Protein 6YJO (pdb70)

Secondary structure (DSSP, 8-state):
-HHHHHHHHHHTT--BPPTTSHHHHHHS--SBTTS----SEEE--SSHHHHHHHHHHHHHTT--EEEESS---TT-TTTTSSSS-EEEEGGG---EEE-TTSEEEEETT-BHHHHHHHHHHHSSEE----S-TTSBHHHHHTT----TTHHHH--GGGGEEEEEEE-TTS-EEEEETTT-HHHHHHHHHHGGGT-EEEEEEEE-EEPPS-BEEEEEEE---HHHHHHHHHHHHHHHHHS-TTEEEEEEEETTEEEEEEEESS-HHHHHHHHHHHHHHHT---SEE--B-HHHHHHHTSTT--SS--SS----B--EEEEEEE----HHHHHHHHHHHHHHHT-SSS---EEEEEEE--STT-TTTT-B-TTSSSBP-----GGG--EEEEEEE-S--SSSHHHHHHHHHHHHHHHHTTS-TTS-B--GGG--TTS-HHHHHHHHHGGGHHHHHHHHHHH-TT--S--TTSPPPP-

Sequence (475 aa):
APAALNACLASKKVPYIPRDSAQWVKEVKPYNLRLAYTPAAIALPTTVKHISDAVKCGDQNKVRVSAKSGGHSYGSFGYGGENGHLVIVVDAMDTVTLNKDMSCTVQAGARLGHVATDLFQFGKRAIPHGSCPGVGIAGHALHGGYGFASRTHGLTLDTFLGATIVLTNGTIRYAADWEYYDLTWALRGAGSSFGIVAELGFQTFAAPETVTPFSIELDWNENEAVEGLLAMQKFAVTAPKELNMQIYMGPSGQTIQGVYYGTRANLNTALRPLLGDLGAQISTASTGGWIQMLNKYANGQALDQRRPYDQHSTFYSTSLMTKALTRNQVKSFARTLFDNMNDSDARHTWYILIDLFGGPNSAVTNAKTLFTDLPINSAFPHRDKLLLWQFSDHGNYATHANNGFTVLKRFRDSVTKTMADGDWGMYANYLDTQLSNEEAVKRYYGKSLPKLKKLKAELDPKDMFWNPQGIRPAA

Nearest PDB structures (foldseek):
  6yjo-assembly1_A  TM=1.002E+00  e=0.000E+00  Fusarium graminearum PH-1
  6y0r-assembly1_AAA  TM=9.623E-01  e=1.480E-60  Fusarium graminearum PH-1
  1zr6-assembly1_A  TM=9.572E-01  e=3.234E-53  Sarocladium strictum
  3hsu-assembly1_A  TM=9.556E-01  e=5.106E-53  Sarocladium strictum
  6eo4-assembly2_B  TM=9.201E-01  e=1.902E-40  Physcomitrium patens

InterPro domains:
  IPR006094 FAD linked oxidase, N-terminal [PF01565] (69-203)
  IPR012951 Berberine/berberine-like [PF08031] (457-502)
  IPR016166 FAD-binding domain, PCMH-type [PS51387] (65-237)
  IPR016169 FAD-binding, type PCMH, subdomain 2 [G3DSA:3.30.465.10] (64-501)
  IPR036318 FAD-binding, type PCMH-like superfamily [SSF56176] (50-235)
  IPR050416 FAD-linked Oxidoreductases in Biosynthetic Pathways [PTHR42973] (26-503)

Radius of gyration: 21.81 Å; Cα contacts (8 Å, |Δi|>4): 1140; chains: 1; bounding box: 67×52×46 Å

B-factor: mean 63.79, std 16.4, range [24.05, 131.97]

Foldseek 3Di:
DLVLLVVQLVVLPFAWDDPPDPVQVQVQCAQANQATEHESTETEHQDLLSQLSSLQSLVVVVAFEFEDALRLFLQSCQRFNYYHYHHYYLQNHFDWAADPQQKIKGWQNHFQLQHCVCSCVVPHWHAAAALALSHTPQLQQQAWGHYQCCQQHNTRVLQWAWFFWQFSNSDTDTDGCVPHVLLSQNSRRANLQGTHTTMTMGRIDGFAWKKKKFKWWFFDALVLQLQLVLLVLVLLADAASQWWWKKKFALGTIMIIGMGRDHPVVVCVRCVSSCVSNVTDIDDMDIGGRVVVSCVSNVNDNSSDGPPDRNHAHKFKWKKQAANADSQLSSLLSCLSVVQSVDPPAQRQKMKMKIQAEHPNGCHLQRPPPPDNHGDSHLFDRSVTGIMMMIMGRDDCPPPVVSRVVSNVSNVCSNPVPPDPQRMATGSSRFRPPDALVRRCCRSRNPSLVSLLCVSCVGPVVSSSHHRNHRHHDD

Structure (mmCIF, N/CA/C/O backbone):
data_6YJO
#
_entry.id   6YJO
#
_cell.length_a   111.600
_cell.length_b   67.455
_cell.length_c   85.082
_cell.angle_alpha   90.000
_cell.angle_beta   116.310
_cell.angle_gamma   90.000
#
_symmetry.space_group_name_H-M   'C 1 2 1'
#
loop_
_entity.id
_entity.type
_entity.pdbx_description
1 polymer 'FAD-binding PCMH-type domain-containing protein'
2 branched beta-D-mannopyranose-(1-4)-2-acetamido-2-deoxy-beta-D-glucopyranose-(1-4)-2-acetamido-2-deoxy-beta-D-glucopyranose
3 non-polymer 'FLAVIN-ADENINE DINUCLEOTIDE'
4 water water
#
loop_
_atom_site.group_PDB
_atom_site.id
_atom_site.type_symbol
_atom_site.label_atom_id
_atom_site.label_alt_id
_atom_site.label_comp_id
_atom_site.label_asym_id
_atom_site.label_entity_id
_atom_site.label_seq_id
_atom_site.pdbx_PDB_ins_code
_atom_site.Cartn_x
_atom_site.Cartn_y
_atom_site.Cartn_z
_atom_site.occupancy
_atom_site.B_iso_or_equiv
_atom_site.auth_seq_id
_atom_site.auth_comp_id
_atom_site.auth_asym_id
_atom_site.auth_atom_id
_atom_site.pdbx_PDB_model_num
ATOM 1 N N . ALA A 1 31 ? -27.09100 37.27000 9.48700 1.000 83.97059 31 ALA A N 1
ATOM 2 C CA . ALA A 1 31 ? -26.13000 36.19100 9.69400 1.000 83.08628 31 ALA A CA 1
ATOM 3 C C . ALA A 1 31 ? -25.46000 36.34600 11.05600 1.000 84.12851 31 ALA A C 1
ATOM 4 O O . ALA A 1 31 ? -25.39800 35.39000 11.83000 1.000 83.56528 31 ALA A O 1
ATOM 6 N N . PRO A 1 32 ? -24.94900 37.54500 11.35000 1.000 85.65501 32 PRO A N 1
ATOM 7 C CA . PRO A 1 32 ? -24.59300 37.85700 12.74100 1.000 87.84737 32 PRO A CA 1
ATOM 8 C C . PRO A 1 32 ? -25.73100 37.63700 13.71900 1.000 96.91162 32 PRO A C 1
ATOM 9 O O . PRO A 1 32 ? -25.47100 37.42800 14.91100 1.000 99.78828 32 PRO A O 1
ATOM 13 N N . ALA A 1 33 ? -26.98300 37.67900 13.26500 1.000 101.46743 33 ALA A N 1
ATOM 14 C CA . ALA A 1 33 ? -28.11600 37.34500 14.12200 1.000 104.39410 33 ALA A CA 1
ATOM 15 C C . ALA A 1 33 ? -28.56500 35.89900 13.97400 1.000 101.13055 33 ALA A C 1
ATOM 16 O O . ALA A 1 33 ? -29.15000 35.34300 14.91100 1.000 100.91210 33 ALA A O 1
ATOM 18 N N . ALA A 1 34 ? -28.32000 35.29000 12.81100 1.000 97.84331 34 ALA A N 1
ATOM 19 C CA . ALA A 1 34 ? -28.45300 33.84400 12.68600 1.000 100.38835 34 ALA A CA 1
ATOM 20 C C . ALA A 1 34 ? -27.62800 33.14500 13.75600 1.000 99.73038 34 ALA A C 1
ATOM 21 O O . ALA A 1 34 ? -28.13600 32.29500 14.49500 1.000 103.05709 34 ALA A O 1
ATOM 23 N N . LEU A 1 35 ? -26.34500 33.50400 13.85200 1.000 95.95361 35 LEU A N 1
ATOM 24 C CA . LEU A 1 35 ? -25.47600 33.06400 14.93700 1.000 92.05314 35 LEU A CA 1
ATOM 25 C C . LEU A 1 35 ? -26.05900 33.43200 16.29300 1.000 90.42137 35 LEU A C 1
ATOM 26 O O . LEU A 1 35 ? -26.57200 32.56700 17.00800 1.000 90.34504 35 LEU A O 1
ATOM 31 N N . ASN A 1 36 ? -25.98100 34.71700 16.64600 1.000 90.26082 36 ASN A N 1
ATOM 32 C CA . ASN A 1 36 ? -26.36800 35.22900 17.95900 1.000 90.76878 36 ASN A CA 1
ATOM 33 C C . ASN A 1 36 ? -27.60900 34.53700 18.51000 1.000 94.18761 36 ASN A C 1
ATOM 34 O O . ASN A 1 36 ? -27.72700 34.33700 19.72300 1.000 94.77715 36 ASN A O 1
ATOM 39 N N . ALA A 1 37 ? -28.54500 34.17700 17.63100 1.000 95.04297 37 ALA A N 1
ATOM 40 C CA . ALA A 1 37 ? -29.72400 33.43900 18.07000 1.000 94.20603 37 ALA A CA 1
ATOM 41 C C . ALA A 1 37 ? -29.35400 32.02600 18.50000 1.000 90.68982 37 ALA A C 1
ATOM 42 O O . ALA A 1 37 ? -29.71500 31.58600 19.59700 1.000 90.41874 37 ALA A O 1
ATOM 44 N N . CYS A 1 38 ? -28.62700 31.29900 17.64500 1.000 88.41586 38 CYS A N 1
ATOM 45 C CA . CYS A 1 38 ? -28.14600 29.97000 18.01000 1.000 88.40270 38 CYS A CA 1
ATOM 46 C C . CYS A 1 38 ? -27.44400 29.99800 19.36100 1.000 86.78935 38 CYS A C 1
ATOM 47 O O . CYS A 1 38 ? -27.71600 29.16500 20.23300 1.000 84.95229 38 CYS A O 1
ATOM 50 N N . LEU A 1 39 ? -26.54100 30.96400 19.55200 1.000 88.50535 39 LEU A N 1
ATOM 51 C CA . LEU A 1 39 ? -25.78100 31.05600 20.79400 1.000 89.43441 39 LEU A CA 1
ATOM 52 C C . LEU A 1 39 ? -26.70500 31.10700 22.00400 1.000 97.32483 39 LEU A C 1
ATOM 53 O O . LEU A 1 39 ? -26.50000 30.38500 22.98300 1.000 98.44338 39 LEU A O 1
ATOM 69 N N . ALA A 1 40 ? -27.74800 31.94000 21.94400 1.000 100.89104 40 ALA A N 1
ATOM 70 C CA . ALA A 1 40 ? -28.65800 32.08000 23.07600 1.000 101.97012 40 ALA A CA 1
ATOM 71 C C . ALA A 1 40 ? -29.66100 30.94100 23.16400 1.000 98.96713 40 ALA A C 1
ATOM 72 O O . ALA A 1 40 ? -30.26800 30.75500 24.22200 1.000 98.43549 40 ALA A O 1
ATOM 79 N N . SER A 1 41 ? -29.85800 30.18500 22.07900 1.000 96.76160 41 SER A N 1
ATOM 80 C CA . SER A 1 41 ? -30.64100 28.95700 22.17600 1.000 98.56971 41 SER A CA 1
ATOM 81 C C . SER A 1 41 ? -29.91700 27.92000 23.02100 1.000 97.23797 41 SER A C 1
ATOM 82 O O . SER A 1 41 ? -30.56200 27.12800 23.71800 1.000 98.06965 41 SER A O 1
ATOM 90 N N . LYS A 1 42 ? -28.58600 27.92100 22.97500 1.000 94.06654 42 LYS A N 1
ATOM 91 C CA . LYS A 1 42 ? -27.74900 27.07100 23.80700 1.000 90.84773 42 LYS A CA 1
ATOM 92 C C . LYS A 1 42 ? -27.29300 27.79600 25.07100 1.000 87.09992 42 LYS A C 1
ATOM 93 O O . LYS A 1 42 ? -26.43400 27.28500 25.79500 1.000 85.02335 42 LYS A O 1
ATOM 112 N N . LYS A 1 43 ? -27.87400 28.96400 25.35100 1.000 86.53143 43 LYS A N 1
ATOM 113 C CA . LYS A 1 43 ? -27.46300 29.85200 26.44200 1.000 83.89427 43 LYS A CA 1
ATOM 114 C C . LYS A 1 43 ? -25.94300 29.96600 26.53800 1.000 81.38344 43 LYS A C 1
ATOM 115 O O . LYS A 1 43 ? -25.35200 29.90600 27.61700 1.000 81.92298 43 LYS A O 1
ATOM 134 N N . VAL A 1 44 ? -25.31000 30.14700 25.38200 1.000 78.60943 44 VAL A N 1
ATOM 135 C CA . VAL A 1 44 ? -23.90900 30.55500 25.31600 1.000 75.32219 44 VAL A CA 1
ATOM 136 C C . VAL A 1 44 ? -23.87700 32.06700 25.49900 1.000 76.09597 44 VAL A C 1
ATOM 137 O O . VAL A 1 44 ? -24.44700 32.79200 24.67000 1.000 76.68551 44 VAL A O 1
ATOM 150 N N . PRO A 1 45 ? -23.25200 32.59300 26.55100 1.000 75.73013 45 PRO A N 1
ATOM 151 C CA . PRO A 1 45 ? -23.15300 34.05100 26.68100 1.000 75.82488 45 PRO A CA 1
ATOM 152 C C . PRO A 1 45 ? -22.54500 34.66800 25.43100 1.000 74.94583 45 PRO A C 1
ATOM 153 O O . PRO A 1 45 ? -21.50200 34.22600 24.94200 1.000 73.62462 45 PRO A O 1
ATOM 164 N N . TYR A 1 46 ? -23.21000 35.69100 24.90100 1.000 75.83278 46 TYR A N 1
ATOM 165 C CA . TYR A 1 46 ? -22.71100 36.40100 23.73500 1.000 76.49601 46 TYR A CA 1
ATOM 166 C C . TYR A 1 46 ? -22.75000 37.90700 23.99300 1.000 79.59375 46 TYR A C 1
ATOM 167 O O . TYR A 1 46 ? -23.48200 38.39000 24.85800 1.000 81.32291 46 TYR A O 1
ATOM 176 N N . ILE A 1 47 ? -21.95500 38.61200 23.21100 1.000 79.78588 47 ILE A N 1
ATOM 177 C CA . ILE A 1 47 ? -21.92400 40.10100 23.27300 1.000 82.23881 47 ILE A CA 1
ATOM 178 C C . ILE A 1 47 ? -22.87800 40.60600 22.19900 1.000 86.17875 47 ILE A C 1
ATOM 179 O O . ILE A 1 47 ? -22.72200 40.27400 21.02100 1.000 86.44721 47 ILE A O 1
ATOM 195 N N . PRO A 1 48 ? -23.87700 41.42400 22.57000 1.000 88.75538 48 PRO A N 1
ATOM 196 C CA . PRO A 1 48 ? -24.82300 41.90900 21.55300 1.000 90.57928 48 PRO A CA 1
ATOM 197 C C . PRO A 1 48 ? -24.13100 42.79500 20.52900 1.000 90.86616 48 PRO A C 1
ATOM 198 O O . PRO A 1 48 ? -23.28400 43.62700 20.86400 1.000 90.40821 48 PRO A O 1
ATOM 209 N N . ARG A 1 49 ? -24.50600 42.60300 19.26600 1.000 91.79258 49 ARG A N 1
ATOM 210 C CA . ARG A 1 49 ? -23.87100 43.31100 18.16300 1.000 91.29252 49 ARG A CA 1
ATOM 211 C C . ARG A 1 49 ? -23.94800 44.82200 18.35800 1.000 92.50846 49 ARG A C 1
ATOM 212 O O . ARG A 1 49 ? -24.91300 45.35400 18.91300 1.000 95.10877 49 ARG A O 1
ATOM 220 N N . ASP A 1 50 ? -22.90100 45.51100 17.90100 1.000 91.31095 50 ASP A N 1
ATOM 221 C CA . ASP A 1 50 ? -22.87200 46.97700 17.83500 1.000 93.08484 50 ASP A CA 1
ATOM 222 C C . ASP A 1 50 ? -23.31900 47.63000 19.14300 1.000 95.38249 50 ASP A C 1
ATOM 223 O O . ASP A 1 50 ? -23.84900 48.74400 19.14700 1.000 97.97490 50 ASP A O 1
ATOM 232 N N . SER A 1 51 ? -23.11100 46.94500 20.26400 1.000 95.09035 51 SER A N 1
ATOM 233 C CA . SER A 1 51 ? -23.34700 47.53600 21.57000 1.000 97.67750 51 SER A CA 1
ATOM 234 C C . SER A 1 51 ? -22.08400 48.26000 22.03400 1.000 100.69102 51 SER A C 1
ATOM 235 O O . SER A 1 51 ? -21.04600 48.24100 21.36800 1.000 98.37232 51 SER A O 1
ATOM 243 N N . ALA A 1 52 ? -22.17000 48.91700 23.19300 1.000 105.53107 52 ALA A N 1
AT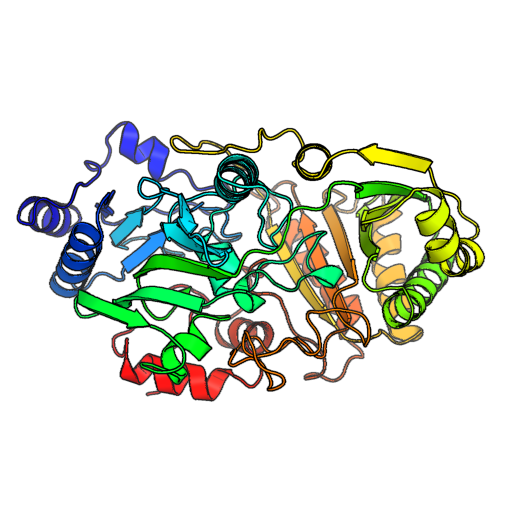OM 244 C CA . ALA A 1 52 ? -20.98500 49.55400 23.75900 1.000 107.63922 52 ALA A CA 1
ATOM 245 C C . ALA A 1 52 ? -19.88900 48.53000 24.02200 1.000 105.68899 52 ALA A C 1
ATOM 246 O O . ALA A 1 52 ? -18.71700 48.76900 23.70700 1.000 106.59699 52 ALA A O 1
ATOM 253 N N . GLN A 1 53 ? -20.24800 47.37800 24.59500 1.000 103.61769 53 GLN A N 1
ATOM 254 C CA . GLN A 1 53 ? -19.25100 46.34400 24.84900 1.000 100.91999 53 GLN A CA 1
ATOM 255 C C . GLN A 1 53 ? -18.69600 45.77500 23.54900 1.000 97.93543 53 GLN A C 1
ATOM 256 O O . GLN A 1 53 ? -17.51400 45.41400 23.48600 1.000 94.68240 53 GLN A O 1
ATOM 270 N N . TRP A 1 54 ? -19.52800 45.68900 22.50700 1.000 97.50906 54 TRP A N 1
ATOM 271 C CA . TRP A 1 54 ? -19.05000 45.20400 21.21600 1.000 93.53490 54 TRP A CA 1
ATOM 272 C C . TRP A 1 54 ? -17.94100 46.09100 20.66200 1.000 93.80072 54 TRP A C 1
ATOM 273 O O . TRP A 1 54 ? -17.01100 45.59200 20.01900 1.000 90.86089 54 TRP A O 1
ATOM 294 N N . VAL A 1 55 ? -18.01500 47.40200 20.90100 1.000 86.78146 55 VAL A N 1
ATOM 295 C CA . VAL A 1 55 ? -16.98900 48.30200 20.38400 1.000 90.11344 55 VAL A CA 1
ATOM 296 C C . VAL A 1 55 ? -15.71500 48.19300 21.21500 1.000 84.39170 55 VAL A C 1
ATOM 297 O O . VAL A 1 55 ? -14.61600 48.43700 20.70600 1.000 93.97969 55 VAL A O 1
ATOM 310 N N . LYS A 1 56 ? -15.84100 47.82300 22.49300 1.000 91.79258 56 LYS A N 1
ATOM 311 C CA . LYS A 1 56 ? -14.69400 47.67000 23.37600 1.000 86.64986 56 LYS A CA 1
ATOM 312 C C . LYS A 1 56 ? -14.02100 46.31300 23.21500 1.000 80.49123 56 LYS A C 1
ATOM 313 O O . LYS A 1 56 ? -12.82400 46.19500 23.49400 1.000 76.23019 56 LYS A O 1
ATOM 332 N N . GLU A 1 57 ? -14.76100 45.29900 22.75800 1.000 81.20974 57 GLU A N 1
ATOM 333 C CA . GLU A 1 57 ? -14.22700 43.95800 22.56100 1.000 82.20722 57 GLU A CA 1
ATOM 334 C C . GLU A 1 57 ? -13.61900 43.77300 21.17900 1.000 81.10709 57 GLU A C 1
ATOM 335 O O . GLU A 1 57 ? -12.69900 42.96300 21.01800 1.000 79.49637 57 GLU A O 1
ATOM 347 N N . VAL A 1 58 ? -14.11900 44.51000 20.18300 1.000 81.09393 58 VAL A N 1
ATOM 348 C CA . VAL A 1 58 ? -13.61500 44.41600 18.81400 1.000 79.88589 58 VAL A CA 1
ATOM 349 C C . VAL A 1 58 ? -12.33000 45.20600 18.62000 1.000 78.12252 58 VAL A C 1
ATOM 350 O O . VAL A 1 58 ? -11.66300 45.04700 17.59000 1.000 75.34851 58 VAL A O 1
ATOM 363 N N . LYS A 1 59 ? -11.95500 46.03100 19.58700 1.000 66.30795 59 LYS A N 1
ATOM 364 C CA . LYS A 1 59 ? -10.70700 46.78400 19.54300 1.000 67.14226 59 LYS A CA 1
ATOM 365 C C . LYS A 1 59 ? -9.52600 45.83300 19.72100 1.000 65.70788 59 LYS A C 1
ATOM 366 O O . LYS A 1 59 ? -9.36200 45.27800 20.81600 1.000 65.42890 59 LYS A O 1
ATOM 385 N N . PRO A 1 60 ? -8.68400 45.62000 18.70900 1.000 64.24718 60 PRO A N 1
ATOM 386 C CA . PRO A 1 60 ? -7.59400 44.64600 18.84600 1.000 60.84414 60 PRO A CA 1
ATOM 387 C C . PRO A 1 60 ? -6.51100 45.16900 19.78000 1.000 58.65966 60 PRO A C 1
ATOM 388 O O . PRO A 1 60 ? -6.49100 46.34600 20.14500 1.000 60.03351 60 PRO A O 1
ATOM 399 N N . TYR A 1 61 ? -5.58800 44.28000 20.16800 1.000 55.66720 61 TYR A N 1
ATOM 400 C CA . TYR A 1 61 ? -4.37900 44.75300 20.83900 1.000 52.44313 61 TYR A CA 1
ATOM 401 C C . TYR A 1 61 ? -3.53900 45.59000 19.88400 1.000 51.25088 61 TYR A C 1
ATOM 402 O O . TYR A 1 61 ? -3.27900 46.77000 20.13700 1.000 50.88242 61 TYR A O 1
ATOM 420 N N . ASN A 1 62 ? -3.11900 44.99500 18.77100 1.000 50.18496 62 ASN A N 1
ATOM 421 C CA . ASN A 1 62 ? -2.43700 45.73800 17.71500 1.000 47.80836 62 ASN A CA 1
ATOM 422 C C . ASN A 1 62 ? -3.48800 46.54400 16.96900 1.000 48.63741 62 ASN A C 1
ATOM 423 O O . ASN A 1 62 ? -4.24100 46.00400 16.15800 1.000 47.66887 62 ASN A O 1
ATOM 434 N N . LEU A 1 63 ? -3.54800 47.84700 17.24900 1.000 51.14034 63 LEU A N 1
ATOM 435 C CA . LEU A 1 63 ? -4.51900 48.72000 16.60100 1.000 53.83803 63 LEU A CA 1
ATOM 436 C C . LEU A 1 63 ? -4.32700 48.79100 15.09500 1.000 55.71721 63 LEU A C 1
ATOM 437 O O . LEU A 1 63 ? -5.23000 49.26400 14.39500 1.000 57.26476 63 LEU A O 1
ATOM 453 N N . ARG A 1 64 ? -3.18700 48.32400 14.58000 1.000 55.27768 64 ARG A N 1
ATOM 454 C CA . ARG A 1 64 ? -2.94200 48.39200 13.14600 1.000 56.92261 64 ARG A CA 1
ATOM 455 C C . ARG A 1 64 ? -3.87000 47.46200 12.37200 1.000 57.42531 64 ARG A C 1
ATOM 456 O O . ARG A 1 64 ? -4.19500 47.74100 11.21300 1.000 59.28606 64 ARG A O 1
ATOM 477 N N . LEU A 1 65 ? -4.30600 46.36300 12.98400 1.000 56.87787 65 LEU A N 1
ATOM 478 C CA . LEU A 1 65 ? -5.13600 45.36100 12.31400 1.000 58.10434 65 LEU A CA 1
ATOM 479 C C . LEU A 1 65 ? -6.38100 45.11200 13.15700 1.000 59.50977 65 LEU A C 1
ATOM 480 O O . LEU A 1 65 ? -6.32800 44.38000 14.14900 1.000 59.09656 65 LEU A O 1
ATOM 496 N N . ALA A 1 66 ? -7.49700 45.71100 12.75400 1.000 61.64687 66 ALA A N 1
ATOM 497 C CA . ALA A 1 66 ? -8.78700 45.47300 13.37800 1.000 62.35484 66 ALA A CA 1
ATOM 498 C C . ALA A 1 66 ? -9.64900 44.62000 12.45800 1.000 64.49984 66 ALA A C 1
ATOM 499 O O . ALA A 1 66 ? -9.44600 44.58000 11.24000 1.000 66.06318 66 ALA A O 1
ATOM 506 N N . TYR A 1 67 ? -10.61500 43.92800 13.06100 1.000 63.91293 67 TYR A N 1
ATOM 507 C CA . TYR A 1 67 ? -11.56500 43.10400 12.32500 1.000 65.40784 67 TYR A CA 1
ATOM 508 C C . TYR A 1 67 ? -12.89700 43.12500 13.06100 1.000 65.98686 67 TYR A C 1
ATOM 509 O O . TYR A 1 67 ? -12.98300 43.55300 14.21400 1.000 64.72881 67 TYR A O 1
ATOM 527 N N . THR A 1 68 ? -13.93900 42.65500 12.37900 1.000 68.48716 68 THR A N 1
ATOM 528 C CA . THR A 1 68 ? -15.30600 42.68600 12.89900 1.000 72.72188 68 THR A CA 1
ATOM 529 C C . THR A 1 68 ? -15.90900 41.28600 12.83500 1.000 69.37411 68 THR A C 1
ATOM 530 O O . THR A 1 68 ? -16.44800 40.88400 11.79000 1.000 68.72140 68 THR A O 1
ATOM 541 N N . PRO A 1 69 ? -15.79800 40.50600 13.91500 1.000 69.38463 69 PRO A N 1
ATOM 542 C CA . PRO A 1 69 ? -16.56800 39.26300 14.04700 1.000 70.17420 69 PRO A CA 1
ATOM 543 C C . PRO A 1 69 ? -17.96800 39.26600 13.45300 1.000 72.10075 69 PRO A C 1
ATOM 544 O O . PRO A 1 69 ? -18.60600 40.31400 13.31800 1.000 75.90384 69 PRO A O 1
ATOM 555 N N . ALA A 1 70 ? -18.44700 38.07200 13.09500 1.000 72.96664 70 ALA A N 1
ATOM 556 C CA . ALA A 1 70 ? -19.87500 37.86400 12.88400 1.000 75.39062 70 ALA A CA 1
ATOM 557 C C . ALA A 1 70 ? -20.60500 37.80700 14.21900 1.000 76.86711 70 ALA A C 1
ATOM 558 O O . ALA A 1 70 ? -21.68400 38.39000 14.36400 1.000 78.29360 70 ALA A O 1
ATOM 565 N N . ALA A 1 71 ? -20.01800 37.12400 15.20200 1.000 75.61433 71 ALA A N 1
ATOM 566 C CA . ALA A 1 71 ? -20.44700 37.21900 16.59000 1.000 75.97490 71 ALA A CA 1
ATOM 567 C C . ALA A 1 71 ? -19.24000 37.01000 17.49400 1.000 71.20327 71 ALA A C 1
ATOM 568 O O . ALA A 1 71 ? -18.21800 36.45400 17.08300 1.000 69.01617 71 ALA A O 1
ATOM 575 N N . ILE A 1 72 ? -19.36600 37.49200 18.72800 1.000 69.55834 72 ILE A N 1
ATOM 576 C CA . ILE A 1 72 ? -18.41200 37.22900 19.80000 1.000 66.53956 72 ILE A CA 1
ATOM 577 C C . ILE A 1 72 ? -19.13500 36.42800 20.87200 1.000 66.39480 72 ILE A C 1
ATOM 578 O O . ILE A 1 72 ? -20.17900 36.85800 21.37800 1.000 68.68192 72 ILE A O 1
ATOM 594 N N . ALA A 1 73 ? -18.58900 35.26400 21.21300 1.000 64.20243 73 ALA A N 1
ATOM 595 C CA . ALA A 1 73 ? -19.01700 34.53100 22.39500 1.000 63.58131 73 ALA A CA 1
ATOM 596 C C . ALA A 1 73 ? -18.10600 34.88400 23.56300 1.000 61.97322 73 ALA A C 1
ATOM 597 O O . ALA A 1 73 ? -16.92900 35.20700 23.38100 1.000 59.73348 73 ALA A O 1
ATOM 604 N N . LEU A 1 74 ? -18.67200 34.84800 24.76500 1.000 64.51826 74 LEU A N 1
ATOM 605 C CA . LEU A 1 74 ? -17.94500 35.12300 26.00300 1.000 66.01844 74 LEU A CA 1
ATOM 606 C C . LEU A 1 74 ? -18.24400 33.99600 26.98500 1.000 68.59507 74 LEU A C 1
ATOM 607 O O . LEU A 1 74 ? -18.97100 34.18300 27.96900 1.000 71.40067 74 LEU A O 1
ATOM 623 N N . PRO A 1 75 ? -17.70600 32.80400 26.73600 1.000 67.73707 75 PRO A N 1
ATOM 624 C CA . PRO A 1 75 ? -17.99500 31.66400 27.60900 1.000 68.91089 75 PRO A CA 1
ATOM 625 C C . PRO A 1 75 ? -17.34500 31.81600 28.97500 1.000 68.69508 75 PRO A C 1
ATOM 626 O O . PRO A 1 75 ? -16.38600 32.56700 29.16300 1.000 69.87680 75 PRO A O 1
ATOM 637 N N . THR A 1 76 ? -17.89700 31.08200 29.94300 1.000 68.50032 76 THR A N 1
ATOM 638 C CA . THR A 1 76 ? -17.25200 30.88900 31.23300 1.000 67.23701 76 THR A CA 1
ATOM 639 C C . THR A 1 76 ? -17.13600 29.41900 31.60400 1.000 67.02646 76 THR A C 1
ATOM 640 O O . THR A 1 76 ? -16.55600 29.10800 32.65000 1.000 68.05816 76 THR A O 1
ATOM 651 N N . THR A 1 77 ? -17.66900 28.51300 30.78500 1.000 65.90790 77 THR A N 1
ATOM 652 C CA . THR A 1 77 ? -17.55800 27.08100 31.01100 1.000 63.56288 77 THR A CA 1
ATOM 653 C C . THR A 1 77 ? -17.12500 26.39800 29.72400 1.000 60.83361 77 THR A C 1
ATOM 654 O O . THR A 1 77 ? -17.28400 26.93200 28.62200 1.000 60.03615 77 THR A O 1
ATOM 665 N N . VAL A 1 78 ? -16.57300 25.19500 29.88400 1.000 59.47029 78 VAL A N 1
ATOM 666 C CA . VAL A 1 78 ? -16.20300 24.38900 28.72500 1.000 58.31752 78 VAL A CA 1
ATOM 667 C C . VAL A 1 78 ? -17.42000 24.12300 27.85300 1.000 59.34659 78 VAL A C 1
ATOM 668 O O . VAL A 1 78 ? -17.31100 24.04600 26.62300 1.000 58.02011 78 VAL A O 1
ATOM 681 N N . LYS A 1 79 ? -18.59600 23.98600 28.46900 1.000 61.00995 79 LYS A N 1
ATOM 682 C CA . LYS A 1 79 ? -19.79700 23.66100 27.70700 1.000 61.38631 79 LYS A CA 1
ATOM 683 C C . LYS A 1 79 ? -20.17700 24.80000 26.76900 1.000 60.67570 79 LYS A C 1
ATOM 684 O O . LYS A 1 79 ? -20.54800 24.56200 25.61400 1.000 60.12037 79 LYS A O 1
ATOM 703 N N . HIS A 1 80 ? -20.08500 26.04500 27.24500 1.000 61.14154 80 HIS A N 1
ATOM 704 C CA . HIS A 1 80 ? -20.31100 27.19100 26.37000 1.000 62.10745 80 HIS A CA 1
ATOM 705 C C . HIS A 1 80 ? -19.45300 27.09300 25.11500 1.000 60.09405 80 HIS A C 1
ATOM 706 O O . HIS A 1 80 ? -19.94800 27.26200 23.99400 1.000 59.51503 80 HIS A O 1
ATOM 720 N N . ILE A 1 81 ? -18.15800 26.81700 25.28600 1.000 57.81746 81 ILE A N 1
ATOM 721 C CA . ILE A 1 81 ? -17.26700 26.67400 24.13700 1.000 55.97250 81 ILE A CA 1
ATOM 722 C C . ILE A 1 81 ? -17.78300 25.58900 23.19900 1.000 54.06175 81 ILE A C 1
ATOM 723 O O . ILE A 1 81 ? -17.90200 25.79800 21.98500 1.000 53.33797 81 ILE A O 1
ATOM 739 N N . SER A 1 82 ? -18.09200 24.41000 23.74400 1.000 52.76685 82 SER A N 1
ATOM 740 C CA . SER A 1 82 ? -18.59000 23.32400 22.90700 1.000 52.65105 82 SER A CA 1
ATOM 741 C C . SER A 1 82 ? -19.83400 23.75600 22.14100 1.000 52.11941 82 SER A C 1
ATOM 742 O O . SER A 1 82 ? -19.92200 23.57600 20.92100 1.000 48.73479 82 SER A O 1
ATOM 750 N N . ASP A 1 83 ? -20.80700 24.34200 22.84200 1.000 54.24071 83 ASP A N 1
ATOM 751 C CA . ASP A 1 83 ? -22.00900 24.82000 22.16900 1.000 56.47782 83 ASP A CA 1
ATOM 752 C C . ASP A 1 83 ? -21.68300 25.94100 21.18700 1.000 54.15123 83 ASP A C 1
ATOM 753 O O . ASP A 1 83 ? -22.24800 25.99700 20.09000 1.000 52.06414 83 ASP A O 1
ATOM 762 N N . ALA A 1 84 ? -20.76700 26.83900 21.55900 1.000 54.20387 84 ALA A N 1
ATOM 763 C CA . ALA A 1 84 ? -20.38600 27.91900 20.65400 1.000 57.14896 84 ALA A CA 1
ATOM 764 C C . ALA A 1 84 ? -19.71900 27.36600 19.40400 1.000 56.63047 84 ALA A C 1
ATOM 765 O O . ALA A 1 84 ? -19.96500 27.85400 18.29600 1.000 58.47017 84 ALA A O 1
ATOM 772 N N . VAL A 1 85 ? -18.88200 26.33700 19.56200 1.000 54.23282 85 VAL A N 1
ATOM 773 C CA . VAL A 1 85 ? -18.24800 25.71000 18.40800 1.000 53.92489 85 VAL A CA 1
ATOM 774 C C . VAL A 1 85 ? -19.28800 25.00200 17.55100 1.000 58.96760 85 VAL A C 1
ATOM 775 O O . VAL A 1 85 ? -19.17800 24.99300 16.31900 1.000 59.48871 85 VAL A O 1
ATOM 788 N N . LYS A 1 86 ? -20.31100 24.40500 18.17200 1.000 61.10469 86 LYS A N 1
ATOM 789 C CA . LYS A 1 86 ? -21.38100 23.78800 17.39400 1.000 63.61815 86 LYS A CA 1
ATOM 790 C C . LYS A 1 86 ? -22.20800 24.84100 16.66300 1.000 63.90766 86 LYS A C 1
ATOM 791 O O . LYS A 1 86 ? -22.57700 24.64600 15.50100 1.000 63.17073 86 LYS A O 1
ATOM 810 N N . CYS A 1 87 ? -22.51900 25.96000 17.32600 1.000 65.05780 87 CYS A N 1
ATOM 811 C CA . CYS A 1 87 ? -23.21500 27.04400 16.64200 1.000 69.49254 87 CYS A CA 1
ATOM 812 C C . CYS A 1 87 ? -22.37500 27.62800 15.51400 1.000 70.54004 87 CYS A C 1
ATOM 813 O O . CYS A 1 87 ? -22.92600 28.27900 14.61900 1.000 73.26931 87 CYS A O 1
ATOM 820 N N . GLY A 1 88 ? -21.05800 27.42200 15.54100 1.000 68.82404 88 GLY A N 1
ATOM 821 C CA . GLY A 1 88 ? -20.20200 27.82400 14.44000 1.000 67.98184 88 GLY A CA 1
ATOM 822 C C . GLY A 1 88 ? -20.32800 26.88400 13.25800 1.000 68.60033 88 GLY A C 1
ATOM 823 O O . GLY A 1 88 ? -20.49100 27.32400 12.11600 1.000 68.31872 88 GLY A O 1
ATOM 827 N N . ASP A 1 89 ? -20.25700 25.57600 13.52800 1.000 68.69245 89 ASP A N 1
ATOM 828 C CA . ASP A 1 89 ? -20.42100 24.58800 12.46600 1.000 69.90838 89 ASP A CA 1
ATOM 829 C C . ASP A 1 89 ? -21.78700 24.70600 11.80100 1.000 73.56145 89 ASP A C 1
ATOM 830 O O . ASP A 1 89 ? -21.91200 24.48200 10.59200 1.000 75.36956 89 ASP A O 1
ATOM 839 N N . GLN A 1 90 ? -22.81900 25.06200 12.57000 1.000 75.44326 90 GLN A N 1
ATOM 840 C CA . GLN A 1 90 ? -24.17400 25.14500 12.03200 1.000 80.34648 90 GLN A CA 1
ATOM 841 C C . GLN A 1 90 ? -24.28500 26.23100 10.97000 1.000 83.88111 90 GLN A C 1
ATOM 842 O O . GLN A 1 90 ? -24.90600 26.02000 9.92300 1.000 86.17349 90 GLN A O 1
ATOM 856 N N . ASN A 1 91 ? -23.68800 27.39500 11.21900 1.000 82.33619 91 ASN A N 1
ATOM 857 C CA . ASN A 1 91 ? -23.82300 28.55500 10.34700 1.000 83.34420 91 ASN A CA 1
ATOM 858 C C . ASN A 1 91 ? -22.66700 28.69000 9.36100 1.000 79.62797 91 ASN A C 1
ATOM 859 O O . ASN A 1 91 ? -22.53400 29.73600 8.71900 1.000 76.06175 91 ASN A O 1
ATOM 870 N N . LYS A 1 92 ? -21.84000 27.65100 9.22000 1.000 81.51767 92 LYS A N 1
ATOM 871 C CA . LYS A 1 92 ? -20.74600 27.62800 8.24600 1.000 81.85981 92 LYS A CA 1
ATOM 872 C C . LYS A 1 92 ? -19.82600 28.83900 8.39100 1.000 79.10949 92 LYS A C 1
ATOM 873 O O . LYS A 1 92 ? -19.28300 29.34200 7.40500 1.000 80.23857 92 LYS A O 1
ATOM 892 N N . VAL A 1 93 ? -19.64700 29.32700 9.61800 1.000 76.94344 93 VAL A N 1
ATOM 893 C CA . VAL A 1 93 ? -18.66500 30.37000 9.89200 1.000 74.08257 93 VAL A CA 1
ATOM 894 C C . VAL A 1 93 ? -17.36600 29.72200 10.34500 1.000 68.56085 93 VAL A C 1
ATOM 895 O O . VAL A 1 93 ? -17.36500 28.71200 11.06000 1.000 65.88685 93 VAL A O 1
ATOM 908 N N . ARG A 1 94 ? -16.25300 30.29900 9.90900 1.000 65.75788 94 ARG A N 1
ATOM 909 C CA . ARG A 1 94 ? -14.97500 30.02500 10.54600 1.000 60.67306 94 ARG A CA 1
ATOM 910 C C . ARG A 1 94 ? -15.00600 30.55400 11.97400 1.000 57.67534 94 ARG A C 1
ATOM 911 O O . ARG A 1 94 ? -15.63900 31.57300 12.26100 1.000 58.93075 94 ARG A O 1
ATOM 932 N N . VAL A 1 95 ? -14.34100 29.84500 12.87900 1.000 55.17240 95 VAL A N 1
ATOM 933 C CA . VAL A 1 95 ? -14.35800 30.17400 14.29800 1.000 55.75932 95 VAL A CA 1
ATOM 934 C C . VAL A 1 95 ? -12.92400 30.30500 14.78900 1.000 53.56695 95 VAL A C 1
ATOM 935 O O . VAL A 1 95 ? -12.04500 29.53900 14.38300 1.000 52.77475 95 VAL A O 1
ATOM 948 N N . SER A 1 96 ? -12.69700 31.26800 15.67500 1.000 52.44576 96 SER A N 1
ATOM 949 C CA . SER A 1 96 ? -11.36300 31.58300 16.16000 1.000 49.90862 96 SER A CA 1
ATOM 950 C C . SER A 1 96 ? -11.44600 31.95700 17.63000 1.000 49.15589 96 SER A C 1
ATOM 951 O O . SER A 1 96 ? -12.34900 32.68500 18.04400 1.000 50.23760 96 SER A O 1
ATOM 959 N N . ALA A 1 97 ? -10.49900 31.45300 18.41000 1.000 46.33977 97 ALA A N 1
ATOM 960 C CA . ALA A 1 97 ? -10.44400 31.70600 19.84100 1.000 46.71613 97 ALA A CA 1
ATOM 961 C C . ALA A 1 97 ? -9.45800 32.83200 20.12200 1.000 46.46347 97 ALA A C 1
ATOM 962 O O . ALA A 1 97 ? -8.39000 32.90800 19.50900 1.000 46.13448 97 ALA A O 1
ATOM 969 N N . LYS A 1 98 ? -9.83400 33.71500 21.04100 1.000 47.11091 98 LYS A N 1
ATOM 970 C CA . LYS A 1 98 ? -8.96200 34.77500 21.53100 1.000 49.03219 98 LYS A CA 1
ATOM 971 C C . LYS A 1 98 ? -8.88300 34.68700 23.04700 1.000 48.53477 98 LYS A C 1
ATOM 972 O O . LYS A 1 98 ? -9.91700 34.67700 23.72300 1.000 49.14537 98 LYS A O 1
ATOM 991 N N . SER A 1 99 ? -7.65900 34.62800 23.57600 1.000 47.32936 99 SER A N 1
ATOM 992 C CA . SER A 1 99 ? -7.43700 34.54500 25.01600 1.000 46.98458 99 SER A CA 1
ATOM 993 C C . SER A 1 99 ? -6.94300 35.88300 25.55200 1.000 47.26356 99 SER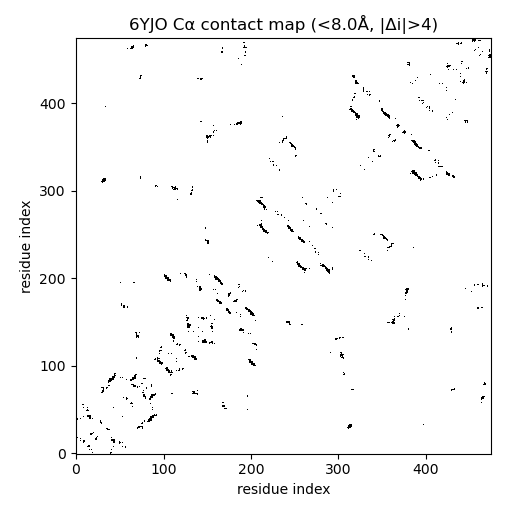 A C 1
ATOM 994 O O . SER A 1 99 ? -7.69900 36.62300 26.19200 1.000 47.52675 99 SER A O 1
ATOM 1002 N N . GLY A 1 100 ? -5.67800 36.20500 25.29100 1.000 45.83971 100 GLY A N 1
ATOM 1003 C CA . GLY A 1 100 ? -5.12100 37.47300 25.72000 1.000 45.52651 100 GLY A CA 1
ATOM 1004 C C . GLY A 1 100 ? -5.25200 38.56300 24.67500 1.000 44.54481 100 GLY A C 1
ATOM 1005 O O . GLY A 1 100 ? -5.34900 39.74700 25.01000 1.000 43.78420 100 GLY A O 1
ATOM 1009 N N . GLY A 1 101 ? -5.25400 38.17400 23.40400 1.000 45.72127 101 GLY A N 1
ATOM 1010 C CA . GLY A 1 101 ? -5.38500 39.11700 22.31300 1.000 47.02669 101 GLY A CA 1
ATOM 1011 C C . GLY A 1 101 ? -4.09100 39.72400 21.82200 1.000 47.30304 101 GLY A C 1
ATOM 1012 O O . GLY A 1 101 ? -4.13800 40.68000 21.03600 1.000 48.32422 101 GLY A O 1
ATOM 1016 N N . HIS A 1 102 ? -2.93900 39.20300 22.24300 1.000 45.20016 102 HIS A N 1
ATOM 1017 C CA . HIS A 1 102 ? -1.66100 39.80500 21.88100 1.000 46.48189 102 HIS A CA 1
ATOM 1018 C C . HIS A 1 102 ? -1.13900 39.35600 20.52700 1.000 42.26823 102 HIS A C 1
ATOM 1019 O O . HIS A 1 102 ? 0.00300 39.69300 20.19100 1.000 41.59972 102 HIS A O 1
ATOM 1033 N N . SER A 1 103 ? -1.92400 38.61500 19.74700 1.000 41.12335 103 SER A N 1
ATOM 1034 C CA . SER A 1 103 ? -1.52600 38.28300 18.38800 1.000 39.61791 103 SER A CA 1
ATOM 1035 C C . SER A 1 103 ? -0.95900 39.51400 17.69200 1.000 40.88122 103 SER A C 1
ATOM 1036 O O . SER A 1 103 ? -1.59100 40.57200 17.66800 1.000 42.71828 103 SER A O 1
ATOM 1044 N N . TYR A 1 104 ? 0.25500 39.37900 17.15400 1.000 38.82834 104 TYR A N 1
ATOM 1045 C CA . TYR A 1 104 ? 0.84900 40.46700 16.38700 1.000 38.32302 104 TYR A CA 1
ATOM 1046 C C . TYR A 1 104 ? 0.06800 40.77300 15.11500 1.000 40.23114 104 TYR A C 1
ATOM 1047 O O . TYR A 1 104 ? 0.33300 41.80100 14.47800 1.000 39.05995 104 TYR A O 1
ATOM 1065 N N . GLY A 1 105 ? -0.88000 39.91500 14.73800 1.000 41.27863 105 GLY A N 1
ATOM 1066 C CA . GLY A 1 105 ? -1.73500 40.15400 13.59300 1.000 43.61839 105 GLY A CA 1
ATOM 1067 C C . GLY A 1 105 ? -3.20300 40.00200 13.93800 1.000 45.10804 105 GLY A C 1
ATOM 1068 O O . GLY A 1 105 ? -4.03500 39.79300 13.05300 1.000 46.81614 105 GLY A O 1
ATOM 1072 N N . SER A 1 106 ? -3.53500 40.09500 15.22700 1.000 45.05014 106 SER A N 1
ATOM 1073 C CA . SER A 1 106 ? -4.92500 40.03600 15.68500 1.000 46.91615 106 SER A CA 1
ATOM 1074 C C . SER A 1 106 ? -5.62900 38.79600 15.14200 1.000 45.81865 106 SER A C 1
ATOM 1075 O O . SER A 1 106 ? -6.80200 38.83500 14.77000 1.000 46.32134 106 SER A O 1
ATOM 1083 N N . PHE A 1 107 ? -4.89900 37.67700 15.09300 1.000 44.47902 107 PHE A N 1
ATOM 1084 C CA . PHE A 1 107 ? -5.47700 36.41100 14.65500 1.000 43.63681 107 PHE A CA 1
ATOM 1085 C C . PHE A 1 107 ? -6.47600 35.85300 15.65900 1.000 45.80812 107 PHE A C 1
ATOM 1086 O O . PHE A 1 107 ? -7.22600 34.93600 15.31700 1.000 47.70572 107 PHE A O 1
ATOM 1103 N N . GLY A 1 108 ? -6.51300 36.38700 16.87900 1.000 46.03447 108 GLY A N 1
ATOM 1104 C CA . GLY A 1 108 ? -7.58500 36.03100 17.79500 1.000 46.30818 108 GLY A CA 1
ATOM 1105 C C . GLY A 1 108 ? -8.95600 36.21800 17.18500 1.000 47.63466 108 GLY A C 1
ATOM 1106 O O . GLY A 1 108 ? -9.86800 35.42800 17.43900 1.000 46.90562 108 GLY A O 1
ATOM 1110 N N . TYR A 1 109 ? -9.11900 37.26700 16.37500 1.000 49.17958 109 TYR A N 1
ATOM 1111 C CA . TYR A 1 109 ? -10.37800 37.51600 15.68500 1.000 52.40628 109 TYR A CA 1
ATOM 1112 C C . TYR A 1 109 ? -10.51800 36.67500 14.42300 1.000 53.69328 109 TYR A C 1
ATOM 1113 O O . TYR A 1 109 ? -11.63800 36.51100 13.92100 1.000 54.58023 109 TYR A O 1
ATOM 1131 N N . GLY A 1 110 ? -9.41300 36.14200 13.90600 1.000 52.76422 110 GLY A N 1
ATOM 1132 C CA . GLY A 1 110 ? -9.41700 35.28700 12.73100 1.000 52.77738 110 GLY A CA 1
ATOM 1133 C C . GLY A 1 110 ? -8.56600 35.78900 11.58200 1.000 53.41430 110 GLY A C 1
ATOM 1134 O O . GLY A 1 110 ? -8.44800 35.08400 10.56900 1.000 52.11151 110 GLY A O 1
ATOM 1138 N N . GLY A 1 111 ? -7.96800 36.97500 11.68600 1.000 54.66445 111 GLY A N 1
ATOM 1139 C CA . GLY A 1 111 ? -7.20800 37.54100 10.59200 1.000 55.68562 111 GLY A CA 1
ATOM 1140 C C . GLY A 1 111 ? -8.05300 38.09400 9.47000 1.000 57.59901 111 GLY A C 1
ATOM 1141 O O . GLY A 1 111 ? -7.51700 38.37600 8.39300 1.000 57.18054 111 GLY A O 1
ATOM 1145 N N . GLU A 1 112 ? -9.35200 38.27200 9.70000 1.000 60.11247 112 GLU A N 1
ATOM 1146 C CA . GLU A 1 112 ? -10.33400 38.65400 8.69200 1.000 63.55236 112 GLU A CA 1
ATOM 1147 C C . GLU A 1 112 ? -11.65300 38.87200 9.42500 1.000 64.99463 112 GLU A C 1
ATOM 1148 O O . GLU A 1 112 ? -11.76000 38.60800 10.62700 1.000 64.51037 112 GLU A O 1
ATOM 1160 N N . ASN A 1 113 ? -12.65500 39.34800 8.69100 1.000 67.03962 113 ASN A N 1
ATOM 1161 C CA . ASN A 1 113 ? -13.98200 39.54000 9.25400 1.000 66.81854 113 ASN A CA 1
ATOM 1162 C C . ASN A 1 113 ? -14.84300 38.30400 9.01100 1.000 63.63921 113 ASN A C 1
ATOM 1163 O O . ASN A 1 113 ? -14.53200 37.45200 8.17700 1.000 61.49158 113 ASN A O 1
ATOM 1174 N N . GLY A 1 114 ? -15.92400 38.20300 9.77900 1.000 64.26823 114 GLY A N 1
ATOM 1175 C CA . GLY A 1 114 ? -16.90400 37.16300 9.55900 1.000 66.55272 114 GLY A CA 1
ATOM 1176 C C . GLY A 1 114 ? -16.63500 35.87200 10.29500 1.000 66.84222 114 GLY A C 1
ATOM 1177 O O . GLY A 1 114 ? -17.10900 34.81700 9.86000 1.000 67.99763 114 GLY A O 1
ATOM 1181 N N . HIS A 1 115 ? -15.89300 35.92000 11.39800 1.000 65.22624 115 HIS A N 1
ATOM 1182 C CA . HIS A 1 115 ? -15.67900 34.76700 12.25900 1.000 63.78133 115 HIS A CA 1
ATOM 1183 C C . HIS A 1 115 ? -16.58800 34.85100 13.47500 1.000 64.00241 115 HIS A C 1
ATOM 1184 O O . HIS A 1 115 ? -16.91800 35.94100 13.94600 1.000 65.88422 115 HIS A O 1
ATOM 1198 N N . LEU A 1 116 ? -16.98400 33.68800 13.98600 1.000 62.21535 116 LEU A N 1
ATOM 1199 C CA . LEU A 1 116 ? -17.39000 33.59900 15.38000 1.000 61.41263 116 LEU A CA 1
ATOM 1200 C C . LEU A 1 116 ? -16.12600 33.59300 16.22100 1.000 55.10134 116 LEU A C 1
ATOM 1201 O O . LEU A 1 116 ? -15.23200 32.77200 16.00600 1.000 49.99547 116 LEU A O 1
ATOM 1217 N N . VAL A 1 117 ? -16.03100 34.53100 17.15400 1.000 55.06450 117 VAL A N 1
ATOM 1218 C CA . VAL A 1 117 ? -14.83700 34.70100 17.97300 1.000 53.93015 117 VAL A CA 1
ATOM 1219 C C . VAL A 1 117 ? -15.19100 34.37500 19.41500 1.000 52.01413 117 VAL A C 1
ATOM 1220 O O . VAL A 1 117 ? -15.98800 35.08200 20.04200 1.000 52.99846 117 VAL A O 1
ATOM 1233 N N . ILE A 1 118 ? -14.58800 33.31000 19.93400 1.000 51.44038 118 ILE A N 1
ATOM 1234 C CA . ILE A 1 118 ? -14.87700 32.77800 21.26100 1.000 53.84067 118 ILE A CA 1
ATOM 1235 C C . ILE A 1 118 ? -13.83000 33.36100 22.20500 1.000 56.36465 118 ILE A C 1
ATOM 1236 O O . ILE A 1 118 ? -12.67400 32.92900 22.21300 1.000 56.18042 118 ILE A O 1
ATOM 1252 N N . VAL A 1 119 ? -14.23300 34.35400 22.99400 1.000 58.96760 119 VAL A N 1
ATOM 1253 C CA . VAL A 1 119 ? -13.33500 35.04800 23.91200 1.000 58.14118 119 VAL A CA 1
ATOM 1254 C C . VAL A 1 119 ? -13.32300 34.28600 25.23300 1.000 56.81207 119 VAL A C 1
ATOM 1255 O O . VAL A 1 119 ? -14.27400 34.35800 26.01600 1.000 56.07778 119 VAL A O 1
ATOM 1268 N N . VAL A 1 120 ? -12.22900 33.57500 25.49600 1.000 57.15685 120 VAL A N 1
ATOM 1269 C CA . VAL A 1 120 ? -12.11600 32.74100 26.68800 1.000 58.65966 120 VAL A CA 1
ATOM 1270 C C . VAL A 1 120 ? -11.49500 33.54200 27.82700 1.000 59.52293 120 VAL A C 1
ATOM 1271 O O . VAL A 1 120 ? -11.12300 32.98100 28.86400 1.000 57.74113 120 VAL A O 1
ATOM 1284 N N . ASP A 1 121 ? -11.40500 34.86300 27.64800 1.000 63.02861 121 ASP A N 1
ATOM 1285 C CA . ASP A 1 121 ? -10.76500 35.72000 28.64300 1.000 67.12647 121 ASP A CA 1
ATOM 1286 C C . ASP A 1 121 ? -11.42100 35.59900 30.01700 1.000 65.03675 121 ASP A C 1
ATOM 1287 O O . ASP A 1 121 ? -10.75200 35.78700 31.04000 1.000 62.18377 121 ASP A O 1
ATOM 1296 N N . ALA A 1 122 ? -12.72100 35.29700 30.06900 1.000 65.34731 122 ALA A N 1
ATOM 1297 C CA . ALA A 1 122 ? -13.42400 35.20000 31.34400 1.000 65.08675 122 ALA A CA 1
ATOM 1298 C C . ALA A 1 122 ? -13.12700 33.90600 32.09600 1.000 63.16020 122 ALA A C 1
ATOM 1299 O O . ALA A 1 122 ? -13.46200 33.80700 33.28200 1.000 64.83409 122 ALA A O 1
ATOM 1306 N N . MET A 1 123 ? -12.50600 32.92200 31.44900 1.000 59.77296 123 MET A N 1
ATOM 1307 C CA . MET A 1 123 ? -12.13500 31.65800 32.08600 1.000 58.65177 123 MET A CA 1
ATOM 1308 C C . MET A 1 123 ? -10.64900 31.73900 32.41800 1.000 56.83839 123 MET A C 1
ATOM 1309 O O . MET A 1 123 ? -9.79300 31.46000 31.57800 1.000 55.09871 123 MET A O 1
ATOM 1323 N N . ASP A 1 124 ? -10.33900 32.13300 33.66200 1.000 56.14094 124 ASP A N 1
ATOM 1324 C CA . ASP A 1 124 ? -8.95700 32.38300 34.06100 1.000 54.56707 124 ASP A CA 1
ATOM 1325 C C . ASP A 1 124 ? -8.60100 31.74500 35.40300 1.000 51.91149 124 ASP A C 1
ATOM 1326 O O . ASP A 1 124 ? -7.64800 32.18500 36.05300 1.000 50.14285 124 ASP A O 1
ATOM 1335 N N . THR A 1 125 ? -9.32600 30.71700 35.83300 1.000 52.88529 125 THR A N 1
ATOM 1336 C CA . THR A 1 125 ? -9.06100 30.12300 37.13700 1.000 56.32781 125 THR A CA 1
ATOM 1337 C C . THR A 1 125 ? -7.77300 29.30600 37.10200 1.000 56.32254 125 THR A C 1
ATOM 1338 O O . THR A 1 125 ? -7.59900 28.43500 36.24200 1.000 55.40928 125 THR A O 1
ATOM 1349 N N . VAL A 1 126 ? -6.86700 29.59800 38.04000 1.000 57.58848 126 VAL A N 1
ATOM 1350 C CA . VAL A 1 126 ? -5.64300 28.82800 38.24400 1.000 56.66995 126 VAL A CA 1
ATOM 1351 C C . VAL A 1 126 ? -5.85800 27.90200 39.43100 1.000 59.22552 126 VAL A C 1
ATOM 1352 O O . VAL A 1 126 ? -6.54600 28.25900 40.39500 1.000 61.62318 126 VAL A O 1
ATOM 1365 N N . THR A 1 127 ? -5.27700 26.70600 39.36000 1.000 58.75441 127 THR A N 1
ATOM 1366 C CA . THR A 1 127 ? -5.39000 25.71300 40.42400 1.000 59.89402 127 THR A CA 1
ATOM 1367 C C . THR A 1 127 ? -4.07600 24.95300 40.51900 1.000 58.47280 127 THR A C 1
ATOM 1368 O O . THR A 1 127 ? -3.65400 24.32400 39.54400 1.000 55.61193 127 THR A O 1
ATOM 1379 N N . LEU A 1 128 ? -3.43600 25.01900 41.68700 1.000 60.33881 128 LEU A N 1
ATOM 1380 C CA . LEU A 1 128 ? -2.16900 24.34600 41.95300 1.000 59.12288 128 LEU A CA 1
ATOM 1381 C C . LEU A 1 128 ? -2.44600 23.08100 42.75800 1.000 58.75178 128 LEU A C 1
ATOM 1382 O O . LEU A 1 128 ? -2.97700 23.15300 43.87100 1.000 60.34408 128 LEU A O 1
ATOM 1398 N N . ASN A 1 129 ? -2.09100 21.93000 42.19100 1.000 56.84629 129 ASN A N 1
ATOM 1399 C CA . ASN A 1 129 ? -2.25700 20.64500 42.85600 1.000 58.30173 129 ASN A CA 1
ATOM 1400 C C . ASN A 1 129 ? -1.07000 20.36400 43.77500 1.000 57.92800 129 ASN A C 1
ATOM 1401 O O . ASN A 1 129 ? -0.05100 21.05900 43.74900 1.000 56.71996 129 ASN A O 1
ATOM 1412 N N . LYS A 1 130 ? -1.20900 19.31100 44.58500 1.000 60.12300 130 LYS A N 1
ATOM 1413 C CA . LYS A 1 130 ? -0.19600 18.99200 45.58400 1.000 62.13377 130 LYS A CA 1
ATOM 1414 C C . LYS A 1 130 ? 1.00900 18.28500 44.98000 1.000 62.19430 130 LYS A C 1
ATOM 1415 O O . LYS A 1 130 ? 2.11700 18.40100 45.51700 1.000 63.68658 130 LYS A O 1
ATOM 1434 N N . ASP A 1 131 ? 0.82100 17.54900 43.88200 1.000 59.25184 131 ASP A N 1
ATOM 1435 C CA . ASP A 1 131 ? 1.93600 16.94000 43.16900 1.000 59.84665 131 ASP A CA 1
ATOM 1436 C C . ASP A 1 131 ? 2.66900 17.93800 42.28000 1.000 55.71194 131 ASP A C 1
ATOM 1437 O O . ASP A 1 131 ? 3.58400 17.54000 41.55000 1.000 53.48273 131 ASP A O 1
ATOM 1446 N N . MET A 1 132 ? 2.28900 19.21500 42.33700 1.000 55.09871 132 MET A N 1
ATOM 1447 C CA . MET A 1 132 ? 2.93800 20.35600 41.69400 1.000 54.17492 132 MET A CA 1
ATOM 1448 C C . MET A 1 132 ? 2.53500 20.51400 40.23100 1.000 51.26667 132 MET A C 1
ATOM 1449 O O . MET A 1 132 ? 3.05700 21.41200 39.56100 1.000 49.97441 132 MET A O 1
ATOM 1463 N N . SER A 1 133 ? 1.64000 19.68200 39.70900 1.000 50.46395 133 SER A N 1
ATOM 1464 C CA . SER A 1 133 ? 0.95900 20.03400 38.47300 1.000 47.93469 133 SER A CA 1
ATOM 1465 C C . SER A 1 133 ? -0.03100 21.16400 38.75100 1.000 46.76877 133 SER A C 1
ATOM 1466 O O . SER A 1 133 ? -0.40000 21.43000 39.90100 1.000 45.852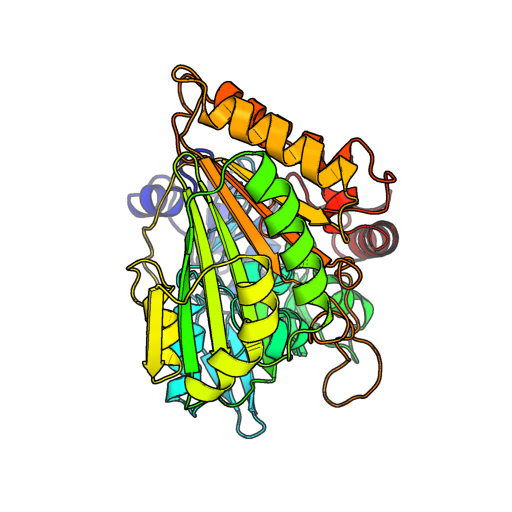87 133 SER A O 1
ATOM 1474 N N . CYS A 1 134 ? -0.46100 21.83800 37.68600 1.000 45.03172 134 CYS A N 1
ATOM 1475 C CA . CYS A 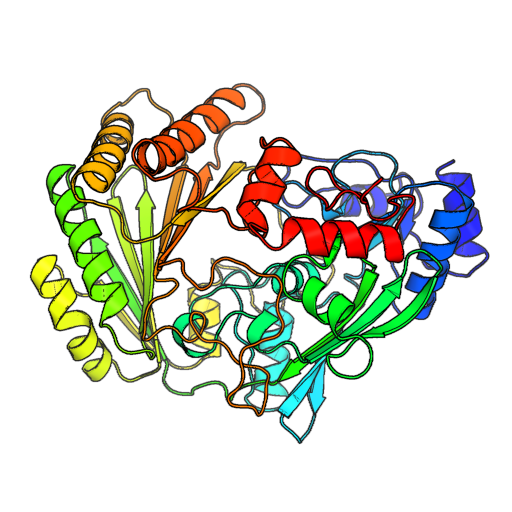1 134 ? -1.46500 22.88600 37.81200 1.000 45.50282 134 CYS A CA 1
ATOM 1476 C C . CYS A 1 134 ? -2.43100 22.81700 36.64100 1.000 45.53704 134 CYS A C 1
ATOM 1477 O O . CYS A 1 134 ? -2.10200 22.31700 35.56400 1.000 44.98960 134 CYS A O 1
ATOM 1485 N N . THR A 1 135 ? -3.64300 23.31000 36.88500 1.000 47.12144 135 THR A N 1
ATOM 1486 C CA . THR A 1 135 ? -4.65900 23.51000 35.86000 1.000 47.28725 135 THR A CA 1
ATOM 1487 C C . THR A 1 135 ? -4.87200 25.00900 35.70400 1.000 47.16355 135 THR A C 1
ATOM 1488 O O . THR A 1 135 ? -5.22100 25.69300 36.67000 1.000 47.52938 135 THR A O 1
ATOM 1499 N N . VAL A 1 136 ? -4.66200 25.51400 34.49400 1.000 46.84246 136 VAL A N 1
ATOM 1500 C CA . VAL A 1 136 ? -4.81200 26.93200 34.18500 1.000 47.40042 136 VAL A CA 1
ATOM 1501 C C . VAL A 1 136 ? -5.84200 27.06700 33.07100 1.000 45.45545 136 VAL A C 1
ATOM 1502 O O . VAL A 1 136 ? -5.62400 26.58200 31.95400 1.000 42.97357 136 VAL A O 1
ATOM 1515 N N . GLN A 1 137 ? -6.95400 27.73400 33.37100 1.000 47.07407 137 GLN A N 1
ATOM 1516 C CA . GLN A 1 137 ? -7.99400 27.93100 32.37100 1.000 46.47663 137 GLN A CA 1
ATOM 1517 C C . GLN A 1 137 ? -7.45600 28.78200 31.22700 1.000 46.66086 137 GLN A C 1
ATOM 1518 O O . GLN A 1 137 ? -6.56600 29.61700 31.40800 1.000 47.81363 137 GLN A O 1
ATOM 1532 N N . ALA A 1 138 ? -7.99700 28.54400 30.03200 1.000 44.54481 138 ALA A N 1
ATOM 1533 C CA . ALA A 1 138 ? -7.39000 29.04200 28.80500 1.000 42.03136 138 ALA A CA 1
ATOM 1534 C C . ALA A 1 138 ? -7.35200 30.56400 28.71200 1.000 42.82619 138 ALA A C 1
ATOM 1535 O O . ALA A 1 138 ? -6.62700 31.09300 27.86200 1.000 41.64710 138 ALA A O 1
ATOM 1542 N N . GLY A 1 139 ? -8.08700 31.27700 29.55800 1.000 45.23437 139 GLY A N 1
ATOM 1543 C CA . GLY A 1 139 ? -8.13200 32.72100 29.51800 1.000 47.96365 139 GLY A CA 1
ATOM 1544 C C . GLY A 1 139 ? -7.21500 33.43100 30.48200 1.000 50.27182 139 GLY A C 1
ATOM 1545 O O . GLY A 1 139 ? -7.13500 34.66300 30.44200 1.000 52.84844 139 GLY A O 1
ATOM 1549 N N . ALA A 1 140 ? -6.52700 32.70300 31.35600 1.000 48.71637 140 ALA A N 1
ATOM 1550 C CA . ALA A 1 140 ? -5.61900 33.34500 32.29300 1.000 46.64507 140 ALA A CA 1
ATOM 1551 C C . ALA A 1 140 ? -4.50200 34.05700 31.54200 1.000 43.76314 140 ALA A C 1
ATOM 1552 O O . ALA A 1 140 ? -3.96900 33.54900 30.55100 1.000 40.82595 140 ALA A O 1
ATOM 1559 N N . ARG A 1 141 ? -4.16000 35.25100 32.01000 1.000 44.99224 141 ARG A N 1
ATOM 1560 C CA . ARG A 1 141 ? -3.02000 35.98500 31.49000 1.000 44.67115 141 ARG A CA 1
ATOM 1561 C C . ARG A 1 141 ? -1.77300 35.62600 32.29100 1.000 44.65272 141 ARG A C 1
ATOM 1562 O O . ARG A 1 141 ? -1.85500 35.24000 33.46000 1.000 45.16594 141 ARG A O 1
ATOM 1583 N N . LEU A 1 142 ? -0.61300 35.74500 31.64000 1.000 43.67103 142 LEU A N 1
ATOM 1584 C CA . LEU A 1 142 ? 0.62700 35.23400 32.21700 1.000 44.08160 142 LEU A CA 1
ATOM 1585 C C . LEU A 1 142 ? 0.86200 35.77600 33.62100 1.000 45.12910 142 LEU A C 1
ATOM 1586 O O . LEU A 1 142 ? 1.29400 35.03900 34.51500 1.000 45.20016 142 LEU A O 1
ATOM 1602 N N . GLY A 1 143 ? 0.58400 37.06100 33.83800 1.000 45.71074 143 GLY A N 1
ATOM 1603 C CA . GLY A 1 143 ? 0.84100 37.64200 35.14200 1.000 47.93469 143 GLY A CA 1
ATOM 1604 C C . GLY A 1 143 ? -0.12600 37.15900 36.20100 1.000 48.62162 143 GLY A C 1
ATOM 1605 O O . GLY A 1 143 ? 0.23400 37.06400 37.37800 1.000 48.16367 143 GLY A O 1
ATOM 1609 N N . HIS A 1 144 ? -1.36400 36.85400 35.80400 1.000 49.94283 144 HIS A N 1
ATOM 1610 C CA . HIS A 1 144 ? -2.31300 36.22400 36.71300 1.000 52.29048 144 HIS A CA 1
ATOM 1611 C C . HIS A 1 144 ? -1.92200 34.78700 37.02700 1.000 53.26954 144 HIS A C 1
ATOM 1612 O O . HIS A 1 144 ? -2.28700 34.27800 38.09200 1.000 55.55929 144 HIS A O 1
ATOM 1626 N N . VAL A 1 145 ? -1.17600 34.13500 36.13400 1.000 51.17982 145 VAL A N 1
ATOM 1627 C CA . VAL A 1 145 ? -0.70600 32.77700 36.38600 1.000 50.63765 145 VAL A CA 1
ATOM 1628 C C . VAL A 1 145 ? 0.43900 32.78400 37.39100 1.000 50.54553 145 VAL A C 1
ATOM 1629 O O . VAL A 1 145 ? 0.44000 32.01300 38.35500 1.000 49.97968 145 VAL A O 1
ATOM 1642 N N . ALA A 1 146 ? 1.43300 33.65400 37.18000 1.000 50.99559 146 ALA A N 1
ATOM 1643 C CA . ALA A 1 146 ? 2.55300 33.73600 38.11300 1.000 52.81423 146 ALA A CA 1
ATOM 1644 C C . ALA A 1 146 ? 2.09100 34.20900 39.48400 1.000 55.86986 146 ALA A C 1
ATOM 1645 O O . ALA A 1 146 ? 2.58400 33.73400 40.51400 1.000 56.14094 146 ALA A O 1
ATOM 1652 N N . THR A 1 147 ? 1.14700 35.15300 39.51600 1.000 57.40162 147 THR A N 1
ATOM 1653 C CA . THR A 1 147 ? 0.66400 35.68200 40.78800 1.000 60.99942 147 THR A CA 1
ATOM 1654 C C . THR A 1 147 ? -0.03100 34.60100 41.60300 1.000 62.57856 147 THR A C 1
ATOM 1655 O O . THR A 1 147 ? 0.16900 34.51400 42.81900 1.000 65.15781 147 THR A O 1
ATOM 1666 N N . ASP A 1 148 ? -0.85100 33.77000 40.95500 1.000 62.71278 148 ASP A N 1
ATOM 1667 C CA . ASP A 1 148 ? -1.59800 32.74600 41.67900 1.000 64.53142 148 ASP A CA 1
ATOM 1668 C C . ASP A 1 148 ? -0.75700 31.51100 41.98600 1.000 64.11032 148 ASP A C 1
ATOM 1669 O O . ASP A 1 148 ? -1.02300 30.82200 42.97800 1.000 66.18688 148 ASP A O 1
ATOM 1678 N N . LEU A 1 149 ? 0.25400 31.21100 41.16700 1.000 62.42854 149 LEU A N 1
ATOM 1679 C CA . LEU A 1 149 ? 1.08700 30.04100 41.43300 1.000 62.78384 149 LEU A CA 1
ATOM 1680 C C . LEU A 1 149 ? 2.07200 30.30200 42.56400 1.000 64.93673 149 LEU A C 1
ATOM 1681 O O . LEU A 1 149 ? 2.34100 29.41000 43.37600 1.000 66.83170 149 LEU A O 1
ATOM 1697 N N . PHE A 1 150 ? 2.62300 31.51500 42.63000 1.000 64.98937 150 PHE A N 1
ATOM 1698 C CA . PHE A 1 150 ? 3.54800 31.86000 43.70100 1.000 66.53956 150 PHE A CA 1
ATOM 1699 C C . PHE A 1 150 ? 2.83700 32.03200 45.03500 1.000 68.68981 150 PHE A C 1
ATOM 1700 O O . PHE A 1 150 ? 3.47700 31.88900 46.08100 1.000 73.02718 150 PHE A O 1
ATOM 1717 N N . GLN A 1 151 ? 1.53500 32.32600 45.02200 1.000 67.50546 151 GLN A N 1
ATOM 1718 C CA . GLN A 1 151 ? 0.76700 32.53200 46.24400 1.000 71.62175 151 GLN A CA 1
ATOM 1719 C C . GLN A 1 151 ? -0.02800 31.30500 46.67400 1.000 71.90073 151 GLN A C 1
ATOM 1720 O O . GLN A 1 151 ? -0.26700 31.13200 47.87300 1.000 73.99571 151 GLN A O 1
ATOM 1734 N N . PHE A 1 152 ? -0.45200 30.45000 45.73700 1.000 69.65309 152 PHE A N 1
ATOM 1735 C CA . PHE A 1 152 ? -1.05900 29.18000 46.12900 1.000 70.05840 152 PHE A CA 1
ATOM 1736 C C . PHE A 1 152 ? -0.02100 28.24100 46.72700 1.000 69.03722 152 PHE A C 1
ATOM 1737 O O . PHE A 1 152 ? -0.33600 27.45900 47.63100 1.000 70.68479 152 PHE A O 1
ATOM 1754 N N . GLY A 1 153 ? 1.20900 28.30200 46.22800 1.000 66.45797 153 GLY A N 1
ATOM 1755 C CA . GLY A 1 153 ? 2.34500 27.64100 46.84000 1.000 67.59231 153 GLY A CA 1
ATOM 1756 C C . GLY A 1 153 ? 3.53000 28.58300 46.80400 1.000 70.85323 153 GLY A C 1
ATOM 1757 O O . GLY A 1 153 ? 3.46500 29.68900 47.34800 1.000 73.87465 153 GLY A O 1
ATOM 1761 N N . LYS A 1 154 ? 4.62600 28.15500 46.18200 1.000 69.02670 154 LYS A N 1
ATOM 1762 C CA . LYS A 1 154 ? 5.64600 29.06600 45.68300 1.000 68.69508 154 LYS A CA 1
ATOM 1763 C C . LYS A 1 154 ? 6.12700 28.49900 44.34900 1.000 65.61839 154 LYS A C 1
ATOM 1764 O O . LYS A 1 154 ? 7.29300 28.16700 44.15400 1.000 64.81040 154 LYS A O 1
ATOM 1783 N N . ARG A 1 155 ? 5.19000 28.37000 43.41700 1.000 63.89713 155 ARG A N 1
ATOM 1784 C CA . ARG A 1 155 ? 5.40700 27.64500 42.18000 1.000 62.16008 155 ARG A CA 1
ATOM 1785 C C . ARG A 1 155 ? 5.28800 28.59800 41.00100 1.000 62.10481 155 ARG A C 1
ATOM 1786 O O . ARG A 1 155 ? 4.77300 29.71400 41.12000 1.000 64.52616 155 ARG A O 1
ATOM 1807 N N . ALA A 1 156 ? 5.77200 28.13400 39.85400 1.000 58.54386 156 ALA A N 1
ATOM 1808 C CA . ALA A 1 156 ? 5.86600 28.97000 38.67100 1.000 53.12216 156 ALA A CA 1
ATOM 1809 C C . ALA A 1 156 ? 6.03500 28.08000 37.45200 1.000 50.51395 156 ALA A C 1
ATOM 1810 O O . ALA A 1 156 ? 6.42500 26.91300 37.55800 1.000 50.12706 156 ALA A O 1
ATOM 1817 N N . ILE A 1 157 ? 5.72500 28.64800 36.29100 1.000 48.16893 157 ILE A N 1
ATOM 1818 C CA . ILE A 1 157 ? 6.04700 28.02000 35.01500 1.000 46.73718 157 ILE A CA 1
ATOM 1819 C C . ILE A 1 157 ? 6.81800 29.03400 34.17600 1.000 44.28689 157 ILE A C 1
ATOM 1820 O O . ILE A 1 157 ? 6.70300 30.24900 34.38900 1.000 45.63179 157 ILE A O 1
ATOM 1836 N N . PRO A 1 158 ? 7.62100 28.56200 33.22400 1.000 42.47088 158 PRO A N 1
ATOM 1837 C CA . PRO A 1 158 ? 8.40600 29.49300 32.40100 1.000 41.61815 158 PRO A CA 1
ATOM 1838 C C . PRO A 1 158 ? 7.53800 30.14400 31.33200 1.000 42.76829 158 PRO A C 1
ATOM 1839 O O . PRO A 1 158 ? 6.78900 29.46700 30.62600 1.000 43.07885 158 PRO A O 1
ATOM 1850 N N . HIS A 1 159 ? 7.63600 31.46600 31.22300 1.000 44.47375 159 HIS A N 1
ATOM 1851 C CA . HIS A 1 159 ? 6.84500 32.21900 30.25700 1.000 45.64758 159 HIS A CA 1
ATOM 1852 C C . HIS A 1 159 ? 7.53500 33.55200 29.99300 1.000 45.21332 159 HIS A C 1
ATOM 1853 O O . HIS A 1 159 ? 8.58800 33.85200 30.56200 1.000 44.22372 159 HIS A O 1
ATOM 1867 N N . GLY A 1 160 ? 6.91600 34.35900 29.12900 1.000 45.31859 160 GLY A N 1
ATOM 1868 C CA . GLY A 1 160 ? 7.49600 35.60600 28.68200 1.000 44.94223 160 GLY A CA 1
ATOM 1869 C C . GLY A 1 160 ? 7.33700 36.73500 29.68000 1.000 43.73682 160 GLY A C 1
ATOM 1870 O O . GLY A 1 160 ? 6.77200 36.58900 30.76400 1.000 42.21032 160 GLY A O 1
ATOM 1874 N N . SER A 1 161 ? 7.83900 37.90500 29.27700 1.000 45.88708 161 SER A N 1
ATOM 1875 C CA . SER A 1 161 ? 7.92600 39.04400 30.18400 1.000 48.31106 161 SER A CA 1
ATOM 1876 C C . SER A 1 161 ? 6.61400 39.81400 30.28600 1.000 48.65847 161 SER A C 1
ATOM 1877 O O . SER A 1 161 ? 6.36000 40.45900 31.31000 1.000 47.33462 161 SER A O 1
ATOM 1885 N N . CYS A 1 162 ? 5.78200 39.77000 29.24900 1.000 51.44827 162 CYS A N 1
ATOM 1886 C CA . CYS A 1 162 ? 4.56100 40.57100 29.22800 1.000 54.42758 162 CYS A CA 1
ATOM 1887 C C . CYS A 1 162 ? 3.48100 39.90700 30.07300 1.000 52.21416 162 CYS A C 1
ATOM 1888 O O . CYS A 1 162 ? 3.04300 38.79900 29.74100 1.000 50.68766 162 CYS A O 1
ATOM 1895 N N . PRO A 1 163 ? 3.01900 40.54100 31.15200 1.000 50.76661 163 PRO A N 1
ATOM 1896 C CA . PRO A 1 163 ? 1.99800 39.89300 31.98800 1.000 49.97968 163 PRO A CA 1
ATOM 1897 C C . PRO A 1 163 ? 0.63500 39.79900 31.32700 1.000 48.00049 163 PRO A C 1
ATOM 1898 O O . PRO A 1 163 ? -0.13800 38.89400 31.66500 1.000 48.18209 163 PRO A O 1
ATOM 1909 N N . GLY A 1 164 ? 0.30400 40.71000 30.41000 1.000 48.26105 164 GLY A N 1
ATOM 1910 C CA . GLY A 1 164 ? -1.00900 40.70700 29.78800 1.000 47.92943 164 GLY A CA 1
ATOM 1911 C C . GLY A 1 164 ? -1.21800 39.65900 28.71500 1.000 46.32661 164 GLY A C 1
ATOM 1912 O O . GLY A 1 164 ? -2.34600 39.49100 28.24400 1.000 46.42399 164 GLY A O 1
ATOM 1916 N N . VAL A 1 165 ? -0.16100 38.95100 28.32100 1.000 44.96065 165 VAL A N 1
ATOM 1917 C CA . VAL A 1 165 ? -0.28200 37.91500 27.30400 1.000 42.27086 165 VAL A CA 1
ATOM 1918 C C . VAL A 1 165 ? -1.15500 36.78300 27.82700 1.000 41.07861 165 VAL A C 1
ATOM 1919 O O . VAL A 1 165 ? -1.09100 36.41400 29.00800 1.000 39.39157 165 VAL A O 1
ATOM 1932 N N . GLY A 1 166 ? -1.99900 36.24000 26.94900 1.000 40.60750 166 GLY A N 1
ATOM 1933 C CA . GLY A 1 166 ? -2.84500 35.12400 27.32600 1.000 40.96544 166 GLY A CA 1
ATOM 1934 C C . GLY A 1 166 ? -2.08600 33.80900 27.31200 1.000 41.11282 166 GLY A C 1
ATOM 1935 O O . GLY A 1 166 ? -1.18900 33.58500 26.49900 1.000 39.99427 166 GLY A O 1
ATOM 1939 N N . ILE A 1 167 ? -2.45700 32.92400 28.24000 1.000 42.46562 167 ILE A N 1
ATOM 1940 C CA . ILE A 1 167 ? -1.72700 31.67000 28.39700 1.000 41.70237 167 ILE A CA 1
ATOM 1941 C C . ILE A 1 167 ? -1.92500 30.77500 27.18100 1.000 41.59183 167 ILE A C 1
ATOM 1942 O O . ILE A 1 167 ? -1.00100 30.06900 26.76000 1.000 41.81291 167 ILE A O 1
ATOM 1958 N N . ALA A 1 168 ? -3.12600 30.78600 26.59800 1.000 40.67067 168 ALA A N 1
ATOM 1959 C CA . ALA A 1 168 ? -3.43100 29.87100 25.50200 1.000 37.86507 168 ALA A CA 1
ATOM 1960 C C . ALA A 1 168 ? -2.53200 30.13200 24.29900 1.000 37.62293 168 ALA A C 1
ATOM 1961 O O . ALA A 1 168 ? -1.79300 29.24700 23.85500 1.000 38.50988 168 ALA A O 1
ATOM 1968 N N . GLY A 1 169 ? -2.58400 31.34800 23.75400 1.000 37.63083 169 GLY A N 1
ATOM 1969 C CA . GLY A 1 169 ? -1.75800 31.66500 22.60200 1.000 37.58345 169 GLY A CA 1
ATOM 1970 C C . GLY A 1 169 ? -0.27500 31.55500 22.88900 1.000 39.82583 169 GLY A C 1
ATOM 1971 O O . GLY A 1 169 ? 0.50300 31.15900 22.01800 1.000 42.59458 169 GLY A O 1
ATOM 1975 N N . HIS A 1 170 ? 0.13400 31.89600 24.11000 1.000 39.10995 170 HIS A N 1
ATOM 1976 C CA . HIS A 1 170 ? 1.54500 31.85700 24.47600 1.000 37.57556 170 HIS A CA 1
ATOM 1977 C C . HIS A 1 170 ? 2.08200 30.42800 24.46000 1.000 35.02262 170 HIS A C 1
ATOM 1978 O O . HIS A 1 170 ? 3.12000 30.14700 23.84800 1.000 33.86195 170 HIS A O 1
ATOM 1992 N N . ALA A 1 171 ? 1.37800 29.50600 25.12000 1.000 34.14357 171 ALA A N 1
ATOM 1993 C CA . ALA A 1 171 ? 1.88600 28.14600 25.27900 1.000 34.55941 171 ALA A CA 1
ATOM 1994 C C . ALA A 1 171 ? 1.68300 27.30300 24.02500 1.000 36.15697 171 ALA A C 1
ATOM 1995 O O . ALA A 1 171 ? 2.54300 26.48300 23.68300 1.000 37.50186 171 ALA A O 1
ATOM 2002 N N . LEU A 1 172 ? 0.55700 27.47700 23.33100 1.000 36.93074 172 LEU A N 1
ATOM 2003 C CA . LEU A 1 172 ? 0.27900 26.64600 22.16600 1.000 36.07275 172 LEU A CA 1
ATOM 2004 C C . LEU A 1 172 ? 1.25200 26.88600 21.02100 1.000 34.81996 172 LEU A C 1
ATOM 2005 O O . LEU A 1 172 ? 1.23000 26.12600 20.04900 1.000 36.68861 172 LEU A O 1
ATOM 2021 N N . HIS A 1 173 ? 2.10100 27.90800 21.11000 1.000 33.35137 173 HIS A N 1
ATOM 2022 C CA . HIS A 1 173 ? 3.09000 28.17800 20.08000 1.000 35.53584 173 HIS A CA 1
ATOM 2023 C C . HIS A 1 173 ? 4.51200 28.28400 20.61200 1.000 35.87272 173 HIS A C 1
ATOM 2024 O O . HIS A 1 173 ? 5.43400 28.50900 19.82000 1.000 36.49122 173 HIS A O 1
ATOM 2038 N N . GLY A 1 174 ? 4.71900 28.11500 21.91600 1.000 35.21738 174 GLY A N 1
ATOM 2039 C CA . GLY A 1 174 ? 6.04700 28.17600 22.49100 1.000 35.05420 174 GLY A CA 1
ATOM 2040 C C . GLY A 1 174 ? 6.03000 28.72400 23.90100 1.000 34.77259 174 GLY A C 1
ATOM 2041 O O . GLY A 1 174 ? 5.71800 28.00600 24.85700 1.000 34.05671 174 GLY A O 1
ATOM 2045 N N . GLY A 1 175 ? 6.34900 30.00600 24.03600 1.000 34.85155 175 GLY A N 1
ATOM 2046 C CA . GLY A 1 175 ? 6.40100 30.63800 25.33700 1.000 37.10971 175 GLY A CA 1
ATOM 2047 C C . GLY A 1 175 ? 7.82500 30.76100 25.82800 1.000 38.68622 175 GLY A C 1
ATOM 2048 O O . GLY A 1 175 ? 8.34600 29.84300 26.46800 1.000 41.19968 175 GLY A O 1
ATOM 2052 N N . TYR A 1 176 ? 8.46700 31.88500 25.52200 1.000 37.82296 176 TYR A N 1
ATOM 2053 C CA . TYR A 1 176 ? 9.86700 32.10800 25.84400 1.000 40.60224 176 TYR A CA 1
ATOM 2054 C C . TYR A 1 176 ? 10.01300 33.35500 26.70300 1.000 43.44731 176 TYR A C 1
ATOM 2055 O O . TYR A 1 176 ? 9.33900 34.36500 26.47300 1.000 45.81865 176 TYR A O 1
ATOM 2073 N N . GLY A 1 177 ? 10.90900 33.28100 27.67900 1.000 43.37625 177 GLY A N 1
ATOM 2074 C CA . GLY A 1 177 ? 11.15700 34.39900 28.55700 1.000 43.66313 177 GLY A CA 1
ATOM 2075 C C . GLY A 1 177 ? 12.46900 34.22800 29.28900 1.000 45.27911 177 GLY A C 1
ATOM 2076 O O . GLY A 1 177 ? 13.29000 33.37600 28.94300 1.000 46.41346 177 GLY A O 1
ATOM 2080 N N . PHE A 1 178 ? 12.64800 35.04200 30.32700 1.000 45.11067 178 PHE A N 1
ATOM 2081 C CA . PHE A 1 178 ? 13.90100 35.09200 31.07100 1.000 44.55534 178 PHE A CA 1
ATOM 2082 C C . PHE A 1 178 ? 14.07900 33.92800 32.03700 1.000 43.25255 178 PHE A C 1
ATOM 2083 O O . PHE A 1 178 ? 15.05600 33.92000 32.78800 1.000 42.78408 178 PHE A O 1
ATOM 2100 N N . ALA A 1 179 ? 13.17200 32.95400 32.03200 1.000 42.75513 179 ALA A N 1
ATOM 2101 C CA . ALA A 1 179 ? 13.35900 31.68800 32.72800 1.000 42.64195 179 ALA A CA 1
ATOM 2102 C C . ALA A 1 179 ? 13.45100 30.50200 31.77900 1.000 44.92381 179 ALA A C 1
ATOM 2103 O O . ALA A 1 179 ? 13.58900 29.36600 32.24400 1.000 46.53453 179 ALA A O 1
ATOM 2110 N N . SER A 1 180 ? 13.37900 30.73200 30.46600 1.000 46.97669 180 SER A N 1
ATOM 2111 C CA . SER A 1 180 ? 13.29800 29.62100 29.52400 1.000 48.75058 180 SER A CA 1
ATOM 2112 C C . SER A 1 180 ? 14.61400 28.86000 29.44900 1.000 50.35604 180 SER A C 1
ATOM 2113 O O . SER A 1 180 ? 14.63100 27.62400 29.48100 1.000 50.03495 180 SER A O 1
ATOM 2121 N N . ARG A 1 181 ? 15.73100 29.58300 29.34200 1.000 49.23485 181 ARG A N 1
ATOM 2122 C CA . ARG A 1 181 ? 17.02300 28.91800 29.21000 1.000 49.20590 181 ARG A CA 1
ATOM 2123 C C . ARG A 1 181 ? 17.29000 27.99300 30.38900 1.000 47.70835 181 ARG A C 1
ATOM 2124 O O . ARG A 1 181 ? 18.04900 27.02400 30.26100 1.000 46.95826 181 ARG A O 1
ATOM 2145 N N . THR A 1 182 ? 16.67400 28.27400 31.53600 1.000 48.23473 182 THR A N 1
ATOM 2146 C CA . THR A 1 182 ? 16.85900 27.48900 32.74700 1.000 50.80872 182 THR A CA 1
ATOM 2147 C C . THR A 1 182 ? 15.76400 26.45700 32.96300 1.000 53.13795 182 THR A C 1
ATOM 2148 O O . THR A 1 182 ? 16.04600 25.37400 33.48700 1.000 55.52245 182 THR A O 1
ATOM 2159 N N . HIS A 1 183 ? 14.52600 26.76500 32.57400 1.000 52.57736 183 HIS A N 1
ATOM 2160 C CA . HIS A 1 183 ? 13.39500 25.89200 32.84300 1.000 53.52747 183 HIS A CA 1
ATOM 2161 C C . HIS A 1 183 ? 12.55100 25.58600 31.61100 1.000 50.33235 183 HIS A C 1
ATOM 2162 O O . HIS A 1 183 ? 11.52100 24.91700 31.74400 1.000 51.00875 183 HIS A O 1
ATOM 2176 N N . GLY A 1 184 ? 12.94100 26.05800 30.43000 1.000 47.47675 184 GLY A N 1
ATOM 2177 C CA . GLY A 1 184 ? 12.34400 25.62700 29.18400 1.000 45.39492 184 GLY A CA 1
ATOM 2178 C C . GLY A 1 184 ? 11.25000 26.56300 28.69500 1.000 43.88684 184 GLY A C 1
ATOM 2179 O O . GLY A 1 184 ? 10.81700 27.49400 29.37800 1.000 44.84485 184 GLY A O 1
ATOM 2183 N N . LEU A 1 185 ? 10.81000 26.29900 27.46500 1.000 41.85239 185 LEU A N 1
ATOM 2184 C CA . LEU A 1 185 ? 9.62300 26.95100 26.93800 1.000 39.68371 185 LEU A CA 1
ATOM 2185 C C . LEU A 1 185 ? 8.41000 26.58800 27.78700 1.000 36.67808 185 LEU A C 1
ATOM 2186 O O . LEU A 1 185 ? 8.38200 25.56300 28.47300 1.000 36.44648 185 LEU A O 1
ATOM 2202 N N . THR A 1 186 ? 7.39100 27.44800 27.73400 1.000 34.68837 186 THR A N 1
ATOM 2203 C CA . THR A 1 186 ? 6.15600 27.15700 28.45400 1.000 32.95658 186 THR A CA 1
ATOM 2204 C C . THR A 1 186 ? 5.57400 25.81700 28.02300 1.000 34.93577 186 THR A C 1
ATOM 2205 O O . THR A 1 186 ? 5.06200 25.05800 28.85400 1.000 35.27002 186 THR A O 1
ATOM 2216 N N . LEU A 1 187 ? 5.64600 25.50200 26.72800 1.000 35.70954 187 LEU A N 1
ATOM 2217 C CA . LEU A 1 187 ? 5.09700 24.23700 26.25900 1.000 36.95180 187 LEU A CA 1
ATOM 2218 C C . LEU A 1 187 ? 5.95800 23.04500 26.65300 1.000 38.99941 187 LEU A C 1
ATOM 2219 O O . LEU A 1 187 ? 5.48800 21.90700 26.54100 1.000 39.09153 187 LEU A O 1
ATOM 2235 N N . ASP A 1 188 ? 7.19700 23.27100 27.10400 1.000 38.13089 188 ASP A N 1
ATOM 2236 C CA . ASP A 1 188 ? 8.01700 22.15800 27.57200 1.000 39.29418 188 ASP A CA 1
ATOM 2237 C C . ASP A 1 188 ? 7.48800 21.59600 28.88200 1.000 38.27827 188 ASP A C 1
ATOM 2238 O O . ASP A 1 188 ? 7.71700 20.42200 29.18800 1.000 40.31273 188 ASP A O 1
ATOM 2247 N N . THR A 1 189 ? 6.77100 22.40700 29.65700 1.000 39.38630 189 THR A N 1
ATOM 2248 C CA . THR A 1 189 ? 6.13900 21.96800 30.89400 1.000 41.00492 189 THR A CA 1
ATOM 2249 C C . THR A 1 189 ? 4.67300 21.60600 30.69100 1.000 38.94151 189 THR A C 1
ATOM 2250 O O . THR A 1 189 ? 3.95100 21.41300 31.67300 1.000 37.12024 189 THR A O 1
ATOM 2261 N N . PHE A 1 190 ? 4.23300 21.49300 29.43700 1.000 38.33881 190 PHE A N 1
ATOM 2262 C CA . PHE A 1 190 ? 2.83100 21.26100 29.11100 1.000 36.12275 190 PHE A CA 1
ATOM 2263 C C . PHE A 1 190 ? 2.47800 19.78900 29.30000 1.000 36.34910 190 PHE A C 1
ATOM 2264 O O . PHE A 1 190 ? 3.14900 18.90600 28.75600 1.000 34.29095 190 PHE A O 1
ATOM 2281 N N . LEU A 1 191 ? 1.42500 19.52800 30.07700 1.000 38.71517 191 LEU A N 1
ATOM 2282 C CA . LEU A 1 191 ? 0.95400 18.17300 30.34800 1.000 41.23126 191 LEU A CA 1
ATOM 2283 C C . LEU A 1 191 ? -0.19500 17.75800 29.44100 1.000 42.75249 191 LEU A C 1
ATOM 2284 O O . LEU A 1 191 ? -0.20000 16.63700 28.92400 1.000 43.12886 191 LEU A O 1
ATOM 2300 N N . GLY A 1 192 ? -1.16400 18.64100 29.24100 1.000 43.76314 192 GLY A N 1
ATOM 2301 C CA . GLY A 1 192 ? -2.32700 18.33700 28.43300 1.000 44.53166 192 GLY A CA 1
ATOM 2302 C C . GLY A 1 192 ? -3.33600 19.45700 28.56200 1.000 44.70010 192 GLY A C 1
ATOM 2303 O O . GLY A 1 192 ? -3.13500 20.42300 29.30500 1.000 46.19501 192 GLY A O 1
ATOM 2307 N N . ALA A 1 193 ? -4.42900 19.31800 27.81500 1.000 42.14453 193 ALA A N 1
ATOM 2308 C CA . ALA A 1 193 ? -5.45500 20.35000 27.80700 1.000 40.46011 193 ALA A CA 1
ATOM 2309 C C . ALA A 1 193 ? -6.81000 19.77300 27.43500 1.000 40.36010 193 ALA A C 1
ATOM 2310 O O . ALA A 1 193 ? -6.92000 18.96100 26.51400 1.000 40.31273 193 ALA A O 1
ATOM 2317 N N . THR A 1 194 ? -7.83500 20.21200 28.15900 1.000 40.95228 194 THR A N 1
ATOM 2318 C CA . THR A 1 194 ? -9.20700 20.04700 27.70600 1.000 43.69471 194 THR A CA 1
ATOM 2319 C C . THR A 1 194 ? -9.41100 20.90900 26.46500 1.000 44.35269 194 THR A C 1
ATOM 2320 O O . THR A 1 194 ? -9.19200 22.12300 26.50500 1.000 42.93673 194 THR A O 1
ATOM 2331 N N . ILE A 1 195 ? -9.79200 20.28100 25.35500 1.000 44.03423 195 ILE A N 1
ATOM 2332 C CA . ILE A 1 195 ? -9.87100 20.95600 24.06500 1.000 45.62389 195 ILE A CA 1
ATOM 2333 C C . ILE A 1 195 ? -11.16100 20.55100 23.36800 1.000 45.76338 195 ILE A C 1
ATOM 2334 O O . ILE A 1 195 ? -11.60400 19.40200 23.47000 1.000 46.14764 195 ILE A O 1
ATOM 2350 N N . VAL A 1 196 ? -11.76500 21.50200 22.66300 1.000 46.01868 196 VAL A N 1
ATOM 2351 C CA . VAL A 1 196 ? -12.99900 21.28000 21.91600 1.000 47.62150 196 VAL A CA 1
ATOM 2352 C C . VAL A 1 196 ? -12.65000 21.18500 20.43800 1.000 46.82930 196 VAL A C 1
ATOM 2353 O O . VAL A 1 196 ? -12.18800 22.16200 19.83400 1.000 46.56348 196 VAL A O 1
ATOM 2366 N N . LEU A 1 197 ? -12.87600 20.01600 19.85100 1.000 46.26871 197 LEU A N 1
ATOM 2367 C CA . LEU A 1 197 ? -12.61400 19.83300 18.43400 1.000 49.79281 197 LEU A CA 1
ATOM 2368 C C . LEU A 1 197 ? -13.73300 20.46200 17.59900 1.000 51.69041 197 LEU A C 1
ATOM 2369 O O . LEU A 1 197 ? -14.79900 20.82900 18.10300 1.000 49.60595 197 LEU A O 1
ATOM 2385 N N . THR A 1 198 ? -13.47700 20.57200 16.29300 1.000 56.01198 198 THR A N 1
ATOM 2386 C CA . THR A 1 198 ? -14.37100 21.32600 15.41700 1.000 60.68622 198 THR A CA 1
ATOM 2387 C C . THR A 1 198 ? -15.80800 20.82200 15.47400 1.000 65.70261 198 THR A C 1
ATOM 2388 O O . THR A 1 198 ? -16.73900 21.59500 15.21600 1.000 66.73432 198 THR A O 1
ATOM 2399 N N . ASN A 1 199 ? -16.01800 19.54700 15.79800 1.000 67.43440 199 ASN A N 1
ATOM 2400 C CA . ASN A 1 199 ? -17.36500 18.99200 15.85900 1.000 69.87943 199 ASN A CA 1
ATOM 2401 C C . ASN A 1 199 ? -18.02000 19.18000 17.22100 1.000 60.12300 199 ASN A C 1
ATOM 2402 O O . ASN A 1 199 ? -19.09800 18.62500 17.45700 1.000 57.02789 199 ASN A O 1
ATOM 2412 N N . GLY A 1 200 ? -17.41100 19.96800 18.10900 1.000 57.33582 200 GLY A N 1
ATOM 2413 C CA . GLY A 1 200 ? -17.95300 20.19400 19.43200 1.000 53.33271 200 GLY A CA 1
ATOM 2414 C C . GLY A 1 200 ? -17.58800 19.14800 20.46000 1.000 52.31943 200 GLY A C 1
ATOM 2415 O O . GLY A 1 200 ? -17.80300 19.37900 21.65700 1.000 52.16152 200 GLY A O 1
ATOM 2419 N N . THR A 1 201 ? -17.04400 18.00800 20.04300 1.000 51.59566 201 THR A N 1
ATOM 2420 C CA . THR A 1 201 ? -16.61400 16.99200 20.99400 1.000 51.83253 201 THR A CA 1
ATOM 2421 C C . THR A 1 201 ? -15.53600 17.55100 21.91200 1.000 50.61133 201 THR A C 1
ATOM 2422 O O . THR A 1 201 ? -14.59500 18.20500 21.45600 1.000 50.44815 201 THR A O 1
ATOM 2433 N N . ILE A 1 202 ? -15.68200 17.29600 23.20900 1.000 51.34826 202 ILE A N 1
ATOM 2434 C CA . ILE A 1 202 ? -14.73500 17.75300 24.22200 1.000 50.26655 202 ILE A CA 1
ATOM 2435 C C . ILE A 1 202 ? -13.77800 16.60900 24.53100 1.000 48.68742 202 ILE A C 1
ATOM 2436 O O . ILE A 1 202 ? -14.20700 15.52800 24.95300 1.000 46.63717 202 ILE A O 1
ATOM 2452 N N . ARG A 1 203 ? -12.48300 16.84600 24.32900 1.000 47.60308 203 ARG A N 1
ATOM 2453 C CA . ARG A 1 203 ? -11.44400 15.87600 24.63800 1.000 47.28725 203 ARG A CA 1
ATOM 2454 C C . ARG A 1 203 ? -10.52500 16.41600 25.72600 1.000 47.89785 203 ARG A C 1
ATOM 2455 O O . ARG A 1 203 ? -10.34700 17.63000 25.86800 1.000 48.57425 203 ARG A O 1
ATOM 2476 N N . TYR A 1 204 ? -9.94300 15.50400 26.50200 1.000 47.80310 204 TYR A N 1
ATOM 2477 C CA . TYR A 1 204 ? -8.74300 15.79900 27.27300 1.000 47.45306 204 TYR A CA 1
ATOM 2478 C C . TYR A 1 204 ? -7.57000 15.19300 26.51400 1.000 46.42399 204 TYR A C 1
ATOM 2479 O O . TYR A 1 204 ? -7.47400 13.96800 26.38500 1.000 47.02932 204 TYR A O 1
ATOM 2497 N N . ALA A 1 205 ? -6.69000 16.05200 26.00400 1.000 44.97645 205 ALA A N 1
ATOM 2498 C CA . ALA A 1 205 ? -5.58100 15.64200 25.15400 1.000 42.04715 205 ALA A CA 1
ATOM 2499 C C . ALA A 1 205 ? -4.31200 15.53600 25.98900 1.000 41.91818 205 ALA A C 1
ATOM 2500 O O . ALA A 1 205 ? -3.88700 16.52100 26.60300 1.000 41.42865 205 ALA A O 1
ATOM 2507 N N . ALA A 1 206 ? -3.71600 14.34600 26.01400 1.000 42.86303 206 ALA A N 1
ATOM 2508 C CA . ALA A 1 206 ? -2.44200 14.13500 26.68600 1.000 44.77379 206 ALA A CA 1
ATOM 2509 C C . ALA A 1 206 ? -1.66200 13.08400 25.90900 1.000 45.78180 206 ALA A C 1
ATOM 2510 O O . ALA A 1 206 ? -2.19500 12.41700 25.01900 1.000 45.91340 206 ALA A O 1
ATOM 2517 N N . ASP A 1 207 ? -0.37900 12.94600 26.25300 1.000 47.14776 207 ASP A N 1
ATOM 2518 C CA . ASP A 1 207 ? 0.50800 12.09600 25.46400 1.000 49.81387 207 ASP A CA 1
ATOM 2519 C C . ASP A 1 207 ? -0.03900 10.68000 25.33100 1.000 50.61396 207 ASP A C 1
ATOM 2520 O O . ASP A 1 207 ? 0.05200 10.07400 24.25700 1.000 50.49026 207 ASP A O 1
ATOM 2529 N N . TRP A 1 208 ? -0.62000 10.13900 26.40100 1.000 51.76673 208 TRP A N 1
ATOM 2530 C CA . TRP A 1 208 ? -1.08100 8.75400 26.36300 1.000 51.81411 208 TRP A CA 1
ATOM 2531 C C . TRP A 1 208 ? -2.32100 8.61100 25.48700 1.000 50.48237 208 TRP A C 1
ATOM 2532 O O . TRP A 1 208 ? -2.34200 7.81500 24.54200 1.000 49.76386 208 TRP A O 1
ATOM 2553 N N . GLU A 1 209 ? -3.36800 9.38100 25.78600 1.000 51.74305 209 GLU A N 1
ATOM 2554 C CA . GLU A 1 209 ? -4.64200 9.18800 25.10800 1.000 54.77499 209 GLU A CA 1
ATOM 2555 C C . GLU A 1 209 ? -4.63100 9.72100 23.68000 1.000 50.74293 209 GLU A C 1
ATOM 2556 O O . GLU A 1 209 ? -5.35900 9.19800 22.82800 1.000 49.26380 209 GLU A O 1
ATOM 2568 N N . TYR A 1 210 ? -3.82100 10.74900 23.39100 1.000 46.21344 210 TYR A N 1
ATOM 2569 C CA . TYR A 1 210 ? -3.86300 11.41400 22.08700 1.000 42.71565 210 TYR A CA 1
ATOM 2570 C C . TYR A 1 210 ? -2.46400 11.96600 21.78500 1.000 38.17300 210 TYR A C 1
ATOM 2571 O O . TYR A 1 210 ? -2.19900 13.16800 21.86800 1.000 34.97525 210 TYR A O 1
ATOM 2589 N N . TYR A 1 211 ? -1.56200 11.06000 21.39900 1.000 40.76541 211 TYR A N 1
ATOM 2590 C CA . TYR A 1 211 ? -0.15100 11.41500 21.25400 1.000 42.32350 211 TYR A CA 1
ATOM 2591 C C . TYR A 1 211 ? 0.05500 12.48300 20.18300 1.000 41.68658 211 TYR A C 1
ATOM 2592 O O . TYR A 1 211 ? 0.79500 13.45100 20.39100 1.000 41.02334 211 TYR A O 1
ATOM 2610 N N . ASP A 1 212 ? -0.58300 12.31800 19.02100 1.000 43.39468 212 ASP A N 1
ATOM 2611 C CA . ASP A 1 212 ? -0.34700 13.23100 17.90700 1.000 43.86315 212 ASP A CA 1
ATOM 2612 C C . ASP A 1 212 ? -1.03100 14.57500 18.12300 1.000 43.83947 212 ASP A C 1
ATOM 2613 O O . ASP A 1 212 ? -0.45300 15.62500 17.81800 1.000 43.63681 212 ASP A O 1
ATOM 2622 N N . LEU A 1 213 ? -2.26800 14.56300 18.62200 1.000 42.32876 213 LEU A N 1
ATOM 2623 C CA . LEU A 1 213 ? -2.95500 15.81400 18.92400 1.000 40.24167 213 LEU A CA 1
ATOM 2624 C C . LEU A 1 213 ? -2.16700 16.63500 19.93700 1.000 39.32577 213 LEU A C 1
ATOM 2625 O O . LEU A 1 213 ? -1.94100 17.83600 19.74300 1.000 37.79137 213 LEU A O 1
ATOM 2641 N N . THR A 1 214 ? -1.72800 15.99400 21.02500 1.000 41.48129 214 THR A N 1
ATOM 2642 C CA . THR A 1 214 ? -0.92200 16.68800 22.02500 1.000 41.49182 214 THR A CA 1
ATOM 2643 C C . THR A 1 214 ? 0.38700 17.17600 21.42000 1.000 40.41011 214 THR A C 1
ATOM 2644 O O . THR A 1 214 ? 0.89000 18.24700 21.77900 1.000 39.06258 214 THR A O 1
ATOM 2655 N N . TRP A 1 215 ? 0.95500 16.39500 20.50200 1.000 41.84975 215 TRP A N 1
ATOM 2656 C CA . TRP A 1 215 ? 2.16600 16.81100 19.80500 1.000 41.58130 215 TRP A CA 1
ATOM 2657 C C . TRP A 1 215 ? 1.93300 18.10400 19.03200 1.000 43.19465 215 TRP A C 1
ATOM 2658 O O . TRP A 1 215 ? 2.78800 18.99800 19.02800 1.000 43.33677 215 TRP A O 1
ATOM 2679 N N . ALA A 1 216 ? 0.77000 18.22700 18.38400 1.000 43.19202 216 ALA A N 1
ATOM 2680 C CA . ALA A 1 216 ? 0.46000 19.44700 17.64400 1.000 40.48643 216 ALA A CA 1
ATOM 2681 C C . ALA A 1 216 ? 0.16700 20.60400 18.59000 1.000 38.48093 216 ALA A C 1
ATOM 2682 O O . ALA A 1 216 ? 0.50600 21.75500 18.29400 1.000 38.68885 216 ALA A O 1
ATOM 2689 N N . LEU A 1 217 ? -0.46400 20.32400 19.73300 1.000 37.78611 217 LEU A N 1
ATOM 2690 C CA . LEU A 1 217 ? -0.75900 21.38900 20.68600 1.000 38.42040 217 LEU A CA 1
ATOM 2691 C C . LEU A 1 217 ? 0.51200 22.01700 21.23600 1.000 38.84939 217 LEU A C 1
ATOM 2692 O O . LEU A 1 217 ? 0.51800 23.20800 21.57400 1.000 39.07837 217 LEU A O 1
ATOM 2708 N N . ARG A 1 218 ? 1.59400 21.24200 21.34100 1.000 38.03088 218 ARG A N 1
ATOM 2709 C CA . ARG A 1 218 ? 2.88900 21.77800 21.76000 1.000 37.18077 218 ARG A CA 1
ATOM 2710 C C . ARG A 1 218 ? 3.58200 22.42900 20.56100 1.000 36.67808 218 ARG A C 1
ATOM 2711 O O . ARG A 1 218 ? 4.62400 21.98100 20.08100 1.000 39.50737 218 ARG A O 1
ATOM 2732 N N . GLY A 1 219 ? 2.98700 23.51800 20.07800 1.000 35.39109 219 GLY A N 1
ATOM 2733 C CA . GLY A 1 219 ? 3.64600 24.28900 19.04000 1.000 36.65439 219 GLY A CA 1
ATOM 2734 C C . GLY A 1 219 ? 2.74500 24.96300 18.02300 1.000 34.96472 219 GLY A C 1
ATOM 2735 O O . GLY A 1 219 ? 3.07200 26.04100 17.51400 1.000 32.92237 219 GLY A O 1
ATOM 2739 N N . ALA A 1 220 ? 1.60700 24.34400 17.71600 1.000 34.37781 220 ALA A N 1
ATOM 2740 C CA . ALA A 1 220 ? 0.75500 24.82600 16.63600 1.000 35.17001 220 ALA A CA 1
ATOM 2741 C C . ALA A 1 220 ? -0.70500 24.52800 16.94300 1.000 35.39109 220 ALA A C 1
ATOM 2742 O O . ALA A 1 220 ? -1.49800 24.23700 16.04300 1.000 37.24131 220 ALA A O 1
ATOM 2749 N N . GLY A 1 221 ? -1.07800 24.60400 18.21900 1.000 36.90442 221 GLY A N 1
ATOM 2750 C CA . GLY A 1 221 ? -2.41200 24.19300 18.63000 1.000 38.98099 221 GLY A CA 1
ATOM 2751 C C . GLY A 1 221 ? -3.51700 25.15600 18.25700 1.000 40.09691 221 GLY A C 1
ATOM 2752 O O . GLY A 1 221 ? -4.69000 24.78800 18.37200 1.000 42.48404 221 GLY A O 1
ATOM 2756 N N . SER A 1 222 ? -3.17800 26.37000 17.81900 1.000 41.20231 222 SER A N 1
ATOM 2757 C CA . SER A 1 222 ? -4.20000 27.32800 17.40600 1.000 43.47100 222 SER A CA 1
ATOM 2758 C C . SER A 1 222 ? -5.02900 26.82400 16.23200 1.000 42.83935 222 SER A C 1
ATOM 2759 O O . SER A 1 222 ? -6.13600 27.32500 16.00600 1.000 43.19202 222 SER A O 1
ATOM 2767 N N . SER A 1 223 ? -4.52500 25.84100 15.49000 1.000 42.39192 223 SER A N 1
ATOM 2768 C CA . SER A 1 223 ? -5.14700 25.37500 14.25900 1.000 42.10505 223 SER A CA 1
ATOM 2769 C C . SER A 1 223 ? -5.99800 24.12200 14.43400 1.000 41.52603 223 SER A C 1
ATOM 2770 O O . SER A 1 223 ? -6.55500 23.63200 13.44600 1.000 41.84449 223 SER A O 1
ATOM 2778 N N . PHE A 1 224 ? -6.12500 23.59300 15.65600 1.000 38.54146 224 PHE A N 1
ATOM 2779 C CA . PHE A 1 224 ? -6.71000 22.27300 15.85300 1.000 36.50438 224 PHE A CA 1
ATOM 2780 C C . PHE A 1 224 ? -7.89600 22.22500 16.80400 1.000 35.03315 224 PHE A C 1
ATOM 2781 O O . PHE A 1 224 ? -8.55300 21.18100 16.88000 1.000 36.80178 224 PHE A O 1
ATOM 2798 N N . GLY A 1 225 ? -8.19000 23.29300 17.53000 1.000 35.31476 225 GLY A N 1
ATOM 2799 C CA . GLY A 1 225 ? -9.33300 23.26900 18.41900 1.000 37.25973 225 GLY A CA 1
ATOM 2800 C C . GLY A 1 225 ? -9.31600 24.45000 19.36100 1.000 39.51790 225 GLY A C 1
ATOM 2801 O O . GLY A 1 225 ? -8.39600 25.27100 19.35800 1.000 39.41262 225 GLY A O 1
ATOM 2805 N N . ILE A 1 226 ? -10.36500 24.51600 20.17600 1.000 42.35771 226 ILE A N 1
ATOM 2806 C CA . ILE A 1 226 ? -10.53500 25.57500 21.16400 1.000 44.57903 226 ILE A CA 1
ATOM 2807 C C . ILE A 1 226 ? -10.17700 24.97900 22.52100 1.000 47.41358 226 ILE A C 1
ATOM 2808 O O . ILE A 1 226 ? -10.96000 24.23000 23.11400 1.000 48.39264 226 ILE A O 1
ATOM 2824 N N . VAL A 1 227 ? -8.98400 25.30900 23.01500 1.000 47.27935 227 VAL A N 1
ATOM 2825 C CA . VAL A 1 227 ? -8.56400 24.85700 24.33500 1.000 47.62150 227 VAL A CA 1
ATOM 2826 C C . VAL A 1 227 ? -9.28800 25.66000 25.40700 1.000 48.27684 227 VAL A C 1
ATOM 2827 O O . VAL A 1 227 ? -9.48000 26.87900 25.28000 1.000 47.32146 227 VAL A O 1
ATOM 2840 N N . ALA A 1 228 ? -9.69300 24.97400 26.47300 1.000 48.70847 228 ALA A N 1
ATOM 2841 C CA . ALA A 1 228 ? -10.38600 25.59100 27.59400 1.000 51.42722 228 ALA A CA 1
ATOM 2842 C C . ALA A 1 228 ? -9.59500 25.55300 28.89300 1.000 53.24323 228 ALA A C 1
ATOM 2843 O O . ALA A 1 228 ? -9.79100 26.42400 29.74400 1.000 55.16451 228 ALA A O 1
ATOM 2850 N N . GLU A 1 229 ? -8.71600 24.56900 29.06900 1.000 52.78528 229 GLU A N 1
ATOM 2851 C CA . GLU A 1 229 ? -7.90700 24.44500 30.27400 1.000 53.61959 229 GLU A CA 1
ATOM 2852 C C . GLU A 1 229 ? -6.59300 23.77900 29.89500 1.000 50.95611 229 GLU A C 1
ATOM 2853 O O . GLU A 1 229 ? -6.60300 22.73600 29.23700 1.000 50.56659 229 GLU A O 1
ATOM 2865 N N . LEU A 1 230 ? -5.47400 24.38500 30.28500 1.000 48.11103 230 LEU A N 1
ATOM 2866 C CA . LEU A 1 230 ? -4.14800 23.83200 30.04000 1.000 45.84760 230 LEU A CA 1
ATOM 2867 C C . LEU A 1 230 ? -3.55800 23.31800 31.34700 1.000 43.84473 230 LEU A C 1
ATOM 2868 O O . LEU A 1 230 ? -3.80800 23.88400 32.41700 1.000 45.88445 230 LEU A O 1
ATOM 2884 N N . GLY A 1 231 ? -2.78400 22.24400 31.25500 1.000 40.76278 231 GLY A N 1
ATOM 2885 C CA . GLY A 1 231 ? -2.09700 21.66500 32.40000 1.000 39.99164 231 GLY A CA 1
ATOM 2886 C C . GLY A 1 231 ? -0.59600 21.82100 32.22200 1.000 40.30746 231 GLY A C 1
ATOM 2887 O O . GLY A 1 231 ? -0.08100 21.68400 31.10800 1.000 39.35998 231 GLY A O 1
ATOM 2891 N N . PHE A 1 232 ? 0.09000 22.14600 33.31800 1.000 40.16008 232 PHE A N 1
ATOM 2892 C CA . PHE A 1 232 ? 1.54000 22.28400 33.33000 1.000 40.77594 232 PHE A CA 1
ATOM 2893 C C . PHE A 1 232 ? 2.11300 21.71700 34.62300 1.000 44.12634 232 PHE A C 1
ATOM 2894 O O . PHE A 1 232 ? 1.44100 21.68100 35.65700 1.000 44.73431 232 PHE A O 1
ATOM 2911 N N . GLN A 1 233 ? 3.38000 21.30100 34.55600 1.000 44.55797 233 GLN A N 1
ATOM 2912 C CA . GLN A 1 233 ? 4.14700 20.87800 35.72300 1.000 46.24502 233 GLN A CA 1
ATOM 2913 C C . GLN A 1 233 ? 4.99800 22.06400 36.16700 1.000 44.96855 233 GLN A C 1
ATOM 2914 O O . GLN A 1 233 ? 5.92400 22.47300 35.45900 1.000 43.38415 233 GLN A O 1
ATOM 2928 N N . THR A 1 234 ? 4.67800 22.61800 37.33300 1.000 45.44755 234 THR A N 1
ATOM 2929 C CA . THR A 1 234 ? 5.36000 23.80600 37.82200 1.000 45.07909 234 THR A CA 1
ATOM 2930 C C . THR A 1 234 ? 6.73900 23.45800 38.37700 1.000 47.16881 234 THR A C 1
ATOM 2931 O O . THR A 1 234 ? 7.03000 22.31100 38.73600 1.000 48.43475 234 THR A O 1
ATOM 2942 N N . PHE A 1 235 ? 7.59200 24.47600 38.44100 1.000 46.34766 235 PHE A N 1
ATOM 2943 C CA . PHE A 1 235 ? 8.84900 24.41300 39.17000 1.000 46.81088 235 PHE A CA 1
ATOM 2944 C C . PHE A 1 235 ? 8.79300 25.37700 40.35000 1.000 46.89510 235 PHE A C 1
ATOM 2945 O O . PHE A 1 235 ? 7.94200 26.26900 40.41100 1.000 44.49218 235 PHE A O 1
ATOM 2962 N N . ALA A 1 236 ? 9.70300 25.18200 41.30000 1.000 50.50869 236 ALA A N 1
ATOM 2963 C CA . ALA A 1 236 ? 9.69900 25.99300 42.51100 1.000 54.70656 236 ALA A CA 1
ATOM 2964 C C . ALA A 1 236 ? 10.21900 27.39000 42.19400 1.000 55.16188 236 ALA A C 1
ATOM 2965 O O . ALA A 1 236 ? 11.33600 27.54100 41.68800 1.000 54.46179 236 ALA A O 1
ATOM 2972 N N . ALA A 1 237 ? 9.41000 28.40400 42.48000 1.000 56.09094 237 ALA A N 1
ATOM 2973 C CA . ALA A 1 237 ? 9.82300 29.78100 42.24500 1.000 57.23318 237 ALA A CA 1
ATOM 2974 C C . ALA A 1 237 ? 11.10400 30.05900 43.02300 1.000 60.49146 237 ALA A C 1
ATOM 2975 O O . ALA A 1 237 ? 11.11000 29.91200 44.25500 1.000 64.09979 237 ALA A O 1
ATOM 2982 N N . PRO A 1 238 ? 12.19500 30.45900 42.37200 1.000 59.93613 238 PRO A N 1
ATOM 2983 C CA . PRO A 1 238 ? 13.43300 30.68500 43.11700 1.000 63.52867 238 PRO A CA 1
ATOM 2984 C C . PRO A 1 238 ? 13.29500 31.89000 44.03100 1.000 66.43954 238 PRO A C 1
ATOM 2985 O O . PRO A 1 238 ? 12.49400 32.79600 43.80000 1.000 66.93171 238 PRO A O 1
ATOM 2996 N N . GLU A 1 239 ? 14.09100 31.88100 45.09600 1.000 69.63466 239 GLU A N 1
ATOM 2997 C CA . GLU A 1 239 ? 14.07900 32.95100 46.08200 1.000 72.31393 239 GLU A CA 1
ATOM 2998 C C . GLU A 1 239 ? 15.19400 33.96200 45.86600 1.000 73.74568 239 GLU A C 1
ATOM 2999 O O . GLU A 1 239 ? 15.12100 35.06800 46.41600 1.000 73.83517 239 GLU A O 1
ATOM 3011 N N . THR A 1 240 ? 16.20300 33.61300 45.07100 1.000 72.39815 240 THR A N 1
ATOM 3012 C CA . THR A 1 240 ? 17.38600 34.43800 44.84400 1.000 73.30089 240 THR A CA 1
ATOM 3013 C C . THR A 1 240 ? 17.52700 34.63900 43.33800 1.000 67.82655 240 THR A C 1
ATOM 3014 O O . THR A 1 240 ? 17.99700 33.74500 42.62800 1.000 67.79234 240 THR A O 1
ATOM 3025 N N . VAL A 1 241 ? 17.12000 35.80900 42.85000 1.000 61.82057 241 VAL A N 1
ATOM 3026 C CA . VAL A 1 241 ? 17.07400 36.09600 41.42000 1.000 59.03603 241 VAL A CA 1
ATOM 3027 C C . VAL A 1 241 ? 17.68900 37.46900 41.18600 1.000 58.45175 241 VAL A C 1
ATOM 3028 O O . VAL A 1 241 ? 17.32300 38.44100 41.85700 1.000 59.94666 241 VAL A O 1
ATOM 3041 N N . THR A 1 242 ? 18.62400 37.54500 40.24100 1.000 57.29634 242 THR A N 1
ATOM 3042 C CA . THR A 1 242 ? 19.37000 38.77400 39.96500 1.000 56.94893 242 THR A CA 1
ATOM 3043 C C . THR A 1 242 ? 19.14100 39.25000 38.53700 1.000 53.58011 242 THR A C 1
ATOM 3044 O O . THR A 1 242 ? 19.78200 38.73900 37.60000 1.000 50.97190 242 THR A O 1
ATOM 3055 N N . PRO A 1 243 ? 18.25300 40.21400 38.31000 1.000 53.48799 243 PRO A N 1
ATOM 3056 C CA . PRO A 1 243 ? 18.24400 40.90900 37.01900 1.000 50.86399 243 PRO A CA 1
ATOM 3057 C C . PRO A 1 243 ? 19.51900 41.71600 36.83000 1.000 50.54290 243 PRO A C 1
ATOM 3058 O O . PRO A 1 243 ? 20.19300 42.09400 37.78900 1.000 51.62987 243 PRO A O 1
ATOM 3069 N N . PHE A 1 244 ? 19.85700 41.96800 35.56600 1.000 50.20865 244 PHE A N 1
ATOM 3070 C CA . PHE A 1 244 ? 21.01500 42.79400 35.24800 1.000 51.28246 244 PHE A CA 1
ATOM 3071 C C . PHE A 1 244 ? 20.82900 43.47000 33.89700 1.000 49.72965 244 PHE A C 1
ATOM 3072 O O . PHE A 1 244 ? 20.08600 42.99400 33.03800 1.000 44.34479 244 PHE A O 1
ATOM 3089 N N . SER A 1 245 ? 21.52200 44.60000 33.73200 1.000 53.93541 245 SER A N 1
ATOM 3090 C CA . SER A 1 245 ? 21.66900 45.27700 32.45200 1.000 53.25112 245 SER A CA 1
ATOM 3091 C C . SER A 1 245 ? 23.13100 45.64300 32.24400 1.000 56.85945 245 SER A C 1
ATOM 3092 O O . SER A 1 245 ? 23.86800 45.87700 33.20400 1.000 58.08854 245 SER A O 1
ATOM 3100 N N . ILE A 1 246 ? 23.54700 45.65900 30.98000 1.000 55.77774 246 ILE A N 1
ATOM 3101 C CA . ILE A 1 246 ? 24.83800 46.19100 30.55400 1.000 58.04643 246 ILE A CA 1
ATOM 3102 C C . ILE A 1 246 ? 24.55400 47.15000 29.40800 1.000 56.80155 246 ILE A C 1
ATOM 3103 O O . ILE A 1 246 ? 24.10800 46.72300 28.33600 1.000 54.88026 246 ILE A O 1
ATOM 3119 N N . GLU A 1 247 ? 24.80700 48.43700 29.62500 1.000 58.75704 247 GLU A N 1
ATOM 3120 C CA . GLU A 1 247 ? 24.59300 49.44800 28.60100 1.000 60.03351 247 GLU A CA 1
ATOM 3121 C C . GLU A 1 247 ? 25.83000 49.57500 27.72200 1.000 63.32338 247 GLU A C 1
ATOM 3122 O O . GLU A 1 247 ? 26.96400 49.55100 28.21100 1.000 66.84222 247 GLU A O 1
ATOM 3134 N N . LEU A 1 248 ? 25.60200 49.70900 26.41700 1.000 62.59172 248 LEU A N 1
ATOM 3135 C CA . LEU A 1 248 ? 26.67900 49.80000 25.44300 1.000 63.93398 248 LEU A CA 1
ATOM 3136 C C . LEU A 1 248 ? 26.34300 50.85800 24.40300 1.000 60.63622 248 LEU A C 1
ATOM 3137 O O . LEU A 1 248 ? 25.20200 51.31400 24.29000 1.000 57.12527 248 LEU A O 1
ATOM 3153 N N . ASP A 1 249 ? 27.37600 51.25900 23.64900 1.000 63.07072 249 ASP A N 1
ATOM 3154 C CA . ASP A 1 249 ? 27.22200 52.13300 22.48200 1.000 64.41299 249 ASP A CA 1
ATOM 3155 C C . ASP A 1 249 ? 28.22800 51.66700 21.41700 1.000 66.30269 249 ASP A C 1
ATOM 3156 O O . ASP A 1 249 ? 29.28900 52.26400 21.20900 1.000 68.23450 249 ASP A O 1
ATOM 3165 N N . TRP A 1 250 ? 27.87400 50.58200 20.73400 1.000 65.81842 250 TRP A N 1
ATOM 3166 C CA . TRP A 1 250 ? 28.71500 50.02000 19.68700 1.000 65.80789 250 TRP A CA 1
ATOM 3167 C C . TRP A 1 250 ? 28.75400 50.91300 18.45300 1.000 66.45797 250 TRP A C 1
ATOM 3168 O O . TRP A 1 250 ? 27.80800 51.64600 18.15300 1.000 64.32877 250 TRP A O 1
ATOM 3189 N N . ASN A 1 251 ? 29.87200 50.83800 17.73700 1.000 68.03974 251 ASN A N 1
ATOM 3190 C CA . ASN A 1 251 ? 29.94800 51.20400 16.33300 1.000 67.90025 251 ASN A CA 1
ATOM 3191 C C . ASN A 1 251 ? 29.87700 49.93200 15.49200 1.000 65.44995 251 ASN A C 1
ATOM 3192 O O . ASN A 1 251 ? 29.94800 48.82000 16.01500 1.000 64.47615 251 ASN A O 1
ATOM 3203 N N . GLU A 1 252 ? 29.72000 50.10700 14.17600 1.000 66.14214 252 GLU A N 1
ATOM 3204 C CA . GLU A 1 252 ? 29.52900 48.96300 13.28600 1.000 68.03974 252 GLU A CA 1
ATOM 3205 C C . GLU A 1 252 ? 30.49900 47.83000 13.59300 1.000 71.14011 252 GLU A C 1
ATOM 3206 O O . GLU A 1 252 ? 30.09000 46.67500 13.74700 1.000 72.51922 252 GLU A O 1
ATOM 3218 N N . ASN A 1 253 ? 31.79200 48.14300 13.69100 1.000 72.34025 253 ASN A N 1
ATOM 3219 C CA . ASN A 1 253 ? 32.79300 47.09600 13.85000 1.000 74.65632 253 ASN A CA 1
ATOM 3220 C C . ASN A 1 253 ? 32.88100 46.57700 15.27900 1.000 73.93781 253 ASN A C 1
ATOM 3221 O O . ASN A 1 253 ? 33.28700 45.42700 15.47500 1.000 76.39337 253 ASN A O 1
ATOM 3232 N N . GLU A 1 254 ? 32.52200 47.38900 16.27900 1.000 76.35126 254 GLU A N 1
ATOM 3233 C CA . GLU A 1 254 ? 32.36800 46.86700 17.63100 1.000 77.40402 254 GLU A CA 1
ATOM 3234 C C . GLU A 1 254 ? 31.13200 45.99400 17.77200 1.000 76.00122 254 GLU A C 1
ATOM 3235 O O . GLU A 1 254 ? 31.03000 45.25200 18.75400 1.000 75.73803 254 GLU A O 1
ATOM 3247 N N . ALA A 1 255 ? 30.19500 46.07300 16.82500 1.000 72.51133 255 ALA A N 1
ATOM 3248 C CA . ALA A 1 255 ? 29.01800 45.21700 16.83300 1.000 66.85538 255 ALA A CA 1
ATOM 3249 C C . ALA A 1 255 ? 29.24900 43.89000 16.12000 1.000 63.84450 255 ALA A C 1
ATOM 3250 O O . ALA A 1 255 ? 28.66200 42.88100 16.52100 1.000 61.54159 255 ALA A O 1
ATOM 3257 N N . VAL A 1 256 ? 30.08400 43.84900 15.07500 1.000 64.98411 256 VAL A N 1
ATOM 3258 C CA . VAL A 1 256 ? 30.41700 42.55700 14.47500 1.000 66.62378 256 VAL A CA 1
ATOM 3259 C C . VAL A 1 256 ? 31.18400 41.70800 15.47900 1.000 68.32925 256 VAL A C 1
ATOM 3260 O O . VAL A 1 256 ? 31.00300 40.48900 15.54300 1.000 70.20579 256 VAL A O 1
ATOM 3273 N N . GLU A 1 257 ? 32.03100 42.34300 16.29600 1.000 69.00038 257 GLU A N 1
ATOM 3274 C CA . GLU A 1 257 ? 32.76900 41.61700 17.32500 1.000 70.01103 257 GLU A CA 1
ATOM 3275 C C . GLU A 1 257 ? 31.86000 41.25700 18.49200 1.000 68.61086 257 GLU A C 1
ATOM 3276 O O . GLU A 1 257 ? 31.79700 40.09500 18.90900 1.000 69.18198 257 GLU A O 1
ATOM 3288 N N . GLY A 1 258 ? 31.13900 42.24400 19.02700 1.000 66.20794 258 GLY A N 1
ATOM 3289 C CA . GLY A 1 258 ? 30.32500 41.99800 20.20600 1.000 64.56564 258 GLY A CA 1
ATOM 3290 C C . GLY A 1 258 ? 29.29000 40.91000 19.99300 1.000 62.76805 258 GLY A C 1
ATOM 3291 O O . GLY A 1 258 ? 29.04800 40.08900 20.88100 1.000 62.09429 258 GLY A O 1
ATOM 3295 N N . LEU A 1 259 ? 28.65900 40.89200 18.81600 1.000 61.90742 259 LEU A N 1
ATOM 3296 C CA . LEU A 1 259 ? 27.65200 39.87300 18.53900 1.000 60.92836 259 LEU A CA 1
ATOM 3297 C C . LEU A 1 259 ? 28.29700 38.50700 18.34000 1.000 64.12874 259 LEU A C 1
ATOM 3298 O O . LEU A 1 259 ? 27.73800 37.48500 18.75400 1.000 64.11295 259 LEU A O 1
ATOM 3314 N N . LEU A 1 260 ? 29.47500 38.46600 17.71300 1.000 64.51037 260 LEU A N 1
ATOM 3315 C CA . LEU A 1 260 ? 30.19900 37.20500 17.58900 1.000 64.52616 260 LEU A CA 1
ATOM 3316 C C . LEU A 1 260 ? 30.62900 36.68800 18.95600 1.000 64.01820 260 LEU A C 1
ATOM 3317 O O . LEU A 1 260 ? 30.61600 35.47700 19.19700 1.000 62.86543 260 LEU A O 1
ATOM 3333 N N . ALA A 1 261 ? 30.99300 37.59200 19.86900 1.000 65.18150 261 ALA A N 1
ATOM 3334 C CA . ALA A 1 261 ? 31.36900 37.16800 21.21300 1.000 69.22672 261 ALA A CA 1
ATOM 3335 C C . ALA A 1 261 ? 30.17200 36.62600 21.98200 1.000 67.73181 261 ALA A C 1
ATOM 3336 O O . ALA A 1 261 ? 30.33300 35.74700 22.83600 1.000 69.50833 261 ALA A O 1
ATOM 3343 N N . MET A 1 262 ? 28.96900 37.12100 21.68400 1.000 65.48417 262 MET A N 1
ATOM 3344 C CA . MET A 1 262 ? 27.77800 36.65300 22.38400 1.000 64.42088 262 MET A CA 1
ATOM 3345 C C . MET A 1 262 ? 27.36800 35.26300 21.91800 1.000 62.21272 262 MET A C 1
ATOM 3346 O O . MET A 1 262 ? 26.88300 34.46000 22.72100 1.000 59.60451 262 MET A O 1
ATOM 3360 N N . GLN A 1 263 ? 27.53400 34.96800 20.62600 1.000 63.06282 263 GLN A N 1
ATOM 3361 C CA . GLN A 1 263 ? 27.27400 33.61700 20.13800 1.000 64.34193 263 GLN A CA 1
ATOM 3362 C C . GLN A 1 263 ? 28.09700 32.59900 20.91100 1.000 66.69747 263 GLN A C 1
ATOM 3363 O O . GLN A 1 263 ? 27.57300 31.57900 21.36800 1.000 67.14226 263 GLN A O 1
ATOM 3377 N N . LYS A 1 264 ? 29.39800 32.86200 21.06000 1.000 68.86089 264 LYS A N 1
ATOM 3378 C CA . LYS A 1 264 ? 30.26100 31.96100 21.81600 1.000 71.48225 264 LYS A CA 1
ATOM 3379 C C . LYS A 1 264 ? 29.77100 31.81800 23.24900 1.000 69.89785 264 LYS A C 1
ATOM 3380 O O . LYS A 1 264 ? 29.69900 30.70600 23.78300 1.000 70.24526 264 LYS A O 1
ATOM 3399 N N . PHE A 1 265 ? 29.41600 32.93700 23.88300 1.000 67.53178 265 PHE A N 1
ATOM 3400 C CA . PHE A 1 265 ? 28.94600 32.89900 25.26200 1.000 66.57377 265 PHE A CA 1
ATOM 3401 C C . PHE A 1 265 ? 27.61200 32.17300 25.38300 1.000 63.97083 265 PHE A C 1
ATOM 3402 O O . PHE A 1 265 ? 27.32800 31.57200 26.42600 1.000 63.57604 265 PHE A O 1
ATOM 3419 N N . ALA A 1 266 ? 26.78000 32.22200 24.33900 1.000 62.52855 266 ALA A N 1
ATOM 3420 C CA . ALA A 1 266 ? 25.51000 31.50600 24.36500 1.000 62.04165 266 ALA A CA 1
ATOM 3421 C C . ALA A 1 266 ? 25.70600 29.99800 24.39300 1.000 64.72881 266 ALA A C 1
ATOM 3422 O O . ALA A 1 266 ? 24.79600 29.27300 24.80700 1.000 65.00779 266 ALA A O 1
ATOM 3429 N N . VAL A 1 267 ? 26.87500 29.51400 23.97400 1.000 66.57640 267 VAL A N 1
ATOM 3430 C CA . VAL A 1 267 ? 27.13700 28.08000 23.97400 1.000 66.48429 267 VAL A CA 1
ATOM 3431 C C . VAL A 1 267 ? 27.64100 27.62200 25.33500 1.000 68.02395 267 VAL A C 1
ATOM 3432 O O . VAL A 1 267 ? 27.32600 26.51300 25.78000 1.000 69.17145 267 VAL A O 1
ATOM 3445 N N . THR A 1 268 ? 28.42000 28.46400 26.02000 1.000 68.31082 268 THR A N 1
ATOM 3446 C CA . THR A 1 268 ? 29.17300 28.03200 27.19000 1.000 69.92417 268 THR A CA 1
ATOM 3447 C C . THR A 1 268 ? 28.58100 28.48400 28.52000 1.000 68.79246 268 THR A C 1
ATOM 3448 O O . THR A 1 268 ? 28.89100 27.87400 29.54800 1.000 69.83732 268 THR A O 1
ATOM 3459 N N . ALA A 1 269 ? 27.74900 29.52200 28.53600 1.000 66.70273 269 ALA A N 1
ATOM 3460 C CA . ALA A 1 269 ? 27.31800 30.08900 29.80400 1.000 68.16870 269 ALA A CA 1
ATOM 3461 C C . ALA A 1 269 ? 26.50000 29.07100 30.60200 1.000 68.92669 269 ALA A C 1
ATOM 3462 O O . ALA A 1 269 ? 25.87700 28.17700 30.02500 1.000 69.45570 269 ALA A O 1
ATOM 3469 N N . PRO A 1 270 ? 26.49800 29.17400 31.93200 1.000 69.72152 270 PRO A N 1
ATOM 3470 C CA . PRO A 1 270 ? 25.67900 28.25900 32.73700 1.000 69.11881 270 PRO A CA 1
ATOM 3471 C C . PRO A 1 270 ? 24.20100 28.38000 32.39900 1.000 64.63143 270 PRO A C 1
ATOM 3472 O O . PRO A 1 270 ? 23.74200 29.37800 31.83800 1.000 61.00731 270 PRO A O 1
ATOM 3483 N N . LYS A 1 271 ? 23.44700 27.33600 32.76000 1.000 64.18664 271 LYS A N 1
ATOM 3484 C CA . LYS A 1 271 ? 22.01100 27.33700 32.51000 1.000 61.48632 271 LYS A CA 1
ATOM 3485 C C . LYS A 1 271 ? 21.26500 28.27100 33.45500 1.000 59.09130 271 LYS A C 1
ATOM 3486 O O . LYS A 1 271 ? 20.13500 28.66300 33.14900 1.000 57.22265 271 LYS A O 1
ATOM 3505 N N . GLU A 1 272 ? 21.86800 28.63900 34.58800 1.000 59.21763 272 GLU A N 1
ATOM 3506 C CA . GLU A 1 272 ? 21.26700 29.62600 35.48000 1.000 56.99631 272 GLU A CA 1
ATOM 3507 C C . GLU A 1 272 ? 21.18100 31.01200 34.85500 1.000 52.04835 272 GLU A C 1
ATOM 3508 O O . GLU A 1 272 ? 20.52200 31.88800 35.42500 1.000 49.23485 272 GLU A O 1
ATOM 3520 N N . LEU A 1 273 ? 21.81100 31.22600 33.70400 1.000 51.61935 273 LEU A N 1
ATOM 3521 C CA . LEU A 1 273 ? 21.93400 32.54400 33.09700 1.000 51.57460 273 LEU A CA 1
ATOM 3522 C C . LEU A 1 273 ? 20.97300 32.67400 31.91900 1.000 49.58489 273 LEU A C 1
ATOM 3523 O O . LEU A 1 273 ? 20.92400 31.79500 31.05300 1.000 49.26117 273 LEU A O 1
ATOM 3539 N N . ASN A 1 274 ? 20.21600 33.77000 31.89500 1.000 48.93218 274 ASN A N 1
ATOM 3540 C CA . ASN A 1 274 ? 19.26900 34.07400 30.82700 1.000 49.81913 274 ASN A CA 1
ATOM 3541 C C . ASN A 1 274 ? 19.57300 35.46800 30.29700 1.000 49.87440 274 ASN A C 1
ATOM 3542 O O . ASN A 1 274 ? 19.70800 36.41100 31.08100 1.000 51.17719 274 ASN A O 1
ATOM 3553 N N . MET A 1 275 ? 19.67400 35.60600 28.97500 1.000 48.98482 275 MET A N 1
ATOM 3554 C CA . MET A 1 275 ? 20.18700 36.84000 28.39400 1.000 50.20339 275 MET A CA 1
ATOM 3555 C C . MET A 1 275 ? 19.48700 37.15900 27.08300 1.000 46.27660 275 MET A C 1
ATOM 3556 O O . MET A 1 275 ? 19.05800 36.26000 26.35600 1.000 46.72666 275 MET A O 1
ATOM 3570 N N . GLN A 1 276 ? 19.38200 38.45900 26.79900 1.000 45.52651 276 GLN A N 1
ATOM 3571 C CA . GLN A 1 276 ? 19.04400 38.98400 25.48200 1.000 45.42124 276 GLN A CA 1
ATOM 3572 C C . GLN A 1 276 ? 19.81500 40.28700 25.30000 1.000 47.48201 276 GLN A C 1
ATOM 3573 O O . GLN A 1 276 ? 20.38600 40.82600 26.25300 1.000 48.23210 276 GLN A O 1
ATOM 3587 N N . ILE A 1 277 ? 19.85200 40.78600 24.06300 1.000 46.41083 277 ILE A N 1
ATOM 3588 C CA . ILE A 1 277 ? 20.42900 42.09700 23.77500 1.000 47.31357 277 ILE A CA 1
ATOM 3589 C C . ILE A 1 277 ? 19.41600 42.92600 23.00200 1.000 44.36321 277 ILE A C 1
ATOM 3590 O O . ILE A 1 277 ? 19.06000 42.58200 21.87100 1.000 42.48667 277 ILE A O 1
ATOM 3606 N N . TYR A 1 278 ? 18.96900 44.02100 23.61100 1.000 44.98434 278 TYR A N 1
ATOM 3607 C CA . TYR A 1 278 ? 18.21100 45.04200 22.90300 1.000 45.97393 278 TYR A CA 1
ATOM 3608 C C . TYR A 1 278 ? 19.15700 45.86400 22.03700 1.000 47.19250 278 TYR A C 1
ATOM 3609 O O . TYR A 1 278 ? 20.16400 46.38500 22.52900 1.000 47.33462 278 TYR A O 1
ATOM 3627 N N . MET A 1 279 ? 18.84600 45.97200 20.74800 1.000 47.27409 279 MET A N 1
ATOM 3628 C CA . MET A 1 279 ? 19.54800 46.88200 19.85100 1.000 46.19238 279 MET A CA 1
ATOM 3629 C C . MET A 1 279 ? 18.54300 47.88000 19.30000 1.000 44.08950 279 MET A C 1
ATOM 3630 O O . MET A 1 279 ? 17.54600 47.48700 18.68500 1.000 42.24717 279 MET A O 1
ATOM 3644 N N . GLY A 1 280 ? 18.80900 49.16400 19.52100 1.000 44.12898 280 GLY A N 1
ATOM 3645 C CA . GLY A 1 280 ? 17.96300 50.21900 19.02200 1.000 44.80800 280 GLY A CA 1
ATOM 3646 C C . GLY A 1 280 ? 18.73700 51.20200 18.17000 1.000 47.02143 280 GLY A C 1
ATOM 3647 O O . GLY A 1 280 ? 19.93500 51.03700 17.91900 1.000 46.50821 280 GLY A O 1
ATOM 3651 N N . PRO A 1 281 ? 18.06000 52.25500 17.70800 1.000 49.82176 281 PRO A N 1
ATOM 3652 C CA . PRO A 1 281 ? 18.71000 53.19500 16.78200 1.000 51.66409 281 PRO A CA 1
ATOM 3653 C C . PRO A 1 281 ? 19.83300 54.01000 17.40100 1.000 52.69053 281 PRO A C 1
ATOM 3654 O O . PRO A 1 281 ? 20.65400 54.55300 16.65100 1.000 53.27481 281 PRO A O 1
ATOM 3665 N N . SER A 1 282 ? 19.90800 54.11500 18.72900 1.000 52.55630 282 SER A N 1
ATOM 3666 C CA . SER A 1 282 ? 20.89000 54.97400 19.37900 1.000 54.03016 282 SER A CA 1
ATOM 3667 C C . SER A 1 282 ? 21.79000 54.24700 20.37000 1.000 55.62246 282 SER A C 1
ATOM 3668 O O . SER A 1 282 ? 22.62300 54.89600 21.01300 1.000 56.18832 282 SER A O 1
ATOM 3676 N N . GLY A 1 283 ? 21.66300 52.93400 20.51000 1.000 56.78312 283 GLY A N 1
ATOM 3677 C CA . GLY A 1 283 ? 22.51900 52.20600 21.42300 1.000 57.03842 283 GLY A CA 1
ATOM 3678 C C . GLY A 1 283 ? 21.98000 50.81600 21.67700 1.000 55.21451 283 GLY A C 1
ATOM 3679 O O . GLY A 1 283 ? 20.92900 50.42200 21.16200 1.000 52.83528 283 GLY A O 1
ATOM 3683 N N . GLN A 1 284 ? 22.72900 50.07800 22.49500 1.000 56.64363 284 GLN A N 1
ATOM 3684 C CA . GLN A 1 284 ? 22.41800 48.69600 22.82300 1.000 56.23569 284 G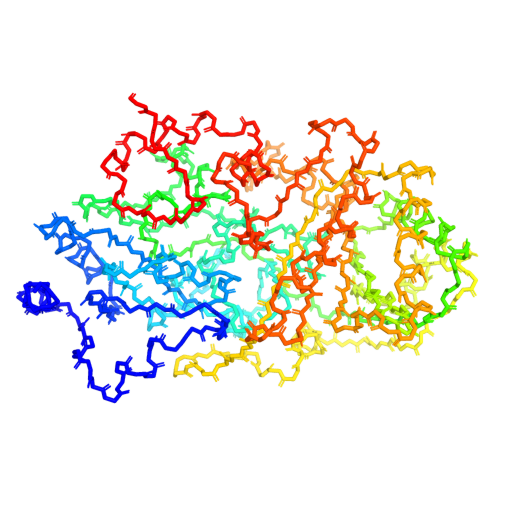LN A CA 1
ATOM 3685 C C . GLN A 1 284 ? 22.33800 48.51800 24.33500 1.000 54.43021 284 GLN A C 1
ATOM 3686 O O . GLN A 1 284 ? 22.84900 49.33400 25.10900 1.000 51.89306 284 GLN A O 1
ATOM 3700 N N . THR A 1 285 ? 21.68300 47.43300 24.74800 1.000 54.92501 285 THR A N 1
ATOM 3701 C CA . THR A 1 285 ? 21.58800 47.07700 26.16300 1.000 56.48835 285 THR A CA 1
ATOM 3702 C C . THR A 1 285 ? 21.50400 45.56200 26.27100 1.000 55.82511 285 THR A C 1
ATOM 3703 O O . THR A 1 285 ? 20.50000 44.96900 25.86700 1.000 54.90922 285 THR A O 1
ATOM 3714 N N . ILE A 1 286 ? 22.54500 44.94300 26.82000 1.000 57.34109 286 ILE A N 1
ATOM 3715 C CA . ILE A 1 286 ? 22.49500 43.52800 27.17300 1.000 57.62007 286 ILE A CA 1
ATOM 3716 C C . ILE A 1 286 ? 21.84300 43.41000 28.54400 1.000 57.71745 286 ILE A C 1
ATOM 3717 O O . ILE A 1 286 ? 22.32400 43.99100 29.52200 1.000 59.03339 286 ILE A O 1
ATOM 3733 N N . GLN A 1 287 ? 20.74300 42.66500 28.61500 1.000 57.63059 287 GLN A N 1
ATOM 3734 C CA . GLN A 1 287 ? 19.94800 42.55000 29.82800 1.000 56.81471 287 GLN A CA 1
ATOM 3735 C C . GLN A 1 287 ? 19.44000 41.12000 29.96400 1.000 54.34073 287 GLN A C 1
ATOM 3736 O O . GLN A 1 287 ? 19.14100 40.45800 28.96600 1.000 52.12730 287 GLN A O 1
ATOM 3750 N N . GLY A 1 288 ? 19.31500 40.65900 31.20200 1.000 51.66672 288 GLY A N 1
ATOM 3751 C CA . GLY A 1 288 ? 18.85100 39.30800 31.43800 1.000 50.37709 288 GLY A CA 1
ATOM 3752 C C . GLY A 1 288 ? 18.60100 39.04300 32.90500 1.000 50.39815 288 GLY A C 1
ATOM 3753 O O . GLY A 1 288 ? 18.43400 39.97200 33.69800 1.000 50.95874 288 GLY A O 1
ATOM 3757 N N . VAL A 1 289 ? 18.57200 37.75400 33.25600 1.000 49.27959 289 VAL A N 1
ATOM 3758 C CA . VAL A 1 289 ? 18.29300 37.31100 34.61800 1.000 50.99822 289 VAL A CA 1
ATOM 3759 C C . VAL A 1 289 ? 19.20000 36.13300 34.94800 1.000 52.87213 289 VAL A C 1
ATOM 3760 O O . VAL A 1 289 ? 19.30300 35.18200 34.16600 1.000 54.70656 289 VAL A O 1
ATOM 3773 N N . TYR A 1 290 ? 19.84900 36.19300 36.10800 1.000 53.63011 290 TYR A N 1
ATOM 3774 C CA . TYR A 1 290 ? 20.65400 35.09500 36.63000 1.000 54.93290 290 TYR A CA 1
ATOM 3775 C C . TYR A 1 290 ? 20.01800 34.61100 37.92500 1.000 54.56970 290 TYR A C 1
ATOM 3776 O O . TYR A 1 290 ? 19.92600 35.36900 38.89700 1.000 55.81722 290 TYR A O 1
ATOM 3794 N N . TYR A 1 291 ? 19.56800 33.36000 37.93400 1.000 53.42483 291 TYR A N 1
ATOM 3795 C CA . TYR A 1 291 ? 18.96700 32.76900 39.12800 1.000 53.76171 291 TYR A CA 1
ATOM 3796 C C . TYR A 1 291 ? 20.09800 32.33200 40.05100 1.000 56.99368 291 TYR A C 1
ATOM 3797 O O . TYR A 1 291 ? 20.56600 31.19100 40.02800 1.000 56.94893 291 TYR A O 1
ATOM 3815 N N . GLY A 1 292 ? 20.53200 33.27600 40.87700 1.000 58.14645 292 GLY A N 1
ATOM 3816 C CA . GLY A 1 292 ? 21.68500 33.07900 41.72800 1.000 60.14405 292 GLY A CA 1
ATOM 3817 C C . GLY A 1 292 ? 22.11700 34.40800 42.31600 1.000 60.93362 292 GLY A C 1
ATOM 3818 O O . GLY A 1 292 ? 21.41800 35.41800 42.19200 1.000 57.17264 292 GLY A O 1
ATOM 3822 N N . THR A 1 293 ? 23.28800 34.39000 42.94700 1.000 65.11044 293 THR A N 1
ATOM 3823 C CA . THR A 1 293 ? 23.78800 35.56900 43.63800 1.000 65.25519 293 THR A CA 1
ATOM 3824 C C . THR A 1 293 ? 24.50500 36.50700 42.66800 1.000 65.68156 293 THR A C 1
ATOM 3825 O O . THR A 1 293 ? 24.92500 36.11800 41.57500 1.000 57.67270 293 THR A O 1
ATOM 3836 N N . ARG A 1 294 ? 24.63900 37.76900 43.08600 1.000 65.86316 294 ARG A N 1
ATOM 3837 C CA . ARG A 1 294 ? 25.35400 38.74300 42.26700 1.000 64.23139 294 ARG A CA 1
ATOM 3838 C C . ARG A 1 294 ? 26.77800 38.27900 41.98800 1.000 67.17648 294 ARG A C 1
ATOM 3839 O O . ARG A 1 294 ? 27.23400 38.29200 40.83700 1.000 65.50785 294 ARG A O 1
ATOM 3860 N N . ALA A 1 295 ? 27.49400 37.86000 43.03700 1.000 69.99523 295 ALA A N 1
ATOM 3861 C CA . ALA A 1 295 ? 28.88100 37.44400 42.87200 1.000 72.47185 295 ALA A CA 1
ATOM 3862 C C . ALA A 1 295 ? 29.00500 36.25500 41.92800 1.000 71.83493 295 ALA A C 1
ATOM 3863 O O . ALA A 1 295 ? 30.00900 36.13300 41.21600 1.000 73.17719 295 ALA A O 1
ATOM 3870 N N . ASN A 1 296 ? 28.00600 35.37000 41.90000 1.000 69.34516 296 ASN A N 1
ATOM 3871 C CA . ASN A 1 296 ? 28.04700 34.26500 40.94700 1.000 68.85826 296 ASN A CA 1
ATOM 3872 C C . ASN A 1 296 ? 27.75200 34.74500 39.53400 1.000 65.98686 296 ASN A C 1
ATOM 3873 O O . ASN A 1 296 ? 28.37600 34.27600 38.57500 1.000 66.69484 296 ASN A O 1
ATOM 3884 N N . LEU A 1 297 ? 26.80200 35.67200 39.38500 1.000 63.09441 297 LEU A N 1
ATOM 3885 C CA . LEU A 1 297 ? 26.57500 36.29600 38.08500 1.000 59.80717 297 LEU A CA 1
ATOM 3886 C C . LEU A 1 297 ? 27.86200 36.91400 37.55600 1.000 61.42842 297 LEU A C 1
ATOM 3887 O O . LEU A 1 297 ? 28.18000 36.79100 36.36800 1.000 59.65189 297 LEU A O 1
ATOM 3903 N N . ASN A 1 298 ? 28.62000 37.57700 38.43100 1.000 65.70525 298 ASN A N 1
ATOM 3904 C CA . ASN A 1 298 ? 29.86800 38.20700 38.01400 1.000 70.64794 298 ASN A CA 1
ATOM 3905 C C . ASN A 1 298 ? 30.82900 37.19400 37.40200 1.000 73.14561 298 ASN A C 1
ATOM 3906 O O . ASN A 1 298 ? 31.49100 37.48500 36.39900 1.000 72.58502 298 ASN A O 1
ATOM 3917 N N . THR A 1 299 ? 30.92500 36.00200 37.99100 1.000 76.56707 299 THR A N 1
ATOM 3918 C CA . THR A 1 299 ? 31.81000 34.98700 37.43000 1.000 80.24383 299 THR A CA 1
ATOM 3919 C C . THR A 1 299 ? 31.27500 34.44000 36.11200 1.000 77.13030 299 THR A C 1
ATOM 3920 O O . THR A 1 299 ? 32.05900 34.10000 35.21800 1.000 77.73300 299 THR A O 1
ATOM 3931 N N . ALA A 1 300 ? 29.95100 34.34300 35.96900 1.000 73.48776 300 ALA A N 1
ATOM 3932 C CA . ALA A 1 300 ? 29.38000 33.83000 34.72800 1.000 70.77691 300 ALA A CA 1
ATOM 3933 C C . ALA A 1 300 ? 29.58900 34.80600 33.57700 1.000 70.08735 300 ALA A C 1
ATOM 3934 O O . ALA A 1 300 ? 29.81100 34.39200 32.43200 1.000 69.68730 300 ALA A O 1
ATOM 3941 N N . LEU A 1 301 ? 29.51400 36.10800 33.85900 1.000 70.71637 301 LEU A N 1
ATOM 3942 C CA . LEU A 1 301 ? 29.63800 37.12400 32.82100 1.000 69.23725 301 LEU A CA 1
ATOM 3943 C C . LEU A 1 301 ? 31.08300 37.45700 32.48100 1.000 72.47974 301 LEU A C 1
ATOM 3944 O O . LEU A 1 301 ? 31.33400 38.04500 31.42400 1.000 72.79294 301 LEU A O 1
ATOM 3960 N N . ARG A 1 302 ? 32.03100 37.10400 33.34600 1.000 74.79055 302 ARG A N 1
ATOM 3961 C CA . ARG A 1 302 ? 33.42400 37.50100 33.14400 1.000 74.56157 302 ARG A CA 1
ATOM 3962 C C . ARG A 1 302 ? 33.94300 37.20600 31.74200 1.000 72.00074 302 ARG A C 1
ATOM 3963 O O . ARG A 1 302 ? 34.59200 38.08600 31.15300 1.000 70.49266 302 ARG A O 1
ATOM 3984 N N . PRO A 1 303 ? 33.70700 36.03100 31.14900 1.000 71.63754 303 PRO A N 1
ATOM 3985 C CA . PRO A 1 303 ? 34.26500 35.79200 29.80600 1.000 72.68766 303 PRO A CA 1
ATOM 3986 C C . PRO A 1 303 ? 33.64700 36.67700 28.73700 1.000 70.87692 303 PRO A C 1
ATOM 3987 O O . PRO A 1 303 ? 34.36100 37.13800 27.83700 1.000 72.19023 303 PRO A O 1
ATOM 3998 N N . LEU A 1 304 ? 32.33800 36.93300 28.80700 1.000 67.52125 304 LEU A N 1
ATOM 3999 C CA . LEU A 1 304 ? 31.70200 37.79300 27.81200 1.000 65.83684 304 LEU A CA 1
ATOM 4000 C C . LEU A 1 304 ? 32.09900 39.25100 28.01100 1.000 65.45785 304 LEU A C 1
ATOM 4001 O O . LEU A 1 304 ? 32.45100 39.94500 27.04900 1.000 64.78408 304 LEU A O 1
ATOM 4017 N N . LEU A 1 305 ? 32.04700 39.73800 29.25500 1.000 66.27110 305 LEU A N 1
ATOM 4018 C CA . LEU A 1 305 ? 32.43800 41.12000 29.51400 1.000 67.09752 305 LEU A CA 1
ATOM 4019 C C . LEU A 1 305 ? 33.88600 41.37100 29.11400 1.000 70.11367 305 LEU A C 1
ATOM 4020 O O . LEU A 1 305 ? 34.23900 42.49400 28.73700 1.000 68.98196 305 LEU A O 1
ATOM 4036 N N . GLY A 1 306 ? 34.73500 40.34500 29.19300 1.000 73.45881 306 GLY A N 1
ATOM 4037 C CA . GLY A 1 306 ? 36.10300 40.49400 28.72200 1.000 75.42483 306 GLY A CA 1
ATOM 4038 C C . GLY A 1 306 ? 36.17100 40.76000 27.23100 1.000 75.45115 306 GLY A C 1
ATOM 4039 O O . GLY A 1 306 ? 36.85300 41.68600 26.78300 1.000 75.99595 306 GLY A O 1
ATOM 4043 N N . ASP A 1 307 ? 35.46300 39.94700 26.44000 1.000 74.32470 307 ASP A N 1
ATOM 4044 C CA . ASP A 1 307 ? 35.41200 40.18300 25.00100 1.000 74.35102 307 ASP A CA 1
ATOM 4045 C C . ASP A 1 307 ? 34.80200 41.54400 24.69300 1.000 71.07957 307 ASP A C 1
ATOM 4046 O O . ASP A 1 307 ? 35.24600 42.24000 23.77200 1.000 71.40330 307 ASP A O 1
ATOM 4055 N N . LEU A 1 308 ? 33.78700 41.94600 25.46200 1.000 69.15303 308 LEU A N 1
ATOM 4056 C CA . LEU A 1 308 ? 33.08600 43.19400 25.18700 1.000 68.23976 308 LEU A CA 1
ATOM 4057 C C . LEU A 1 308 ? 33.86400 44.41300 25.66000 1.000 73.86938 308 LEU A C 1
ATOM 4058 O O . LEU A 1 308 ? 33.75700 45.48200 25.04700 1.000 74.68264 308 LEU A O 1
ATOM 4074 N N . GLY A 1 309 ? 34.64400 44.28100 26.72800 1.000 76.10123 309 GLY A N 1
ATOM 4075 C CA . GLY A 1 309 ? 35.24400 45.44700 27.35100 1.000 75.49326 309 GLY A CA 1
ATOM 4076 C C . GLY A 1 309 ? 34.22200 46.27900 28.09300 1.000 71.87967 309 GLY A C 1
ATOM 4077 O O . GLY A 1 309 ? 34.32700 47.51100 28.11300 1.000 71.87178 309 GLY A O 1
ATOM 4081 N N . ALA A 1 310 ? 33.23300 45.63100 28.70600 1.000 68.88457 310 ALA A N 1
ATOM 4082 C CA . ALA A 1 310 ? 32.09600 46.30400 29.31100 1.000 67.71338 310 ALA A CA 1
ATOM 4083 C C . ALA A 1 310 ? 31.90600 45.80300 30.73600 1.000 68.73456 310 ALA A C 1
ATOM 4084 O O . ALA A 1 310 ? 32.54100 44.84100 31.17600 1.000 72.23234 310 ALA A O 1
ATOM 4091 N N . GLN A 1 311 ? 31.01400 46.47700 31.45600 1.000 66.32637 311 GLN A N 1
ATOM 4092 C CA . GLN A 1 311 ? 30.75900 46.19500 32.86000 1.000 66.13951 311 GLN A CA 1
ATOM 4093 C C . GLN A 1 311 ? 29.26700 46.30600 33.12800 1.000 60.56252 311 GLN A C 1
ATOM 4094 O O . GLN A 1 311 ? 28.54200 47.00100 32.41200 1.000 56.91472 311 GLN A O 1
ATOM 4108 N N . ILE A 1 312 ? 28.81100 45.60700 34.17000 1.000 61.12049 312 ILE A N 1
ATOM 4109 C CA . ILE A 1 312 ? 27.41400 45.70900 34.56800 1.000 60.78097 312 ILE A CA 1
ATOM 4110 C C . ILE A 1 312 ? 27.07100 47.16400 34.85300 1.000 63.21021 312 ILE A C 1
ATOM 4111 O O . ILE A 1 312 ? 27.81900 47.88500 35.52900 1.000 66.00528 312 ILE A O 1
ATOM 4127 N N . SER A 1 313 ? 25.92900 47.60500 34.32700 1.000 62.02586 313 SER A N 1
ATOM 4128 C CA . SER A 1 313 ? 25.42500 48.94500 34.59300 1.000 62.61014 313 SER A CA 1
ATOM 4129 C C . SER A 1 313 ? 24.49800 48.95500 35.80300 1.000 63.04177 313 SER A C 1
ATOM 4130 O O . SER A 1 313 ? 24.67800 49.76200 36.71800 1.000 64.19454 313 SER A O 1
ATOM 4138 N N . THR A 1 314 ? 23.51000 48.06200 35.82600 1.000 62.30484 314 THR A N 1
ATOM 4139 C CA . THR A 1 314 ? 22.61400 47.90600 36.96200 1.000 63.80502 314 THR A CA 1
ATOM 4140 C C . THR A 1 314 ? 22.45600 46.42500 37.27000 1.000 63.93661 314 THR A C 1
ATOM 4141 O O . THR A 1 314 ? 22.36500 45.59600 36.35900 1.000 62.34958 314 THR A O 1
ATOM 4152 N N . ALA A 1 315 ? 22.43600 46.09500 38.55800 1.000 67.24754 315 ALA A N 1
ATOM 4153 C CA . ALA A 1 315 ? 22.25600 44.71600 38.98400 1.000 67.56863 315 ALA A CA 1
ATOM 4154 C C . ALA A 1 315 ? 21.74300 44.72100 40.41400 1.000 66.87644 315 ALA A C 1
ATOM 4155 O O . ALA A 1 315 ? 22.20500 45.50800 41.24500 1.000 68.30819 315 ALA A O 1
ATOM 4162 N N . SER A 1 316 ? 20.77400 43.85300 40.68300 1.000 64.33666 316 SER A N 1
ATOM 4163 C CA . SER A 1 316 ? 20.10100 43.83500 41.97000 1.000 64.54195 316 SER A CA 1
ATOM 4164 C C . SER A 1 316 ? 19.53300 42.44100 42.19300 1.000 61.48895 316 SER A C 1
ATOM 4165 O O . SER A 1 316 ? 19.09400 41.78900 41.24500 1.000 57.85167 316 SER A O 1
ATOM 4173 N N . THR A 1 317 ? 19.55400 41.99000 43.44300 1.000 63.07072 317 THR A N 1
ATOM 4174 C CA . THR A 1 317 ? 19.04100 40.68100 43.80900 1.000 62.97860 317 THR A CA 1
ATOM 4175 C C . THR A 1 317 ? 17.74100 40.83900 44.58500 1.000 60.99416 317 THR A C 1
ATOM 4176 O O . THR A 1 317 ? 17.58500 41.76700 45.38600 1.000 61.15207 317 THR A O 1
ATOM 4187 N N . GLY A 1 318 ? 16.81400 39.92200 44.34400 1.000 57.88062 318 GLY A N 1
ATOM 4188 C CA . GLY A 1 318 ? 15.51300 40.01000 44.96800 1.000 56.78049 318 GLY A CA 1
ATOM 4189 C C . GLY A 1 318 ? 14.66800 38.78300 44.69600 1.000 53.55905 318 GLY A C 1
ATOM 4190 O O . GLY A 1 318 ? 15.16600 37.74600 44.25900 1.000 50.94558 318 GLY A O 1
ATOM 4194 N N . GLY A 1 319 ? 13.37100 38.91900 44.97000 1.000 53.55379 319 GLY A N 1
ATOM 4195 C CA . GLY A 1 319 ? 12.44800 37.81700 44.81400 1.000 53.64854 319 GLY A CA 1
ATOM 4196 C C . GLY A 1 319 ? 12.09000 37.55100 43.35600 1.000 52.90898 319 GLY A C 1
ATOM 4197 O O . GLY A 1 319 ? 12.44300 38.29900 42.44700 1.000 51.98781 319 GLY A O 1
ATOM 4201 N N . TRP A 1 320 ? 11.35900 36.45300 43.15200 1.000 52.13520 320 TRP A N 1
ATOM 4202 C CA . TRP A 1 320 ? 10.96500 36.04200 41.80900 1.000 49.47172 320 TRP A CA 1
ATOM 4203 C C . TRP A 1 320 ? 9.88800 36.96000 41.25100 1.000 48.18736 320 TRP A C 1
ATOM 4204 O O . TRP A 1 320 ? 9.93100 37.33100 40.07400 1.000 45.53967 320 TRP A O 1
ATOM 4225 N N . ILE A 1 321 ? 8.91800 37.33900 42.08600 1.000 50.20602 321 ILE A N 1
ATOM 4226 C CA . ILE A 1 321 ? 7.88200 38.27300 41.66300 1.000 50.91663 321 ILE A CA 1
ATOM 4227 C C . ILE A 1 321 ? 8.47900 39.65000 41.42200 1.000 52.00097 321 ILE A C 1
ATOM 4228 O O . ILE A 1 321 ? 7.95800 40.43000 40.61900 1.000 50.34025 321 ILE A O 1
ATOM 4244 N N . GLN A 1 322 ? 9.58400 39.96900 42.09700 1.000 54.19860 322 GLN A N 1
ATOM 4245 C CA . GLN A 1 322 ? 10.25100 41.24200 41.85500 1.000 54.02227 322 GLN A CA 1
ATOM 4246 C C . GLN A 1 322 ? 10.83900 41.28700 40.45000 1.000 50.37446 322 GLN A C 1
ATOM 4247 O O . GLN A 1 322 ? 10.71500 42.29700 39.74800 1.000 49.61384 322 GLN A O 1
ATOM 4253 N N . MET A 1 323 ? 11.47000 40.19300 40.01600 1.000 49.31381 323 MET A N 1
ATOM 4254 C CA . MET A 1 323 ? 12.06000 40.16300 38.68200 1.000 48.05839 323 MET A CA 1
ATOM 4255 C C . MET A 1 323 ? 10.98900 40.24600 37.60000 1.000 49.39803 323 MET A C 1
ATOM 4256 O O . MET A 1 323 ? 11.18700 40.90900 36.57500 1.000 48.98482 323 MET A O 1
ATOM 4270 N N . LEU A 1 324 ? 9.85400 39.57000 37.80100 1.000 50.56396 324 LEU A N 1
ATOM 4271 C CA . LEU A 1 324 ? 8.77300 39.64800 36.82500 1.000 50.45342 324 LEU A CA 1
ATOM 4272 C C . LEU A 1 324 ? 8.20600 41.05800 36.73500 1.000 51.62724 324 LEU A C 1
ATOM 4273 O O . LEU A 1 324 ? 7.77900 41.48700 35.65700 1.000 48.92166 324 LEU A O 1
ATOM 4289 N N . ASN A 1 325 ? 8.19800 41.79500 37.85100 1.000 54.63023 325 ASN A N 1
ATOM 4290 C CA . ASN A 1 325 ? 7.73800 43.18000 37.81600 1.000 55.35927 325 ASN A CA 1
ATOM 4291 C C . ASN A 1 325 ? 8.75500 44.09800 37.14800 1.000 54.23808 325 ASN A C 1
ATOM 4292 O O . ASN A 1 325 ? 8.36800 45.05300 36.46600 1.000 51.95623 325 ASN A O 1
ATOM 4303 N N . LYS A 1 326 ? 10.05100 43.83100 37.32000 1.000 56.95157 326 LYS A N 1
ATOM 4304 C CA . LYS A 1 326 ? 11.05800 44.70900 36.73000 1.000 61.10469 326 LYS A CA 1
ATOM 4305 C C . LYS A 1 326 ? 11.04700 44.62800 35.21200 1.000 56.36992 326 LYS A C 1
ATOM 4306 O O . LYS A 1 326 ? 11.41200 45.59800 34.53800 1.000 55.71457 326 LYS A O 1
ATOM 4325 N N . TYR A 1 327 ? 10.62900 43.49000 34.65800 1.000 53.80908 327 TYR A N 1
ATOM 4326 C CA . TYR A 1 327 ? 10.59800 43.28200 33.21900 1.000 48.82164 327 TYR A CA 1
ATOM 4327 C C . TYR A 1 327 ? 9.17900 43.27800 32.66200 1.000 46.75561 327 TYR A C 1
ATOM 4328 O O . TYR A 1 327 ? 8.99000 42.96700 31.48100 1.000 46.44767 327 TYR A O 1
ATOM 4346 N N . ALA A 1 328 ? 8.18000 43.62500 33.47700 1.000 46.66349 328 ALA A N 1
ATOM 4347 C CA . ALA A 1 328 ? 6.80200 43.74400 33.01800 1.000 48.26368 328 ALA A CA 1
ATOM 4348 C C . ALA A 1 328 ? 6.53400 45.03200 32.24900 1.000 53.14848 328 ALA A C 1
ATOM 4349 O O . ALA A 1 328 ? 5.44100 45.18300 31.69100 1.000 57.48321 328 ALA A O 1
ATOM 4356 N N . ASN A 1 329 ? 7.48600 45.96400 32.21500 1.000 54.04859 329 ASN A N 1
ATOM 4357 C CA . ASN A 1 329 ? 7.36100 47.18900 31.42100 1.000 55.13556 329 ASN A CA 1
ATOM 4358 C C . ASN A 1 329 ? 6.21900 48.06500 31.93900 1.000 56.97262 329 ASN A C 1
ATOM 4359 O O . ASN A 1 329 ? 5.38500 48.55500 31.17500 1.000 56.51467 329 ASN A O 1
ATOM 4370 N N . GLY A 1 330 ? 6.19000 48.26900 33.25800 1.000 56.91735 330 GLY A N 1
ATOM 4371 C CA . GLY A 1 330 ? 5.19600 49.11500 33.88500 1.000 56.55152 330 GLY A CA 1
ATOM 4372 C C . GLY A 1 330 ? 3.84700 48.47200 34.13600 1.000 56.12778 330 GLY A C 1
ATOM 4373 O O . GLY A 1 330 ? 3.02400 49.06300 34.84900 1.000 55.36453 330 GLY A O 1
ATOM 4377 N N . GLN A 1 331 ? 3.58600 47.29000 33.58000 1.000 57.01473 331 GLN A N 1
ATOM 4378 C CA . GLN A 1 331 ? 2.28300 46.64800 33.69700 1.000 60.28091 331 GLN A CA 1
ATOM 4379 C C . GLN A 1 331 ? 2.21200 45.80500 34.96400 1.000 61.37841 331 GLN A C 1
ATOM 4380 O O . GLN A 1 331 ? 3.10100 44.98800 35.22700 1.000 59.33869 331 GLN A O 1
ATOM 4394 N N . ALA A 1 332 ? 1.14700 45.99900 35.73900 1.000 62.46802 332 ALA A N 1
ATOM 4395 C CA . ALA A 1 332 ? 0.95500 45.21300 36.94900 1.000 61.42579 332 ALA A CA 1
ATOM 4396 C C . ALA A 1 332 ? 0.77700 43.74000 36.59200 1.000 57.65954 332 ALA A C 1
ATOM 4397 O O . ALA A 1 332 ? 0.10400 43.40000 35.61800 1.000 55.53824 332 ALA A O 1
ATOM 4404 N N . LEU A 1 333 ? 1.38000 42.86000 37.39500 1.000 56.01987 333 LEU A N 1
ATOM 4405 C CA . LEU A 1 333 ? 1.43000 41.44200 37.04500 1.000 53.68538 333 LEU A CA 1
ATOM 4406 C C . LEU A 1 333 ? 0.02800 40.85300 36.92400 1.000 52.88529 333 LEU A C 1
ATOM 4407 O O . LEU A 1 333 ? -0.35400 40.34800 35.86500 1.000 50.75082 333 LEU A O 1
ATOM 4423 N N . ASP A 1 334 ? -0.76700 40.93700 37.99100 1.000 55.95671 334 ASP A N 1
ATOM 4424 C CA . ASP A 1 334 ? -2.04700 40.23700 38.04200 1.000 57.53585 334 ASP A CA 1
ATOM 4425 C C . ASP A 1 334 ? -3.04200 40.83700 37.05400 1.000 59.94140 334 ASP A C 1
ATOM 4426 O O . ASP A 1 334 ? -4.03100 41.44900 37.46200 1.000 63.21284 334 ASP A O 1
ATOM 4435 N N . GLN A 1 335 ? -2.79900 40.64600 35.75600 1.000 57.38583 335 GLN A N 1
ATOM 4436 C CA . GLN A 1 335 ? -3.69600 41.15000 34.71900 1.000 57.26213 335 GLN A CA 1
ATOM 4437 C C . GLN A 1 335 ? -4.90900 40.23800 34.59900 1.000 60.02035 335 GLN A C 1
ATOM 4438 O O . GLN A 1 335 ? -4.76800 39.01200 34.55000 1.000 60.93099 335 GLN A O 1
ATOM 4452 N N . ARG A 1 336 ? -6.09800 40.83400 34.53800 1.000 62.17851 336 ARG A N 1
ATOM 4453 C CA . ARG A 1 336 ? -7.33900 40.09000 34.36600 1.000 64.49457 336 ARG A CA 1
ATOM 4454 C C . ARG A 1 336 ? -8.30000 40.91600 33.52500 1.000 67.02646 336 ARG A C 1
ATOM 4455 O O . ARG A 1 336 ? -7.99000 42.03300 33.09700 1.000 69.15040 336 ARG A O 1
ATOM 4476 N N . ARG A 1 337 ? -9.47500 40.35700 33.30200 1.000 67.55810 337 ARG A N 1
ATOM 4477 C CA . ARG A 1 337 ? -10.55100 41.02700 32.59000 1.000 69.30305 337 ARG A CA 1
ATOM 4478 C C . ARG A 1 337 ? -11.24800 42.02400 33.51500 1.000 72.56396 337 ARG A C 1
ATOM 4479 O O . ARG A 1 337 ? -11.49400 41.71800 34.68400 1.000 74.68790 337 ARG A O 1
ATOM 4487 N N . PRO A 1 338 ? -11.59400 43.22400 33.01800 1.000 83.20208 338 PRO A N 1
ATOM 4488 C CA . PRO A 1 338 ? -11.42400 43.67300 31.63100 1.000 86.87621 338 PRO A CA 1
ATOM 4489 C C . PRO A 1 338 ? -10.00400 44.14900 31.31900 1.000 85.23917 338 PRO A C 1
ATOM 4490 O O . PRO A 1 338 ? -9.29600 44.62300 32.20900 1.000 87.49996 338 PRO A O 1
ATOM 4494 N N . TYR A 1 339 ? -9.61300 44.03800 30.05100 1.000 81.67032 339 TYR A N 1
ATOM 4495 C CA . TYR A 1 339 ? -8.25200 44.30400 29.60400 1.000 76.59076 339 TYR A CA 1
ATOM 4496 C C . TYR A 1 339 ? -8.30800 45.26200 28.42500 1.000 76.02490 339 TYR A C 1
ATOM 4497 O O . TYR A 1 339 ? -8.99200 44.98600 27.43400 1.000 74.91951 339 TYR A O 1
ATOM 4515 N N . ASP A 1 340 ? -7.59900 46.38500 28.53100 1.000 77.24347 340 ASP A N 1
ATOM 4516 C CA . ASP A 1 340 ? -7.66100 47.43800 27.51800 1.000 78.35940 340 ASP A CA 1
ATOM 4517 C C . ASP A 1 340 ? -6.26800 48.00200 27.25000 1.000 78.46467 340 ASP A C 1
ATOM 4518 O O . ASP A 1 340 ? -6.03700 49.21000 27.32200 1.000 78.32518 340 ASP A O 1
ATOM 4527 N N . GLN A 1 341 ? -5.32400 47.11800 26.92900 1.000 75.31166 341 GLN A N 1
ATOM 4528 C CA . GLN A 1 341 ? -4.00400 47.51100 26.45700 1.000 71.50857 341 GLN A CA 1
ATOM 4529 C C . GLN A 1 341 ? -3.96200 47.43700 24.93900 1.000 68.91616 341 GLN A C 1
ATOM 4530 O O . GLN A 1 341 ? -4.53300 46.52500 24.33500 1.000 69.51623 341 GLN A O 1
ATOM 4544 N N . HIS A 1 342 ? -3.27200 48.39400 24.32600 1.000 65.36573 342 HIS A N 1
ATOM 4545 C CA . HIS A 1 342 ? -3.21600 48.46600 22.87600 1.000 61.91795 342 HIS A CA 1
ATOM 4546 C C . HIS A 1 342 ? -1.88100 49.05300 22.44700 1.000 59.84928 342 HIS A C 1
ATOM 4547 O O . HIS A 1 342 ? -1.25200 49.81800 23.18100 1.000 61.72056 342 HIS A O 1
ATOM 4561 N N . SER A 1 343 ? -1.45800 48.66800 21.24800 1.000 57.04631 343 SER A N 1
ATOM 4562 C CA . SER A 1 343 ? -0.33000 49.28000 20.56700 1.000 55.92513 343 SER A CA 1
ATOM 4563 C C . SER A 1 343 ? -0.62000 49.21600 19.07500 1.000 53.43272 343 SER A C 1
ATOM 4564 O O . SER A 1 343 ? -1.59400 48.59600 18.64200 1.000 53.62485 343 SER A O 1
ATOM 4572 N N . THR A 1 344 ? 0.21800 49.88100 18.28500 1.000 53.08268 344 THR A N 1
ATOM 4573 C CA . THR A 1 344 ? 0.12500 49.80100 16.82700 1.000 53.60380 344 THR A CA 1
ATOM 4574 C C . THR A 1 344 ? 1.53800 49.64000 16.28100 1.000 51.26930 344 THR A C 1
ATOM 4575 O O . THR A 1 344 ? 2.35700 50.55900 16.38200 1.000 50.48500 344 THR A O 1
ATOM 4586 N N . PHE A 1 345 ? 1.81500 48.47200 15.70300 1.000 50.52974 345 PHE A N 1
ATOM 4587 C CA . PHE A 1 345 ? 3.18400 48.04600 15.44200 1.000 47.98733 345 PHE A CA 1
ATOM 4588 C C . PHE A 1 345 ? 3.18700 46.98100 14.35400 1.000 46.33187 345 PHE A C 1
ATOM 4589 O O . PHE A 1 345 ? 2.14500 46.42700 13.98900 1.000 45.50019 345 PHE A O 1
ATOM 4606 N N . TYR A 1 346 ? 4.38800 46.69200 13.85200 1.000 45.07646 346 TYR A N 1
ATOM 4607 C CA . TYR A 1 346 ? 4.64000 45.55000 12.98400 1.000 44.36321 346 TYR A CA 1
ATOM 4608 C C . TYR A 1 346 ? 5.94600 44.90000 13.41700 1.000 44.80011 346 TYR A C 1
ATOM 4609 O O . TYR A 1 346 ? 6.92600 45.59900 13.69200 1.000 46.03710 346 TYR A O 1
ATOM 4627 N N . SER A 1 347 ? 5.95800 43.56800 13.48100 1.000 43.62365 347 SER A N 1
ATOM 4628 C CA . SER A 1 347 ? 7.12300 42.84600 13.97300 1.000 45.24753 347 SER A CA 1
ATOM 4629 C C . SER A 1 347 ? 7.38900 41.61200 13.12300 1.000 46.35293 347 SER A C 1
ATOM 4630 O O . SER A 1 347 ? 6.53400 41.14500 12.36400 1.000 46.82667 347 SER A O 1
ATOM 4638 N N . THR A 1 348 ? 8.60400 41.09000 13.27200 1.000 46.72929 348 THR A N 1
ATOM 4639 C CA . THR A 1 348 ? 9.00900 39.84100 12.64300 1.000 46.21607 348 THR A CA 1
ATOM 4640 C C . THR A 1 348 ? 10.11000 39.22900 13.49700 1.000 47.35041 348 THR A C 1
ATOM 4641 O O . THR A 1 348 ? 10.60900 39.85200 14.43700 1.000 48.17420 348 THR A O 1
ATOM 4652 N N . SER A 1 349 ? 10.48800 37.99700 13.16200 1.000 49.18748 349 SER A N 1
ATOM 4653 C CA . SER A 1 349 ? 11.39000 37.21800 13.99700 1.000 50.15075 349 SER A CA 1
ATOM 4654 C C . SER A 1 349 ? 12.36500 36.43200 13.13200 1.000 50.18233 349 SER A C 1
ATOM 4655 O O . SER A 1 349 ? 12.25200 36.37900 11.90400 1.000 52.05887 349 SER A O 1
ATOM 4663 N N . LEU A 1 350 ? 13.33800 35.82000 13.80500 1.000 48.81638 350 LEU A N 1
ATOM 4664 C CA . LEU A 1 350 ? 14.21900 34.83200 13.20000 1.000 49.58226 350 LEU A CA 1
ATOM 4665 C C . LEU A 1 350 ? 14.59600 33.81600 14.26700 1.000 49.44803 350 LEU A C 1
ATOM 4666 O O . LEU A 1 350 ? 14.67700 34.14400 15.45400 1.000 51.14824 350 LEU A O 1
ATOM 4682 N N . MET A 1 351 ? 14.81100 32.57700 13.83500 1.000 48.86639 351 MET A N 1
ATOM 4683 C CA . MET A 1 351 ? 15.26100 31.48100 14.69300 1.000 50.91663 351 MET A CA 1
ATOM 4684 C C . MET A 1 351 ? 16.51500 30.90200 14.04200 1.000 52.87213 351 MET A C 1
ATOM 4685 O O . MET A 1 351 ? 16.47700 29.84900 13.40200 1.000 54.84342 351 MET A O 1
ATOM 4699 N N . THR A 1 352 ? 17.63400 31.60000 14.21300 1.000 52.96951 352 THR A N 1
ATOM 4700 C CA . THR A 1 352 ? 18.86900 31.28100 13.51000 1.000 54.41179 352 THR A CA 1
ATOM 4701 C C . THR A 1 352 ? 19.74900 30.33900 14.32100 1.000 58.73073 352 THR A C 1
ATOM 4702 O O . THR A 1 352 ? 19.60400 30.18900 15.53600 1.000 59.06234 352 THR A O 1
ATOM 4713 N N . LYS A 1 353 ? 20.67100 29.69700 13.61200 1.000 61.71003 353 LYS A N 1
ATOM 4714 C CA . LYS A 1 353 ? 21.86800 29.13500 14.20700 1.000 64.12085 353 LYS A CA 1
ATOM 4715 C C . LYS A 1 353 ? 22.93600 30.22000 14.32400 1.000 63.42076 353 LYS A C 1
ATOM 4716 O O . LYS A 1 353 ? 22.74500 31.36400 13.90400 1.000 60.68096 353 LYS A O 1
ATOM 4735 N N . ALA A 1 354 ? 24.06400 29.85600 14.92400 1.000 66.23163 354 ALA A N 1
ATOM 4736 C CA . ALA A 1 354 ? 25.23700 30.71900 14.96900 1.000 68.07132 354 ALA A CA 1
ATOM 4737 C C . ALA A 1 354 ? 25.52200 31.34300 13.60900 1.000 68.06079 354 ALA A C 1
ATOM 4738 O O . ALA A 1 354 ? 25.77400 30.63600 12.62900 1.000 69.70836 354 ALA A O 1
ATOM 4745 N N . LEU A 1 355 ? 25.47500 32.67300 13.54600 1.000 66.27110 355 LEU A N 1
ATOM 4746 C CA . LEU A 1 355 ? 25.83800 33.38400 12.32600 1.000 67.62127 355 LEU A CA 1
ATOM 4747 C C . LEU A 1 355 ? 27.34300 33.30500 12.07600 1.000 70.83481 355 LEU A C 1
ATOM 4748 O O . LEU A 1 355 ? 28.15000 33.25700 13.00800 1.000 71.42699 355 LEU A O 1
ATOM 4764 N N . THR A 1 356 ? 27.71500 33.30400 10.79700 1.000 72.45606 356 THR A N 1
ATOM 4765 C CA . THR A 1 356 ? 29.11100 33.37300 10.39300 1.000 73.74042 356 THR A CA 1
ATOM 4766 C C . THR A 1 356 ? 29.62600 34.80300 10.52500 1.000 72.70082 356 THR A C 1
ATOM 4767 O O . THR A 1 356 ? 28.85100 35.75500 10.62600 1.000 69.51623 356 THR A O 1
ATOM 4778 N N . ARG A 1 357 ? 30.95600 34.94600 10.51300 1.000 80.22804 357 ARG A N 1
ATOM 4779 C CA . ARG A 1 357 ? 31.55900 36.27600 10.57500 1.000 79.32793 357 ARG A CA 1
ATOM 4780 C C . ARG A 1 357 ? 30.94000 37.20700 9.54100 1.000 76.29862 357 ARG A C 1
ATOM 4781 O O . ARG A 1 357 ? 30.57700 38.34600 9.85100 1.000 74.20363 357 ARG A O 1
ATOM 4802 N N . ASN A 1 358 ? 30.80400 36.73000 8.30200 1.000 77.10661 358 ASN A N 1
ATOM 4803 C CA . ASN A 1 358 ? 30.31600 37.57100 7.21600 1.000 76.48022 358 ASN A CA 1
ATOM 4804 C C . ASN A 1 358 ? 28.82000 37.83600 7.31400 1.000 75.40641 358 ASN A C 1
ATOM 4805 O O . ASN A 1 358 ? 28.35600 38.87300 6.82700 1.000 76.06702 358 ASN A O 1
ATOM 4816 N N . GLN A 1 359 ? 28.06300 36.93100 7.93800 1.000 72.67187 359 GLN A N 1
ATOM 4817 C CA . GLN A 1 359 ? 26.64300 37.17800 8.16300 1.000 68.59507 359 GLN A CA 1
ATOM 4818 C C . GLN A 1 359 ? 26.43900 38.26500 9.21000 1.000 65.54470 359 GLN A C 1
ATOM 4819 O O . GLN A 1 359 ? 25.58300 39.14100 9.04200 1.000 62.95228 359 GLN A O 1
ATOM 4833 N N . VAL A 1 360 ? 27.22300 38.23400 10.29300 1.000 65.74209 360 VAL A N 1
ATOM 4834 C CA . VAL A 1 360 ? 27.12800 39.27900 11.30700 1.000 64.04978 360 VAL A CA 1
ATOM 4835 C C . VAL A 1 360 ? 27.56800 40.62000 10.73300 1.000 64.14453 360 VAL A C 1
ATOM 4836 O O . VAL A 1 360 ? 27.07200 41.67100 11.15400 1.000 62.37327 360 VAL A O 1
ATOM 4849 N N . LYS A 1 361 ? 28.48900 40.61300 9.76300 1.000 66.55535 361 LYS A N 1
ATOM 4850 C CA . LYS A 1 361 ? 28.93900 41.86400 9.15800 1.000 69.57413 361 LYS A CA 1
ATOM 4851 C C . LYS A 1 361 ? 27.86200 42.45600 8.25400 1.000 71.18485 361 LYS A C 1
ATOM 4852 O O . LYS A 1 361 ? 27.70000 43.68000 8.20000 1.000 71.96916 361 LYS A O 1
ATOM 4871 N N . SER A 1 362 ? 27.10400 41.60600 7.55200 1.000 73.28510 362 SER A N 1
ATOM 4872 C CA . SER A 1 362 ? 26.02400 42.10000 6.70100 1.000 73.97466 362 SER A CA 1
ATOM 4873 C C . SER A 1 362 ? 24.90400 42.71200 7.53300 1.000 71.45067 362 SER A C 1
ATOM 4874 O O . SER A 1 362 ? 24.32900 43.73600 7.14800 1.000 70.49529 362 SER A O 1
ATOM 4882 N N . PHE A 1 363 ? 24.58000 42.09800 8.67400 1.000 71.22696 363 PHE A N 1
ATOM 4883 C CA . PHE A 1 363 ? 23.55100 42.65300 9.54700 1.000 70.64794 363 PHE A CA 1
ATOM 4884 C C . PHE A 1 363 ? 23.97300 44.01100 10.09300 1.000 70.86639 363 PHE A C 1
ATOM 4885 O O . PHE A 1 363 ? 23.18700 44.96200 10.09000 1.000 69.14250 363 PHE A O 1
ATOM 4902 N N . ALA A 1 364 ? 25.22800 44.12700 10.53300 1.000 72.78767 364 ALA A N 1
ATOM 4903 C CA . ALA A 1 364 ? 25.69200 45.35400 11.17400 1.000 73.34827 364 ALA A CA 1
ATOM 4904 C C . ALA A 1 364 ? 25.91700 46.46900 10.16100 1.000 72.69819 364 ALA A C 1
ATOM 4905 O O . ALA A 1 364 ? 25.81600 47.64700 10.51300 1.000 73.25352 364 ALA A O 1
ATOM 4912 N N . ARG A 1 365 ? 26.23300 46.12200 8.90900 1.000 72.78504 365 ARG A N 1
ATOM 4913 C CA . ARG A 1 365 ? 26.34500 47.12900 7.85500 1.000 73.52197 365 ARG A CA 1
ATOM 4914 C C . ARG A 1 365 ? 24.97700 47.70200 7.51300 1.000 72.51922 365 ARG A C 1
ATOM 4915 O O . ARG A 1 365 ? 24.82900 48.91500 7.33100 1.000 72.86663 365 ARG A O 1
ATOM 4936 N N . THR A 1 366 ? 23.96700 46.83600 7.42900 1.000 72.16655 366 THR A N 1
ATOM 4937 C CA . THR A 1 366 ? 22.61900 47.26100 7.07800 1.000 71.37698 366 THR A CA 1
ATOM 4938 C C . THR A 1 366 ? 21.96000 48.03400 8.21700 1.000 68.26871 366 THR A C 1
ATOM 4939 O O . THR A 1 366 ? 21.18400 48.96000 7.96700 1.000 67.32913 366 THR A O 1
ATOM 4950 N N . LEU A 1 367 ? 22.27700 47.68600 9.46600 1.000 66.73169 367 LEU A N 1
ATOM 4951 C CA . LEU A 1 367 ? 21.67600 48.34600 10.62100 1.000 63.86555 367 LEU A CA 1
ATOM 4952 C C . LEU A 1 367 ? 22.31300 49.70600 10.87400 1.000 61.38894 367 LEU A C 1
ATOM 4953 O O . LEU A 1 367 ? 21.61000 50.71100 11.01600 1.000 60.59937 367 LEU A O 1
ATOM 4969 N N . PHE A 1 368 ? 23.64600 49.75700 10.93500 1.000 62.01796 368 PHE A N 1
ATOM 4970 C CA . PHE A 1 368 ? 24.31700 51.03400 11.15400 1.000 62.59172 368 PHE A CA 1
ATOM 4971 C C . PHE A 1 368 ? 24.18700 51.93700 9.93800 1.000 64.97358 368 PHE A C 1
ATOM 4972 O O . PHE A 1 368 ? 24.25200 53.16500 10.06900 1.000 66.07634 368 PHE A O 1
ATOM 4989 N N . ASP A 1 369 ? 23.99300 51.35300 8.75500 1.000 65.92633 369 ASP A N 1
ATOM 4990 C CA . ASP A 1 369 ? 23.56800 52.14000 7.60300 1.000 67.12647 369 ASP A CA 1
ATOM 4991 C C . ASP A 1 369 ? 22.30300 52.92200 7.93200 1.000 63.98662 369 ASP A C 1
ATOM 4992 O O . ASP A 1 369 ? 22.21900 54.13200 7.69400 1.000 62.61014 369 ASP A O 1
ATOM 4997 N N . ASN A 1 370 ? 21.31200 52.23500 8.49900 1.000 62.73384 370 ASN A N 1
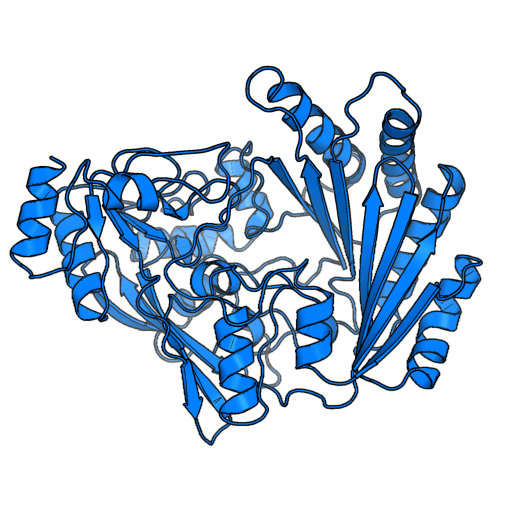ATOM 4998 C CA . ASN A 1 370 ? 20.07600 52.88700 8.91800 1.000 62.87596 370 ASN A CA 1
ATOM 4999 C C . ASN A 1 370 ? 20.31300 53.81700 10.10300 1.000 63.83134 370 ASN A C 1
ATOM 5000 O O . ASN A 1 370 ? 19.81000 54.94700 10.12700 1.000 66.43165 370 ASN A O 1
ATOM 5005 N N . MET A 1 371 ? 21.07600 53.35800 11.10000 1.000 63.02861 371 MET A N 1
ATOM 5006 C CA . MET A 1 371 ? 21.25900 54.14800 12.31800 1.000 63.61289 371 MET A CA 1
ATOM 5007 C C . MET A 1 371 ? 21.90400 55.50000 12.02700 1.000 67.28438 371 MET A C 1
ATOM 5008 O O . MET A 1 371 ? 21.54600 56.51100 12.64300 1.000 66.81591 371 MET A O 1
ATOM 5013 N N . ASN A 1 372 ? 22.86000 55.54200 11.10500 1.000 70.05314 372 ASN A N 1
ATOM 5014 C CA . ASN A 1 372 ? 23.59400 56.77000 10.82800 1.000 71.74808 372 ASN A CA 1
ATOM 5015 C C . ASN A 1 372 ? 22.91400 57.65800 9.79500 1.000 70.93482 372 ASN A C 1
ATOM 5016 O O . ASN A 1 372 ? 23.42800 58.74200 9.50000 1.000 71.84282 372 ASN A O 1
ATOM 5021 N N . ASP A 1 373 ? 21.77600 57.23400 9.24700 1.000 70.56636 373 ASP A N 1
ATOM 5022 C CA . ASP A 1 373 ? 21.04200 58.01000 8.25300 1.000 72.45869 373 ASP A CA 1
ATOM 5023 C C . ASP A 1 373 ? 19.98400 58.84100 8.97000 1.000 74.44577 373 ASP A C 1
ATOM 5024 O O . ASP A 1 373 ? 19.02500 58.29400 9.52300 1.000 71.70597 373 ASP A O 1
ATOM 5029 N N . SER A 1 374 ? 20.15200 60.16500 8.94300 1.000 78.15148 374 SER A N 1
ATOM 5030 C CA . SER A 1 374 ? 19.22200 61.04700 9.64200 1.000 78.31465 374 SER A CA 1
ATOM 5031 C C . SER A 1 374 ? 17.80800 60.94600 9.08100 1.000 74.39576 374 SER A C 1
ATOM 5032 O O . SER A 1 374 ? 16.83600 61.21700 9.79700 1.000 70.65584 374 SER A O 1
ATOM 5035 N N . ASP A 1 375 ? 17.66800 60.56200 7.81100 1.000 75.30377 375 ASP A N 1
ATOM 5036 C CA . ASP A 1 375 ? 16.34700 60.52600 7.19300 1.000 75.75908 375 ASP A CA 1
ATOM 5037 C C . ASP A 1 375 ? 15.62700 59.20700 7.43800 1.000 72.66661 375 ASP A C 1
ATOM 5038 O O . ASP A 1 375 ? 14.39200 59.18100 7.47700 1.000 73.39301 375 ASP A O 1
ATOM 5043 N N . ALA A 1 376 ? 16.36900 58.11600 7.61300 1.000 72.30867 376 ALA A N 1
ATOM 5044 C CA . ALA A 1 376 ? 15.77300 56.78800 7.62200 1.000 71.67702 376 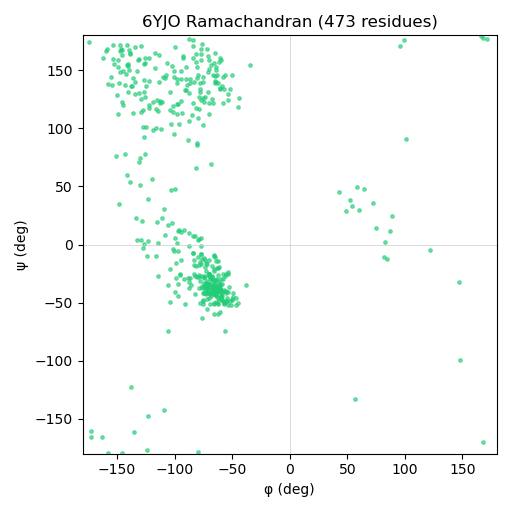ALA A CA 1
ATOM 5045 C C . ALA A 1 376 ? 14.81900 56.60700 8.80200 1.000 69.49254 376 ALA A C 1
ATOM 5046 O O . ALA A 1 376 ? 14.81800 57.37600 9.76800 1.000 68.40557 376 ALA A O 1
ATOM 5053 N N . ARG A 1 377 ? 14.00200 55.55900 8.70600 1.000 67.58179 377 ARG A N 1
ATOM 5054 C CA . ARG A 1 377 ? 13.05200 55.21700 9.75800 1.000 63.99978 377 ARG A CA 1
ATOM 5055 C C . ARG A 1 377 ? 13.81000 54.70100 10.97600 1.000 59.04919 377 ARG A C 1
ATOM 5056 O O . ARG A 1 377 ? 14.55600 53.71900 10.88100 1.000 57.60954 377 ARG A O 1
ATOM 5077 N N . HIS A 1 378 ? 13.62800 55.36800 12.11700 1.000 57.09895 378 HIS A N 1
ATOM 5078 C CA . HIS A 1 378 ? 14.32000 55.02700 13.35500 1.000 55.19083 378 HIS A CA 1
ATOM 5079 C C . HIS A 1 378 ? 13.37200 54.55000 14.44600 1.000 54.93027 378 HIS A C 1
ATOM 5080 O O . HIS A 1 378 ? 13.73600 54.56200 15.62500 1.000 56.77260 378 HIS A O 1
ATOM 5094 N N . THR A 1 379 ? 12.16700 54.13200 14.08100 1.000 54.30651 379 THR A N 1
ATOM 5095 C CA . THR A 1 379 ? 11.13000 53.78900 15.05300 1.000 52.62210 379 THR A CA 1
ATOM 5096 C C . THR A 1 379 ? 11.05800 52.27900 15.25200 1.000 50.57712 379 THR A C 1
ATOM 5097 O O . THR A 1 379 ? 9.98700 51.67100 15.23900 1.000 49.21116 379 THR A O 1
ATOM 5108 N N . TRP A 1 380 ? 12.22700 51.66600 15.45400 1.000 48.97692 380 TRP A N 1
ATOM 5109 C CA . TRP A 1 380 ? 12.36500 50.22000 15.52300 1.000 46.63191 380 TRP A CA 1
ATOM 5110 C C . TRP A 1 380 ? 13.24000 49.84700 16.71300 1.000 43.90526 380 TRP A C 1
ATOM 5111 O O . TRP A 1 380 ? 13.85600 50.70300 17.35400 1.000 42.64722 380 TRP A O 1
ATOM 5132 N N . TYR A 1 381 ? 13.27500 48.54900 17.01000 1.000 43.63418 381 TYR A N 1
ATOM 5133 C CA . TYR A 1 381 ? 14.23300 47.97500 17.94700 1.000 43.68945 381 TYR A CA 1
ATOM 5134 C C . TYR A 1 381 ? 14.32700 46.48200 17.65700 1.000 42.33666 381 TYR A C 1
ATOM 5135 O O . TYR A 1 381 ? 13.49500 45.91600 16.94500 1.000 40.64698 381 TYR A O 1
ATOM 5152 N N . ILE A 1 382 ? 15.35200 45.84800 18.22200 1.000 43.34467 382 ILE A N 1
ATOM 5153 C CA . ILE A 1 382 ? 15.64400 44.44300 17.95600 1.000 44.05265 382 ILE A CA 1
ATOM 5154 C C . ILE A 1 382 ? 15.99100 43.74200 19.26400 1.000 44.36848 382 ILE A C 1
ATOM 5155 O O . ILE A 1 382 ? 16.74500 44.27400 20.08400 1.000 45.06330 382 ILE A O 1
ATOM 5171 N N . LEU A 1 383 ? 15.44500 42.54000 19.45200 1.000 44.67115 383 LEU A N 1
ATOM 5172 C CA . LEU A 1 383 ? 15.70600 41.71700 20.62900 1.000 44.48428 383 LEU A CA 1
ATOM 5173 C C . LEU A 1 383 ? 16.26300 40.37700 20.16900 1.000 45.93182 383 LEU A C 1
ATOM 5174 O O . LEU A 1 383 ? 15.59800 39.65000 19.42100 1.000 45.95814 383 LEU A O 1
ATOM 5190 N N . ILE A 1 384 ? 17.47800 40.05600 20.61000 1.000 47.21356 384 ILE A N 1
ATOM 5191 C CA . ILE A 1 384 ? 18.14900 38.80700 20.26500 1.000 46.06342 384 ILE A CA 1
ATOM 5192 C C . ILE A 1 384 ? 18.32500 38.02500 21.56000 1.000 46.23712 384 ILE A C 1
ATOM 5193 O O . ILE A 1 384 ? 19.24500 38.29600 22.34000 1.000 48.16367 384 ILE A O 1
ATOM 5209 N N . ASP A 1 385 ? 17.44900 37.05400 21.79700 1.000 46.11342 385 ASP A N 1
ATOM 5210 C CA . ASP A 1 385 ? 17.56800 36.19800 22.96700 1.000 47.35568 385 ASP A CA 1
ATOM 5211 C C . ASP A 1 385 ? 18.59800 35.10600 22.71800 1.000 48.45581 385 ASP A C 1
ATOM 5212 O O . ASP A 1 385 ? 18.72100 34.59100 21.60400 1.000 49.04272 385 ASP A O 1
ATOM 5221 N N . LEU A 1 386 ? 19.34500 34.75900 23.76200 1.000 48.62688 386 LEU A N 1
ATOM 5222 C CA . LEU A 1 386 ? 20.15200 33.54500 23.74000 1.000 49.46119 386 LEU A CA 1
ATOM 5223 C C . LEU A 1 386 ? 19.21800 32.37600 24.03300 1.000 48.57425 386 LEU A C 1
ATOM 5224 O O . LEU A 1 386 ? 18.73900 32.21700 25.16100 1.000 48.11366 386 LEU A O 1
ATOM 5240 N N . PHE A 1 387 ? 18.95700 31.56200 23.01100 1.000 48.10840 387 PHE A N 1
ATOM 5241 C CA . PHE A 1 387 ? 17.81500 30.65700 22.97200 1.000 46.21080 387 PHE A CA 1
ATOM 5242 C C . PHE A 1 387 ? 18.18200 29.20000 23.22500 1.000 43.89210 387 PHE A C 1
ATOM 5243 O O . PHE A 1 387 ? 17.52800 28.53300 24.03200 1.000 40.16271 387 PHE A O 1
ATOM 5260 N N . GLY A 1 388 ? 19.19300 28.68400 22.52800 1.000 46.42399 388 GLY A N 1
ATOM 5261 C CA . GLY A 1 388 ? 19.51500 27.27100 22.60100 1.000 48.34001 388 GLY A CA 1
ATOM 5262 C C . GLY A 1 388 ? 20.93400 26.97600 23.03800 1.000 51.12981 388 GLY A C 1
ATOM 5263 O O . GLY A 1 388 ? 21.51500 27.71300 23.83900 1.000 53.86435 388 GLY A O 1
ATOM 5267 N N . GLY A 1 389 ? 21.50100 25.89100 22.51600 1.000 52.64579 389 GLY A N 1
ATOM 5268 C CA . GLY A 1 389 ? 22.83200 25.46600 22.88000 1.000 53.70907 389 GLY A CA 1
ATOM 5269 C C . GLY A 1 389 ? 22.82300 24.34700 23.90500 1.000 52.56946 389 GLY A C 1
ATOM 5270 O O . GLY A 1 389 ? 21.77100 23.93800 24.40600 1.000 49.50067 389 GLY A O 1
ATOM 5274 N N . PRO A 1 390 ? 24.00600 23.82800 24.24000 1.000 56.14884 390 PRO A N 1
ATOM 5275 C CA . PRO A 1 390 ? 24.06400 22.67800 25.16000 1.000 58.63335 390 PRO A CA 1
ATOM 5276 C C . PRO A 1 390 ? 23.52500 22.97100 26.54900 1.000 59.01234 390 PRO A C 1
ATOM 5277 O O . PRO A 1 390 ? 23.00400 22.05900 27.20300 1.000 59.75190 390 PRO A O 1
ATOM 5288 N N . ASN A 1 391 ? 23.63000 24.21000 27.02400 1.000 58.67282 391 ASN A N 1
ATOM 5289 C CA . ASN A 1 391 ? 23.24700 24.55800 28.38700 1.000 58.65703 391 ASN A CA 1
ATOM 5290 C C . ASN A 1 391 ? 21.86500 25.19400 28.47700 1.000 54.96712 391 ASN A C 1
ATOM 5291 O O . ASN A 1 391 ? 21.46300 25.62300 29.56400 1.000 53.63011 391 ASN A O 1
ATOM 5302 N N . SER A 1 392 ? 21.13100 25.26100 27.37000 1.000 53.33797 392 SER A N 1
ATOM 5303 C CA . SER A 1 392 ? 19.74300 25.69700 27.38500 1.000 49.44277 392 SER A CA 1
ATOM 5304 C C . SER A 1 392 ? 18.83100 24.49700 27.60000 1.000 47.25303 392 SER A C 1
ATOM 5305 O O . SER A 1 392 ? 19.03800 23.43300 27.01000 1.000 47.01353 392 SER A O 1
ATOM 5313 N N . ALA A 1 393 ? 17.82100 24.67400 28.45600 1.000 46.70034 393 ALA A N 1
ATOM 5314 C CA . ALA A 1 393 ? 16.87200 23.59800 28.71600 1.000 47.22672 393 ALA A CA 1
ATOM 5315 C C . ALA A 1 393 ? 15.93200 23.36700 27.54100 1.000 48.37948 393 ALA A C 1
ATOM 5316 O O . ALA A 1 393 ? 15.27700 22.32100 27.48500 1.000 49.59279 393 ALA A O 1
ATOM 5323 N N . VAL A 1 394 ? 15.84800 24.31800 26.60900 1.000 48.55582 394 VAL A N 1
ATOM 5324 C CA . VAL A 1 394 ? 14.98800 24.14800 25.44400 1.000 47.28725 394 VAL A CA 1
ATOM 5325 C C . VAL A 1 394 ? 15.58100 23.13600 24.47300 1.000 48.82164 394 VAL A C 1
ATOM 5326 O O . VAL A 1 394 ? 14.84600 22.39600 23.80900 1.000 49.02956 394 VAL A O 1
ATOM 5339 N N . THR A 1 395 ? 16.91000 23.07300 24.38600 1.000 50.50869 395 THR A N 1
ATOM 5340 C CA . THR A 1 395 ? 17.55300 22.34300 23.29700 1.000 51.22193 395 THR A CA 1
ATOM 5341 C C . THR A 1 395 ? 17.23900 20.85200 23.35000 1.000 52.01413 395 THR A C 1
ATOM 5342 O O . THR A 1 395 ? 16.96900 20.23100 22.31300 1.000 51.17456 395 THR A O 1
ATOM 5352 N N . ASN A 1 396 ? 17.27200 20.25600 24.53900 1.000 53.68012 396 ASN A N 1
ATOM 5353 C CA . ASN A 1 396 ? 16.99900 18.83400 24.71200 1.000 55.81459 396 ASN A CA 1
ATOM 5354 C C . ASN A 1 396 ? 15.85300 18.61000 25.69100 1.000 54.34599 396 ASN A C 1
ATOM 5355 O O . ASN A 1 396 ? 15.88300 17.68900 26.51200 1.000 53.79856 396 ASN A O 1
ATOM 5366 N N . ALA A 1 397 ? 14.82700 19.45700 25.61200 1.000 52.62210 397 ALA A N 1
ATOM 5367 C CA . ALA A 1 397 ? 13.62900 19.26500 26.41700 1.000 50.41920 397 ALA A CA 1
ATOM 5368 C C . ALA A 1 397 ? 13.12700 17.83300 26.28000 1.000 47.91101 397 ALA A C 1
ATOM 5369 O O . ALA A 1 397 ? 13.23200 17.21200 25.21800 1.000 46.48189 397 ALA A O 1
ATOM 5376 N N . LYS A 1 398 ? 12.57500 17.31100 27.36900 1.000 47.72677 398 LYS A N 1
ATOM 5377 C CA . LYS A 1 398 ? 12.20200 15.91200 27.47800 1.000 50.22181 398 LYS A CA 1
ATOM 5378 C C . LYS A 1 398 ? 10.71800 15.78400 27.79100 1.000 45.68969 398 LYS A C 1
ATOM 5379 O O . LYS A 1 398 ? 10.08000 16.72200 28.27800 1.000 42.01030 398 LYS A O 1
ATOM 5398 N N . THR A 1 399 ? 10.17500 14.60100 27.51600 1.000 47.31094 399 THR A N 1
ATOM 5399 C CA . THR A 1 399 ? 8.86800 14.25100 28.05200 1.000 48.18209 399 THR A CA 1
ATOM 5400 C C . THR A 1 399 ? 8.93500 14.26600 29.57300 1.000 51.35616 399 THR A C 1
ATOM 5401 O O . THR A 1 399 ? 9.87800 13.73700 30.17000 1.000 52.01939 399 THR A O 1
ATOM 5405 N N . LEU A 1 400 ? 7.93800 14.88100 30.19800 1.000 52.02729 400 LEU A N 1
ATOM 5406 C CA . LEU A 1 400 ? 7.99400 15.10600 31.63300 1.000 52.28785 400 LEU A CA 1
ATOM 5407 C C . LEU A 1 400 ? 8.14800 13.78800 32.38600 1.000 53.07478 400 LEU A C 1
ATOM 5408 O O . LEU A 1 400 ? 7.60200 12.75200 31.99400 1.000 51.77726 400 LEU A O 1
ATOM 5413 N N . PHE A 1 401 ? 8.91800 13.83700 33.47600 1.000 54.65919 401 PHE A N 1
ATOM 5414 C CA . PHE A 1 401 ? 9.18400 12.67200 34.31700 1.000 56.94104 401 PHE A CA 1
ATOM 5415 C C . PHE A 1 401 ? 9.86600 11.55500 33.53200 1.000 59.82033 401 PHE A C 1
ATOM 5416 O O . PHE A 1 401 ? 9.70700 10.37200 33.84600 1.000 61.08364 401 PHE A O 1
ATOM 5424 N N . THR A 1 402 ? 10.64700 11.92700 32.51900 1.000 60.20459 402 THR A N 1
ATOM 5425 C CA . THR A 1 402 ? 11.28300 10.96600 31.63200 1.000 61.93374 402 THR A CA 1
ATOM 5426 C C . THR A 1 402 ? 12.63800 11.51100 31.19900 1.000 60.77834 402 THR A C 1
ATOM 5427 O O . THR A 1 402 ? 12.92500 12.70300 31.33900 1.000 58.62545 402 THR A O 1
ATOM 5431 N N . ASP A 1 403 ? 13.48100 10.61400 30.68200 1.000 63.13915 403 ASP A N 1
ATOM 5432 C CA . ASP A 1 403 ? 14.74400 10.98300 30.05300 1.000 65.29204 403 ASP A CA 1
ATOM 5433 C C . ASP A 1 403 ? 14.68800 10.85600 28.53400 1.000 64.42088 403 ASP A C 1
ATOM 5434 O O . ASP A 1 403 ? 15.73400 10.81400 27.87900 1.000 66.26847 403 ASP A O 1
ATOM 5439 N N . LEU A 1 404 ? 13.45600 10.78300 27.94900 1.000 60.60727 404 LEU A N 1
ATOM 5440 C CA . LEU A 1 404 ? 13.16200 10.66500 26.52900 1.000 58.59387 404 LEU A CA 1
ATOM 5441 C C . LEU A 1 404 ? 12.73200 12.01500 25.96200 1.000 54.32493 404 LEU A C 1
ATOM 5442 O O . LEU A 1 404 ? 12.19100 12.85800 26.68800 1.000 52.82212 404 LEU A O 1
ATOM 5447 N N . PRO A 1 405 ? 12.94400 12.24700 24.66700 1.000 52.56420 405 PRO A N 1
ATOM 5448 C CA . PRO A 1 405 ? 12.66900 13.57400 24.09900 1.000 50.48237 405 PRO A CA 1
ATOM 5449 C C . PRO A 1 405 ? 11.21000 13.97600 24.27500 1.000 47.69256 405 PRO A C 1
ATOM 5450 O O . PRO A 1 405 ? 10.32000 13.14300 24.45800 1.000 48.03734 405 PRO A O 1
ATOM 5454 N N . ILE A 1 406 ? 10.96800 15.28400 24.21100 1.000 45.13436 406 ILE A N 1
ATOM 5455 C CA . ILE A 1 406 ? 9.61200 15.80600 24.32500 1.000 42.42614 406 ILE A CA 1
ATOM 5456 C C . ILE A 1 406 ? 8.85400 15.55000 23.02900 1.000 42.32086 406 ILE A C 1
ATOM 5457 O O . ILE A 1 406 ? 9.41400 15.60300 21.92700 1.000 44.51323 406 ILE A O 1
ATOM 5462 N N . ASN A 1 407 ? 7.56000 15.26400 23.17200 1.000 39.90478 407 ASN A N 1
ATOM 5463 C CA . ASN A 1 407 ? 6.64800 15.02900 22.05000 1.000 38.52304 407 ASN A CA 1
ATOM 5464 C C . ASN A 1 407 ? 6.07200 16.37900 21.64100 1.000 37.53345 407 ASN A C 1
ATOM 5465 O O . ASN A 1 407 ? 5.03400 16.81300 22.14100 1.000 35.74902 407 ASN A O 1
ATOM 5470 N N . SER A 1 408 ? 6.75300 17.05800 20.72000 1.000 38.15194 408 SER A N 1
ATOM 5471 C CA . SER A 1 408 ? 6.38900 18.42700 20.39000 1.000 38.70201 408 SER A CA 1
ATOM 5472 C C . SER A 1 408 ? 6.68900 18.71800 18.92700 1.000 40.97070 408 SER A C 1
ATOM 5473 O O . SER A 1 408 ? 7.73800 18.32400 18.40500 1.000 42.36561 408 SER A O 1
ATOM 5476 N N . ALA A 1 409 ? 5.76100 19.42900 18.28100 1.000 39.58633 409 ALA A N 1
ATOM 5477 C CA . ALA A 1 409 ? 5.94400 19.82400 16.89100 1.000 39.92847 409 ALA A CA 1
ATOM 5478 C C . ALA A 1 409 ? 6.89300 21.00500 16.73700 1.000 40.58908 409 ALA A C 1
ATOM 5479 O O . ALA A 1 409 ? 7.37000 21.25000 15.62700 1.000 42.64459 409 ALA A O 1
ATOM 5481 N N . PHE A 1 410 ? 7.16500 21.74500 17.81100 1.000 38.94677 410 PHE A N 1
ATOM 5482 C CA . PHE A 1 410 ? 8.06500 22.88900 17.76100 1.000 40.18113 410 PHE A CA 1
ATOM 5483 C C . PHE A 1 410 ? 9.40900 22.47400 17.16100 1.000 43.18939 410 PHE A C 1
ATOM 5484 O O . PHE A 1 410 ? 10.05300 21.54800 17.68100 1.000 44.63430 410 PHE A O 1
ATOM 5492 N N . PRO A 1 411 ? 9.86900 23.12800 16.09300 1.000 44.15529 411 PRO A N 1
ATOM 5493 C CA . PRO A 1 411 ? 10.98800 22.58300 15.31500 1.000 46.42925 411 PRO A CA 1
ATOM 5494 C C . PRO A 1 411 ? 12.35200 23.20300 15.59500 1.000 47.92417 411 PRO A C 1
ATOM 5495 O O . PRO A 1 411 ? 13.35600 22.72900 15.05200 1.000 50.32972 411 PRO A O 1
ATOM 5499 N N . HIS A 1 412 ? 12.42100 24.24500 16.42800 1.000 47.19513 412 HIS A N 1
ATOM 5500 C CA . HIS A 1 412 ? 13.59200 25.11000 16.48600 1.000 47.21356 412 HIS A CA 1
ATOM 5501 C C . HIS A 1 412 ? 14.49400 24.83800 17.68900 1.000 49.77702 412 HIS A C 1
ATOM 5502 O O . HIS A 1 412 ? 15.32300 25.68800 18.03300 1.000 50.97980 412 HIS A O 1
ATOM 5509 N N . ARG A 1 413 ? 14.37100 23.67100 18.32600 1.000 49.57963 413 ARG A N 1
ATOM 5510 C CA . ARG A 1 413 ? 15.26100 23.37100 19.44400 1.000 49.52436 413 ARG A CA 1
ATOM 5511 C C . ARG A 1 413 ? 16.72100 23.32500 19.01700 1.000 48.97692 413 ARG A C 1
ATOM 5512 O O . ARG A 1 413 ? 17.60900 23.46600 19.86600 1.000 47.26619 413 ARG A O 1
ATOM 5520 N N . ASP A 1 414 ? 16.98900 23.14100 17.72500 1.000 51.75094 414 ASP A N 1
ATOM 5521 C CA . ASP A 1 414 ? 18.35500 23.15800 17.21800 1.000 55.46454 414 ASP A CA 1
ATOM 5522 C C . ASP A 1 414 ? 18.86100 24.56600 16.93800 1.000 55.18556 414 ASP A C 1
ATOM 5523 O O . ASP A 1 414 ? 20.04600 24.73200 16.63000 1.000 57.50163 414 ASP A O 1
ATOM 5528 N N . LYS A 1 415 ? 18.00100 25.57500 17.03500 1.000 51.67725 415 LYS A N 1
ATOM 5529 C CA . LYS A 1 415 ? 18.42800 26.94300 16.79500 1.000 49.48488 415 LYS A CA 1
ATOM 5530 C C . LYS A 1 415 ? 19.11100 27.51100 18.03700 1.000 49.05062 415 LYS A C 1
ATOM 5531 O O . LYS A 1 415 ? 18.90000 27.05500 19.16400 1.000 49.03746 415 LYS A O 1
ATOM 5537 N N . LEU A 1 416 ? 19.94300 28.52400 17.81800 1.000 48.13998 416 LEU A N 1
ATOM 5538 C CA . LEU A 1 416 ? 20.68500 29.15100 18.90000 1.000 47.60834 416 LEU A CA 1
ATOM 5539 C C . LEU A 1 416 ? 20.14800 30.51400 19.30200 1.000 46.47926 416 LEU A C 1
ATOM 5540 O O . LEU A 1 416 ? 20.18000 30.84600 20.48800 1.000 46.16869 416 LEU A O 1
ATOM 5545 N N . LEU A 1 417 ? 19.64000 31.29800 18.35100 1.000 45.28964 417 LEU A N 1
ATOM 5546 C CA . LEU A 1 417 ? 19.29200 32.69200 18.58000 1.000 44.15529 417 LEU A CA 1
ATOM 5547 C C . LEU A 1 417 ? 17.84300 32.95000 18.19800 1.000 42.87619 417 LEU A C 1
ATOM 5548 O O . LEU A 1 417 ? 17.37800 32.48800 17.15300 1.000 44.06844 417 LEU A O 1
ATOM 5553 N N . LEU A 1 418 ? 17.13700 33.69800 19.04600 1.000 41.03650 418 LEU A N 1
ATOM 5554 C CA . LEU A 1 418 ? 15.75000 34.09000 18.80800 1.000 42.16295 418 LEU A CA 1
ATOM 5555 C C . LEU A 1 418 ? 15.72400 35.59300 18.56600 1.000 44.55008 418 LEU A C 1
ATOM 5556 O O . LEU A 1 418 ? 15.75400 36.38500 19.51200 1.000 45.73969 418 LEU A O 1
ATOM 5561 N N . TRP A 1 419 ? 15.66400 35.97800 17.29500 1.000 45.15015 419 TRP A N 1
ATOM 5562 C CA . TRP A 1 419 ? 15.59100 37.38400 16.93000 1.000 45.65021 419 TRP A CA 1
ATOM 5563 C C . TRP A 1 419 ? 14.14600 37.86000 16.92600 1.000 47.13197 419 TRP A C 1
ATOM 5564 O O . TRP A 1 419 ? 13.23900 37.12900 16.52100 1.000 49.13747 419 TRP A O 1
ATOM 5575 N N . GLN A 1 420 ? 13.93400 39.09200 17.37400 1.000 45.30806 420 GLN A N 1
ATOM 5576 C CA . GLN A 1 420 ? 12.67200 39.78000 17.15600 1.000 43.87895 420 GLN A CA 1
ATOM 5577 C C . GLN A 1 420 ? 12.96300 41.16700 16.60900 1.000 43.52364 420 GLN A C 1
ATOM 5578 O O . GLN A 1 420 ? 13.79700 41.89500 17.15700 1.000 43.90790 420 GLN A O 1
ATOM 5584 N N . PHE A 1 421 ? 12.29100 41.51900 15.51800 1.000 43.65260 421 PHE A N 1
ATOM 5585 C CA . PHE A 1 421 ? 12.38200 42.84400 14.92100 1.000 44.35269 421 PHE A CA 1
ATOM 5586 C C . PHE A 1 421 ? 11.03100 43.51800 15.09700 1.000 44.73694 421 PHE A C 1
ATOM 5587 O O . PHE A 1 421 ? 10.00800 42.97000 14.67500 1.000 46.04763 421 PHE A O 1
ATOM 5595 N N . SER A 1 422 ? 11.02000 44.69100 15.72300 1.000 43.08674 422 SER A N 1
ATOM 5596 C CA . SER A 1 422 ? 9.79100 45.43900 15.92900 1.000 44.50797 422 SER A CA 1
ATOM 5597 C C . SER A 1 422 ? 9.92900 46.85700 15.38900 1.000 45.47914 422 SER A C 1
ATOM 5598 O O . SER A 1 422 ? 11.03100 47.39700 15.24800 1.000 45.22648 422 SER A O 1
ATOM 5601 N N . ASP A 1 423 ? 8.78000 47.44700 15.06900 1.000 46.02394 423 ASP A N 1
ATOM 5602 C CA . ASP A 1 423 ? 8.70000 48.83800 14.63600 1.000 47.90838 423 ASP A CA 1
ATOM 5603 C C . ASP A 1 423 ? 7.39600 49.40300 15.16800 1.000 49.47435 423 ASP A C 1
ATOM 5604 O O . ASP A 1 423 ? 6.32500 48.85600 14.89000 1.000 50.27182 423 ASP A O 1
ATOM 5609 N N . HIS A 1 424 ? 7.48500 50.48100 15.94000 1.000 51.50091 424 HIS A N 1
ATOM 5610 C CA . HIS A 1 424 ? 6.28900 51.09500 16.49700 1.000 55.30137 424 HIS A CA 1
ATOM 5611 C C . HIS A 1 424 ? 6.17300 52.52900 15.99700 1.000 58.09381 424 HIS A C 1
ATOM 5612 O O . HIS A 1 424 ? 6.10600 53.47300 16.79000 1.000 59.06761 424 HIS A O 1
ATOM 5619 N N . GLY A 1 425 ? 6.16400 52.69600 14.67900 1.000 58.75968 425 GLY A N 1
ATOM 5620 C CA . GLY A 1 425 ? 6.03800 54.00800 14.08600 1.000 60.44672 425 GLY A CA 1
ATOM 5621 C C . GLY A 1 425 ? 4.69600 54.22400 13.42600 1.000 61.36525 425 GLY A C 1
ATOM 5622 O O . GLY A 1 425 ? 3.66800 53.75100 13.91900 1.000 59.77559 425 GLY A O 1
ATOM 5623 N N . ASN A 1 426 ? 4.70400 54.92900 12.29900 1.000 64.64722 426 ASN A N 1
ATOM 5624 C CA . ASN A 1 426 ? 3.48600 55.32900 11.60800 1.000 68.51611 426 ASN A CA 1
ATOM 5625 C C . ASN A 1 426 ? 3.09200 54.26200 10.59700 1.000 72.03232 426 ASN A C 1
ATOM 5626 O O . ASN A 1 426 ? 3.93500 53.78600 9.83000 1.000 70.50582 426 ASN A O 1
ATOM 5631 N N . TYR A 1 427 ? 1.81100 53.88200 10.60600 1.000 77.02766 427 TYR A N 1
ATOM 5632 C CA . TYR A 1 427 ? 1.31500 52.84500 9.71600 1.000 81.16763 427 TYR A CA 1
ATOM 5633 C C . TYR A 1 427 ? 0.02900 53.22400 9.00100 1.000 90.86089 427 TYR A C 1
ATOM 5634 O O . TYR A 1 427 ? -0.53200 52.38400 8.28500 1.000 92.39529 427 TYR A O 1
ATOM 5643 N N . ALA A 1 428 ? -0.45800 54.45000 9.17500 1.000 96.45367 428 ALA A N 1
ATOM 5644 C CA . ALA A 1 428 ? -1.52700 54.95200 8.32800 1.000 101.64377 428 ALA A CA 1
ATOM 5645 C C . ALA A 1 428 ? -0.94400 55.32200 6.97000 1.000 102.81759 428 ALA A C 1
ATOM 5646 O O . ALA A 1 428 ? -1.28000 54.70800 5.95300 1.000 102.53071 428 ALA A O 1
ATOM 5648 N N . THR A 1 429 ? -0.04000 56.30100 6.95400 1.000 104.47305 429 THR A N 1
ATOM 5649 C CA . THR A 1 429 ? 0.45800 56.85900 5.70600 1.000 106.83913 429 THR A CA 1
ATOM 5650 C C . THR A 1 429 ? 1.76500 56.23000 5.23300 1.000 103.96773 429 THR A C 1
ATOM 5651 O O . THR A 1 429 ? 2.04600 56.26400 4.02900 1.000 105.97850 429 THR A O 1
ATOM 5655 N N . HIS A 1 430 ? 2.57300 55.67400 6.13500 1.000 102.47281 430 HIS A N 1
ATOM 5656 C CA . HIS A 1 430 ? 3.86800 55.09500 5.78600 1.000 103.07815 430 HIS A CA 1
ATOM 5657 C C . HIS A 1 430 ? 4.00200 53.70000 6.37600 1.000 100.36730 430 HIS A C 1
ATOM 5658 O O . HIS A 1 430 ? 4.98300 53.36000 7.03900 1.000 98.80132 430 HIS A O 1
ATOM 5665 N N . ALA A 1 431 ? 2.99600 52.86000 6.12900 1.000 99.70932 431 ALA A N 1
ATOM 5666 C CA . ALA A 1 431 ? 3.04300 51.49200 6.63400 1.000 95.78254 431 ALA A CA 1
ATOM 5667 C C . ALA A 1 431 ? 4.06700 50.64800 5.88900 1.000 91.64257 431 ALA A C 1
ATOM 5668 O O . ALA A 1 431 ? 4.71800 49.79400 6.49800 1.000 91.02407 431 ALA A O 1
ATOM 5670 N N . ASN A 1 432 ? 4.23300 50.87500 4.58400 1.000 88.25005 432 ASN A N 1
ATOM 5671 C CA . ASN A 1 432 ? 5.15100 50.07000 3.78600 1.000 83.66266 432 ASN A CA 1
ATOM 5672 C C . ASN A 1 432 ? 6.60500 50.46800 3.98200 1.000 79.90432 432 ASN A C 1
ATOM 5673 O O . ASN A 1 432 ? 7.49100 49.70200 3.59100 1.000 78.31728 432 ASN A O 1
ATOM 5684 N N . ASN A 1 433 ? 6.87700 51.63600 4.57300 1.000 78.49889 433 ASN A N 1
ATOM 5685 C CA . ASN A 1 433 ? 8.22600 51.89600 5.07100 1.000 76.15124 433 ASN A CA 1
ATOM 5686 C C . ASN A 1 433 ? 8.50700 51.05500 6.30600 1.000 69.37674 433 ASN A C 1
ATOM 5687 O O . ASN A 1 433 ? 9.62100 50.54900 6.47700 1.000 66.55535 433 ASN A O 1
ATOM 5698 N N . GLY A 1 434 ? 7.50100 50.89100 7.17200 1.000 67.70549 434 GLY A N 1
ATOM 5699 C CA . GLY A 1 434 ? 7.65500 50.02000 8.32500 1.000 65.64471 434 GLY A CA 1
ATOM 5700 C C . GLY A 1 434 ? 7.93300 48.57700 7.94500 1.000 64.86304 434 GLY A C 1
ATOM 5701 O O . GLY A 1 434 ? 8.74200 47.90500 8.58800 1.000 63.81818 434 GLY A O 1
ATOM 5705 N N . PHE A 1 435 ? 7.25900 48.07800 6.90000 1.000 62.87333 435 PHE A N 1
ATOM 5706 C CA . PHE A 1 435 ? 7.47700 46.69700 6.47200 1.000 58.93338 435 PHE A CA 1
ATOM 5707 C C . PHE A 1 435 ? 8.83400 46.53600 5.79400 1.000 57.08053 435 PHE A C 1
ATOM 5708 O O . PHE A 1 435 ? 9.50600 45.51400 5.97500 1.000 56.29359 435 PHE A O 1
ATOM 5725 N N . THR A 1 436 ? 9.25300 47.53000 5.00300 1.000 58.80179 436 THR A N 1
ATOM 5726 C CA . THR A 1 436 ? 10.51300 47.41900 4.27100 1.000 61.30209 436 THR A CA 1
ATOM 5727 C C . THR A 1 436 ? 11.70900 47.35600 5.21300 1.000 60.75728 436 THR A C 1
ATOM 5728 O O . THR A 1 436 ? 12.63400 46.56400 4.99700 1.000 61.59949 436 THR A O 1
ATOM 5739 N N . VAL A 1 437 ? 11.72000 48.18900 6.25500 1.000 59.38870 437 VAL A N 1
ATOM 5740 C CA . VAL A 1 437 ? 12.91900 48.32300 7.07700 1.000 58.29646 437 VAL A CA 1
ATOM 5741 C C . VAL A 1 437 ? 13.15400 47.06100 7.89900 1.000 55.03028 437 VAL A C 1
ATOM 5742 O O . VAL A 1 437 ? 14.29100 46.59100 8.01900 1.000 54.06438 437 VAL A O 1
ATOM 5755 N N . LEU A 1 438 ? 12.09300 46.48500 8.47100 1.000 54.03806 438 LEU A N 1
ATOM 5756 C CA . LEU A 1 438 ? 12.26500 45.25500 9.24000 1.000 54.06175 438 LEU A CA 1
ATOM 5757 C C . LEU A 1 438 ? 12.65500 44.08700 8.34000 1.000 57.46215 438 LEU A C 1
ATOM 5758 O O . LEU A 1 438 ? 13.47600 43.24700 8.72700 1.000 57.56743 438 LEU A O 1
ATOM 5774 N N . LYS A 1 439 ? 12.07800 44.01100 7.13800 1.000 59.95456 439 LYS A N 1
ATOM 5775 C CA . LYS A 1 439 ? 12.45600 42.94900 6.21100 1.000 62.16798 439 LYS A CA 1
ATOM 5776 C C . LYS A 1 439 ? 13.89500 43.11900 5.73900 1.000 63.65500 439 LYS A C 1
ATOM 5777 O O . LYS A 1 439 ? 14.63000 42.13400 5.60200 1.000 63.91556 439 LYS A O 1
ATOM 5796 N N . ARG A 1 440 ? 14.31300 44.36000 5.47900 1.000 64.68670 440 ARG A N 1
ATOM 5797 C CA . ARG A 1 440 ? 15.70000 44.60900 5.09900 1.000 65.95528 440 ARG A CA 1
ATOM 5798 C C . ARG A 1 440 ? 16.65700 44.16100 6.19800 1.000 66.43428 440 ARG A C 1
ATOM 5799 O O . ARG A 1 440 ? 17.73000 43.61700 5.91100 1.000 69.33726 440 ARG A O 1
ATOM 5820 N N . PHE A 1 441 ? 16.28900 44.37800 7.46200 1.000 63.83397 441 PHE A N 1
ATOM 5821 C CA . PHE A 1 441 ? 17.10600 43.87300 8.56100 1.000 62.24167 441 PHE A CA 1
ATOM 5822 C C . PHE A 1 441 ? 17.11000 42.34900 8.57800 1.000 61.71529 441 PHE A C 1
ATOM 5823 O O . PHE A 1 441 ? 18.17300 41.71900 8.63800 1.000 62.59435 441 PHE A O 1
ATOM 5840 N N . ARG A 1 442 ? 15.92300 41.74100 8.53300 1.000 59.29395 442 ARG A N 1
ATOM 5841 C CA . ARG A 1 442 ? 15.82600 40.28600 8.60300 1.000 58.21487 442 ARG A CA 1
ATOM 5842 C C . ARG A 1 442 ? 16.58700 39.62100 7.46000 1.000 57.91221 442 ARG A C 1
ATOM 5843 O O . ARG A 1 442 ? 17.31500 38.64400 7.67600 1.000 56.59363 442 ARG A O 1
ATOM 5864 N N . ASP A 1 443 ? 16.44600 40.13900 6.23900 1.000 59.09656 443 ASP A N 1
ATOM 5865 C CA . ASP A 1 443 ? 17.11900 39.52000 5.10000 1.000 62.50223 443 ASP A CA 1
ATOM 5866 C C . ASP A 1 443 ? 18.63400 39.64300 5.20900 1.000 64.64986 443 ASP A C 1
ATOM 5867 O O . ASP A 1 443 ? 19.36300 38.72100 4.82800 1.000 67.85024 443 ASP A O 1
ATOM 5876 N N . SER A 1 444 ? 19.12700 40.77900 5.71000 1.000 63.62342 444 SER A N 1
ATOM 5877 C CA . SER A 1 444 ? 20.56700 40.96500 5.87000 1.000 64.56037 444 SER A CA 1
ATOM 5878 C C . SER A 1 444 ? 21.19600 39.83100 6.67000 1.000 63.79186 444 SER A C 1
ATOM 5879 O O . SER A 1 444 ? 22.39000 39.55300 6.52100 1.000 63.93661 444 SER A O 1
ATOM 5887 N N . VAL A 1 445 ? 20.41000 39.17100 7.52200 1.000 62.44696 445 VAL A N 1
ATOM 5888 C CA . VAL A 1 445 ? 20.91200 38.06200 8.32500 1.000 62.67067 445 VAL A CA 1
ATOM 5889 C C . VAL A 1 445 ? 20.92300 36.76800 7.52000 1.000 64.60511 445 VAL A C 1
ATOM 5890 O O . VAL A 1 445 ? 21.89000 36.00100 7.57400 1.000 67.04225 445 VAL A O 1
ATOM 5903 N N . THR A 1 446 ? 19.86100 36.51300 6.75400 1.000 64.59459 446 THR A N 1
ATOM 5904 C CA . THR A 1 446 ? 19.61300 35.18900 6.19800 1.000 67.34492 446 THR A CA 1
ATOM 5905 C C . THR A 1 446 ? 20.15000 35.00300 4.78500 1.000 74.31154 446 THR A C 1
ATOM 5906 O O . THR A 1 446 ? 20.21300 33.86200 4.31300 1.000 77.04608 446 THR A O 1
ATOM 5917 N N . LYS A 1 447 ? 20.52800 36.08600 4.10000 1.000 76.80921 447 LYS A N 1
ATOM 5918 C CA . LYS A 1 447 ? 20.94700 36.00000 2.70100 1.000 79.08317 447 LYS A CA 1
ATOM 5919 C C . LYS A 1 447 ? 21.93200 34.86300 2.44500 1.000 78.60943 447 LYS A C 1
ATOM 5920 O O . LYS A 1 447 ? 21.72700 34.04400 1.54300 1.000 80.00433 447 LYS A O 1
ATOM 5939 N N . THR A 1 448 ? 23.01000 34.79700 3.22800 1.000 77.21452 448 THR A N 1
ATOM 5940 C CA . THR A 1 448 ? 24.05400 33.79900 3.01900 1.000 79.14633 448 THR A CA 1
ATOM 5941 C C . THR A 1 448 ? 23.73700 32.45300 3.66400 1.000 79.28845 448 THR A C 1
ATOM 5942 O O . THR A 1 448 ? 24.46200 31.48100 3.42600 1.000 81.43345 448 THR A O 1
ATOM 5953 N N . MET A 1 449 ? 22.66400 32.36500 4.44400 1.000 76.83816 449 MET A N 1
ATOM 5954 C CA . MET A 1 449 ? 22.36600 31.16600 5.21600 1.000 75.33535 449 MET A CA 1
ATOM 5955 C C . MET A 1 449 ? 21.65600 30.13100 4.34800 1.000 76.29336 449 MET A C 1
ATOM 5956 O O . MET A 1 449 ? 20.79400 30.47200 3.53300 1.000 75.60117 449 MET A O 1
ATOM 5970 N N . ALA A 1 450 ? 22.03100 28.86100 4.52000 1.000 79.52006 450 ALA A N 1
ATOM 5971 C CA . ALA A 1 450 ? 21.33800 27.77300 3.83700 1.000 81.53872 450 ALA A CA 1
ATOM 5972 C C . ALA A 1 450 ? 19.83700 27.88000 4.07100 1.000 80.78600 450 ALA A C 1
ATOM 5973 O O . ALA A 1 450 ? 19.38200 28.08500 5.20000 1.000 78.25938 450 ALA A O 1
ATOM 5980 N N . ASP A 1 451 ? 19.06800 27.72800 2.98900 1.000 82.62043 451 ASP A N 1
ATOM 5981 C CA . ASP A 1 451 ? 17.64600 28.05500 3.03000 1.000 78.67522 451 ASP A CA 1
ATOM 5982 C C . ASP A 1 451 ? 16.90500 27.32000 4.14300 1.000 76.78026 451 ASP A C 1
ATOM 5983 O O . ASP A 1 451 ? 15.86600 27.80000 4.61600 1.000 75.83278 451 ASP A O 1
ATOM 5992 N N . GLY A 1 452 ? 17.41000 26.16400 4.57000 1.000 74.02203 452 GLY A N 1
ATOM 5993 C CA . GLY A 1 452 ? 16.73700 25.38400 5.59100 1.000 69.22935 452 GLY A CA 1
ATOM 5994 C C . GLY A 1 452 ? 17.46700 25.33500 6.91800 1.000 68.86878 452 GLY A C 1
ATOM 5995 O O . GLY A 1 452 ? 17.24900 24.41400 7.71100 1.000 65.93948 452 GLY A O 1
ATOM 5999 N N . ASP A 1 453 ? 18.33200 26.31500 7.17600 1.000 69.92681 453 ASP A N 1
ATOM 6000 C CA . ASP A 1 453 ? 19.07000 26.39900 8.43000 1.000 70.05840 453 ASP A CA 1
ATOM 6001 C C . ASP A 1 453 ? 18.47800 27.41000 9.40300 1.000 68.02658 453 ASP A C 1
ATOM 6002 O O . ASP A 1 453 ? 18.96800 27.52500 10.53100 1.000 70.69005 453 ASP A O 1
ATOM 6011 N N . TRP A 1 454 ? 17.44000 28.13800 9.00100 1.000 65.41574 454 TRP A N 1
ATOM 6012 C CA . TRP A 1 454 ? 16.84800 29.17300 9.83400 1.000 61.73635 454 TRP A CA 1
ATOM 6013 C C . TRP A 1 454 ? 15.33500 29.11100 9.70400 1.000 60.73097 454 TRP A C 1
ATOM 6014 O O . TRP A 1 454 ? 14.79900 28.72500 8.66100 1.000 62.71015 454 TRP A O 1
ATOM 6035 N N . GLY A 1 455 ? 14.65600 29.49700 10.77600 1.000 57.21739 455 GLY A N 1
ATOM 6036 C CA . GLY A 1 455 ? 13.21100 29.54100 10.78500 1.000 54.33283 455 GLY A CA 1
ATOM 6037 C C . GLY A 1 455 ? 12.69700 30.82200 11.40500 1.000 51.92465 455 GLY A C 1
ATOM 6038 O O . GLY A 1 455 ? 13.43000 31.80900 11.50700 1.000 51.38248 455 GLY A O 1
ATOM 6042 N N . MET A 1 456 ? 11.43200 30.81400 11.82000 1.000 49.09799 456 MET A N 1
ATOM 6043 C CA . MET A 1 456 ? 10.80500 31.96400 12.44700 1.000 45.09751 456 MET A CA 1
ATOM 6044 C C . MET A 1 456 ? 9.93000 31.47000 13.59100 1.000 44.42638 456 MET A C 1
ATOM 6045 O O . MET A 1 456 ? 9.65500 30.27600 13.72300 1.000 46.30029 456 MET A O 1
ATOM 6059 N N . TYR A 1 457 ? 9.49200 32.40600 14.42300 1.000 42.42088 457 TYR A N 1
ATOM 6060 C CA . TYR A 1 457 ? 8.82700 32.10200 15.68200 1.000 40.29167 457 TYR A CA 1
ATOM 6061 C C . TYR A 1 457 ? 7.36000 32.50000 15.57900 1.000 39.40472 457 TYR A C 1
ATOM 6062 O O . TYR A 1 457 ? 7.04700 33.66800 15.32600 1.000 38.43882 457 TYR A O 1
ATOM 6080 N N . ALA A 1 458 ? 6.46700 31.53000 15.79700 1.000 39.15733 458 ALA A N 1
ATOM 6081 C CA . ALA A 1 458 ? 5.04400 31.75200 15.54700 1.000 39.25734 458 ALA A CA 1
ATOM 6082 C C . ALA A 1 458 ? 4.46200 32.81600 16.47200 1.000 37.84927 458 ALA A C 1
ATOM 6083 O O . ALA A 1 458 ? 3.62800 33.62300 16.04300 1.000 38.07299 458 ALA A O 1
ATOM 6090 N N . ASN A 1 459 ? 4.86600 32.82800 17.74700 1.000 36.05169 459 ASN A N 1
ATOM 6091 C CA . ASN A 1 459 ? 4.35000 33.84400 18.66200 1.000 37.39659 459 ASN A CA 1
ATOM 6092 C C . ASN A 1 459 ? 4.81000 35.24700 18.28500 1.000 37.57556 459 ASN A C 1
ATOM 6093 O O . ASN A 1 459 ? 4.16800 36.22500 18.68200 1.000 38.14931 459 ASN A O 1
ATOM 6104 N N . TYR A 1 460 ? 5.90900 35.36700 17.55000 1.000 37.77821 460 TYR A N 1
ATOM 6105 C CA . TYR A 1 460 ? 6.32500 36.62700 16.92700 1.000 37.78348 460 TYR A CA 1
ATOM 6106 C C . TYR A 1 460 ? 6.00700 36.61400 15.43600 1.000 38.11773 460 TYR A C 1
ATOM 6107 O O . TYR A 1 460 ? 6.84300 36.96500 14.60000 1.000 35.92536 460 TYR A O 1
ATOM 6125 N N . LEU A 1 461 ? 4.78900 36.20400 15.08600 1.000 39.87847 461 LEU A N 1
ATOM 6126 C CA . LEU A 1 461 ? 4.46400 35.92900 13.69200 1.000 41.44444 461 LEU A CA 1
ATOM 6127 C C . LEU A 1 461 ? 4.67800 37.16100 12.82400 1.000 44.33163 461 LEU A C 1
ATOM 6128 O O . LEU A 1 461 ? 4.31300 38.28100 13.19500 1.000 44.63167 461 LEU A O 1
ATOM 6144 N N . ASP A 1 462 ? 5.29000 36.94200 11.66100 1.000 45.40544 462 ASP A N 1
ATOM 6145 C CA . ASP A 1 462 ? 5.46600 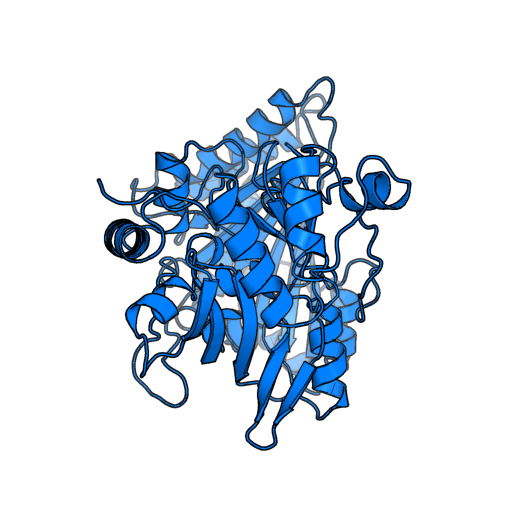37.98300 10.65700 1.000 48.06366 462 ASP A CA 1
ATOM 6146 C C . ASP A 1 462 ? 4.19500 38.03800 9.81800 1.000 52.09572 462 ASP A C 1
ATOM 6147 O O . ASP A 1 462 ? 3.90600 37.11200 9.05300 1.000 51.10350 462 ASP A O 1
ATOM 6156 N N . THR A 1 463 ? 3.44800 39.13300 9.95100 1.000 55.33821 463 THR A N 1
ATOM 6157 C CA . THR A 1 463 ? 2.11200 39.19000 9.37400 1.000 58.01748 463 THR A CA 1
ATOM 6158 C C . THR A 1 463 ? 2.14500 39.24000 7.85100 1.000 56.64890 463 THR A C 1
ATOM 6159 O O . THR A 1 463 ? 1.18400 38.81300 7.20300 1.000 55.44349 463 THR A O 1
ATOM 6170 N N . GLN A 1 464 ? 3.23100 39.73800 7.26100 1.000 57.89905 464 GLN A N 1
ATOM 6171 C CA . GLN A 1 464 ? 3.29700 39.94400 5.81900 1.000 60.89414 464 GLN A CA 1
ATOM 6172 C C . GLN A 1 464 ? 3.64500 38.67500 5.04600 1.000 59.80454 464 GLN A C 1
ATOM 6173 O O . GLN A 1 464 ? 3.85900 38.75000 3.83100 1.000 60.34145 464 GLN A O 1
ATOM 6187 N N . LEU A 1 465 ? 3.69500 37.52100 5.70700 1.000 58.35173 465 LEU A N 1
ATOM 6188 C CA . LEU A 1 465 ? 4.16300 36.29400 5.07600 1.000 58.61229 465 LEU A CA 1
ATOM 6189 C C . LEU A 1 465 ? 3.02400 35.51800 4.42800 1.000 58.59650 465 LEU A C 1
ATOM 6190 O O . LEU A 1 465 ? 1.90900 35.46500 4.95500 1.000 58.53597 465 LEU A O 1
ATOM 6206 N N . SER A 1 466 ? 3.31900 34.91500 3.27700 1.000 59.81507 466 SER A N 1
ATOM 6207 C CA . SER A 1 466 ? 2.38500 33.98300 2.66200 1.000 60.23880 466 SER A CA 1
ATOM 6208 C C . SER A 1 466 ? 2.24500 32.74600 3.53800 1.000 57.97274 466 SER A C 1
ATOM 6209 O O . SER A 1 466 ? 3.19700 32.32500 4.20100 1.000 57.64902 466 SER A O 1
ATOM 6217 N N . ASN A 1 467 ? 1.03700 32.17800 3.56000 1.000 56.81734 467 ASN A N 1
ATOM 6218 C CA . ASN A 1 467 ? 0.81000 30.95000 4.31500 1.000 55.33821 467 ASN A CA 1
ATOM 6219 C C . ASN A 1 467 ? 1.90400 29.92300 4.04500 1.000 55.93302 467 ASN A C 1
ATOM 6220 O O . ASN A 1 467 ? 2.44000 29.32000 4.98000 1.000 54.80131 467 ASN A O 1
ATOM 6231 N N . GLU A 1 468 ? 2.26700 29.72000 2.77500 1.000 59.73874 468 GLU A N 1
ATOM 6232 C CA . GLU A 1 468 ? 3.31200 28.74400 2.46700 1.000 61.71529 468 GLU A CA 1
ATOM 6233 C C . GLU A 1 468 ? 4.62200 29.09900 3.16100 1.000 62.19956 468 GLU A C 1
ATOM 6234 O O . GLU A 1 468 ? 5.27500 28.22600 3.74400 1.000 61.88637 468 GLU A O 1
ATOM 6246 N N . GLU A 1 469 ? 5.01800 30.37400 3.12600 1.000 62.06270 469 GLU A N 1
ATOM 6247 C CA . GLU A 1 469 ? 6.28300 30.76300 3.74400 1.000 59.88086 469 GLU A CA 1
ATOM 6248 C C . GLU A 1 469 ? 6.18700 30.73600 5.26200 1.000 55.13819 469 GLU A C 1
ATOM 6249 O O . GLU A 1 469 ? 7.11000 30.26900 5.94200 1.000 52.22731 469 GLU A O 1
ATOM 6261 N N . ALA A 1 470 ? 5.07800 31.23100 5.81400 1.000 54.35652 470 ALA A N 1
ATOM 6262 C CA . ALA A 1 470 ? 4.95100 31.31500 7.26400 1.000 53.14585 470 ALA A CA 1
ATOM 6263 C C . ALA A 1 470 ? 4.99900 29.93100 7.89900 1.000 52.33522 470 ALA A C 1
ATOM 6264 O O . ALA A 1 470 ? 5.77100 29.69200 8.83400 1.000 52.33785 470 ALA A O 1
ATOM 6271 N N . VAL A 1 471 ? 4.18100 29.00100 7.40000 1.000 51.35616 471 VAL A N 1
ATOM 6272 C CA . VAL A 1 471 ? 4.14000 27.67700 8.01000 1.000 50.30340 471 VAL A CA 1
ATOM 6273 C C . VAL A 1 471 ? 5.44200 26.92500 7.75300 1.000 48.34264 471 VAL A C 1
ATOM 6274 O O . VAL A 1 471 ? 5.84700 26.08100 8.56300 1.000 45.90024 471 VAL A O 1
ATOM 6287 N N . LYS A 1 472 ? 6.11900 27.20900 6.63600 1.000 49.38750 472 LYS A N 1
ATOM 6288 C CA . LYS A 1 472 ? 7.44200 26.63000 6.41600 1.000 50.75345 472 LYS A CA 1
ATOM 6289 C C . LYS A 1 472 ? 8.40800 27.03100 7.52500 1.000 50.09285 472 LYS A C 1
ATOM 6290 O O . LYS A 1 472 ? 9.18500 26.20100 8.01300 1.000 49.90072 472 LYS A O 1
ATOM 6309 N N . ARG A 1 473 ? 8.36600 28.29700 7.94200 1.000 49.77965 473 ARG A N 1
ATOM 6310 C CA . ARG A 1 473 ? 9.35400 28.84600 8.86200 1.000 47.10828 473 ARG A CA 1
ATOM 6311 C C . ARG A 1 473 ? 8.98300 28.63300 10.32400 1.000 47.15039 473 ARG A C 1
ATOM 6312 O O . ARG A 1 473 ? 9.87000 28.38500 11.15000 1.000 47.84258 473 ARG A O 1
ATOM 6333 N N . TYR A 1 474 ? 7.69600 28.73100 10.67500 1.000 45.60020 474 TYR A N 1
ATOM 6334 C CA . TYR A 1 474 ? 7.31300 28.50600 12.06700 1.000 43.92369 474 TYR A CA 1
ATOM 6335 C C . TYR A 1 474 ? 7.43100 27.03300 12.43900 1.000 44.67904 474 TYR A C 1
ATOM 6336 O O . TYR A 1 474 ? 7.86300 26.69900 13.55000 1.000 45.39492 474 TYR A O 1
ATOM 6354 N N . TYR A 1 475 ? 7.04400 26.14100 11.52700 1.000 44.98171 475 TYR A N 1
ATOM 6355 C CA . TYR A 1 475 ? 6.82900 24.74000 11.84800 1.000 45.37386 475 TYR A CA 1
ATOM 6356 C C . TYR A 1 475 ? 7.77600 23.78800 11.13300 1.000 48.17420 475 TYR A C 1
ATOM 6357 O O . TYR A 1 475 ? 7.80300 22.60100 11.47800 1.000 50.39288 475 TYR A O 1
ATOM 6375 N N . GLY A 1 476 ? 8.54400 24.26100 10.15900 1.000 56.26727 476 GLY A N 1
ATOM 6376 C CA . GLY A 1 476 ? 9.64500 23.46600 9.64000 1.000 57.34898 476 GLY A CA 1
ATOM 6377 C C . GLY A 1 476 ? 9.19700 22.10900 9.13500 1.000 57.03842 476 GLY A C 1
ATOM 6378 O O . GLY A 1 476 ? 8.21600 21.98600 8.39400 1.000 58.18856 476 GLY A O 1
ATOM 6382 N N . LYS A 1 477 ? 9.93000 21.06900 9.53800 1.000 55.56192 477 LYS A N 1
ATOM 6383 C CA . LYS A 1 477 ? 9.68800 19.71100 9.06100 1.000 55.34611 477 LYS A CA 1
ATOM 6384 C C . LYS A 1 477 ? 8.52500 19.03000 9.77600 1.000 52.80370 477 LYS A C 1
ATOM 6385 O O . LYS A 1 477 ? 8.27400 17.84400 9.53200 1.000 51.10086 477 LYS A O 1
ATOM 6404 N N . SER A 1 478 ? 7.82600 19.74400 10.65800 1.000 51.57987 478 SER A N 1
ATOM 6405 C CA . SER A 1 478 ? 6.59200 19.23600 11.24000 1.000 50.56133 478 SER A CA 1
ATOM 6406 C C . SER A 1 478 ? 5.38700 19.46900 10.34400 1.000 49.59805 478 SER A C 1
ATOM 6407 O O . SER A 1 478 ? 4.33300 18.87000 10.58700 1.000 49.75597 478 SER A O 1
ATOM 6415 N N . LEU A 1 479 ? 5.52000 20.31500 9.32300 1.000 49.67701 479 LEU A N 1
ATOM 6416 C CA . LEU A 1 479 ? 4.38100 20.68000 8.48300 1.000 49.50594 479 LEU A CA 1
ATOM 6417 C C . LEU A 1 479 ? 3.61200 19.47800 7.95300 1.000 48.84007 479 LEU A C 1
ATOM 6418 O O . LEU A 1 479 ? 2.38200 19.44200 8.11500 1.000 47.35831 479 LEU A O 1
ATOM 6434 N N . PRO A 1 480 ? 4.24300 18.48500 7.32000 1.000 50.29287 480 PRO A N 1
ATOM 6435 C CA . PRO A 1 480 ? 3.44500 17.39500 6.72300 1.000 51.67725 480 PRO A CA 1
ATOM 6436 C C . PRO A 1 480 ? 2.59000 16.66600 7.74200 1.000 51.46933 480 PRO A C 1
ATOM 6437 O O . PRO A 1 480 ? 1.39600 16.44200 7.50600 1.000 51.62461 480 PRO A O 1
ATOM 6448 N N . LYS A 1 481 ? 3.17600 16.28900 8.88100 1.000 50.99559 481 LYS A N 1
ATOM 6449 C CA . LYS A 1 481 ? 2.40500 15.63500 9.93300 1.000 48.59530 481 LYS A CA 1
ATOM 6450 C C . LYS A 1 481 ? 1.30900 16.55800 10.45700 1.000 44.26847 481 LYS A C 1
ATOM 6451 O O . LYS A 1 481 ? 0.19100 16.11000 10.73900 1.000 43.98685 481 LYS A O 1
ATOM 6470 N N . LEU A 1 482 ? 1.61300 17.85300 10.59000 1.000 43.45521 482 LEU A N 1
ATOM 6471 C CA . LEU A 1 482 ? 0.59600 18.82100 10.99000 1.000 45.73969 482 LEU A CA 1
ATOM 6472 C C . LEU A 1 482 ? -0.54100 18.87200 9.97300 1.000 48.17157 482 LEU A C 1
ATOM 6473 O O . LEU A 1 482 ? -1.72200 18.85500 10.34000 1.000 49.37434 482 LEU A O 1
ATOM 6489 N N . LYS A 1 483 ? -0.20200 18.94500 8.68300 1.000 49.15326 483 LYS A N 1
ATOM 6490 C CA . LYS A 1 483 ? -1.23400 18.96400 7.65100 1.000 49.77439 483 LYS A CA 1
ATOM 6491 C C . LYS A 1 483 ? -2.01800 17.65700 7.63200 1.000 49.25854 483 LYS A C 1
ATOM 6492 O O . LYS A 1 483 ? -3.23000 17.65400 7.38500 1.000 48.36106 483 LYS A O 1
ATOM 6511 N N . LYS A 1 484 ? -1.34200 16.53200 7.88300 1.000 50.10338 484 LYS A N 1
ATOM 6512 C CA . LYS A 1 484 ? -2.04800 15.25700 7.94700 1.000 52.37470 484 LYS A CA 1
ATOM 6513 C C . LYS A 1 484 ? -3.04000 15.25200 9.10000 1.000 51.17719 484 LYS A C 1
ATOM 6514 O O . LYS A 1 484 ? -4.17100 14.77000 8.96000 1.000 51.50354 484 LYS A O 1
ATOM 6533 N N . LEU A 1 485 ? -2.63600 15.80700 10.24500 1.000 50.37446 485 LEU A N 1
ATOM 6534 C CA . LEU A 1 485 ? -3.50100 15.82900 11.41900 1.000 49.14273 485 LEU A CA 1
ATOM 6535 C C . LEU A 1 485 ? -4.61600 16.85800 11.28000 1.000 48.67689 485 LEU A C 1
ATOM 6536 O O . LEU A 1 485 ? -5.71900 16.64800 11.79500 1.000 43.33151 485 LEU A O 1
ATOM 6552 N N . LYS A 1 486 ? -4.34800 17.97400 10.60100 1.000 49.38224 486 LYS A N 1
ATOM 6553 C CA . LYS A 1 486 ? -5.39400 18.96200 10.36300 1.000 50.41394 486 LYS A CA 1
ATOM 6554 C C . LYS A 1 486 ? -6.54100 18.36300 9.55500 1.000 53.40114 486 LYS A C 1
ATOM 6555 O O . LYS A 1 486 ? -7.71500 18.65300 9.81700 1.000 45.68969 486 LYS A O 1
ATOM 6574 N N . ALA A 1 487 ? -6.22100 17.51300 8.57500 1.000 53.01951 487 ALA A N 1
ATOM 6575 C CA . ALA A 1 487 ? -7.26600 16.88400 7.77400 1.000 56.12778 487 ALA A CA 1
ATOM 6576 C C . ALA A 1 487 ? -8.08400 15.90300 8.60600 1.000 56.61995 487 ALA A C 1
ATOM 6577 O O . ALA A 1 487 ? -9.29900 15.77700 8.40600 1.000 55.21978 487 ALA A O 1
ATOM 6584 N N . GLU A 1 488 ? -7.43500 15.19600 9.53600 1.000 56.87524 488 GLU A N 1
ATOM 6585 C CA . GLU A 1 488 ? -8.16000 14.32000 10.45000 1.000 56.53046 488 GLU A CA 1
ATOM 6586 C C . GLU A 1 488 ? -9.21700 15.09200 11.22800 1.000 55.91197 488 GLU A C 1
ATOM 6587 O O . GLU A 1 488 ? -10.39200 14.70700 11.26500 1.000 58.63335 488 GLU A O 1
ATOM 6599 N N . LEU A 1 489 ? -8.81300 16.19800 11.85200 1.000 53.24059 489 LEU A N 1
ATOM 6600 C CA . LEU A 1 489 ? -9.57600 16.83500 12.91600 1.000 51.15087 489 LEU A CA 1
ATOM 6601 C C . LEU A 1 489 ? -10.38700 18.03500 12.45200 1.000 48.95061 489 LEU A C 1
ATOM 6602 O O . LEU A 1 489 ? -11.52800 18.20200 12.88700 1.000 49.75597 489 LEU A O 1
ATOM 6618 N N . ASP A 1 490 ? -9.83500 18.88100 11.58800 1.000 47.31094 490 ASP A N 1
ATOM 6619 C CA . ASP A 1 490 ? -10.53300 20.05900 11.07500 1.000 46.61875 490 ASP A CA 1
ATOM 6620 C C . ASP A 1 490 ? -10.40900 20.06300 9.55700 1.000 47.87416 490 ASP A C 1
ATOM 6621 O O . ASP A 1 490 ? -9.64600 20.84900 8.98300 1.000 47.51622 490 ASP A O 1
ATOM 6630 N N . PRO A 1 491 ? -11.15900 19.19000 8.86800 1.000 49.70333 491 PRO A N 1
ATOM 6631 C CA . PRO A 1 491 ? -10.97300 19.04800 7.41800 1.000 51.55355 491 PRO A CA 1
ATOM 6632 C C . PRO A 1 491 ? -11.59000 20.19700 6.63900 1.000 53.38008 491 PRO A C 1
ATOM 6633 O O . PRO A 1 491 ? -11.04800 20.62100 5.61400 1.000 54.61971 491 PRO A O 1
ATOM 6644 N N . LYS A 1 492 ? -12.72100 20.71100 7.11800 1.000 53.96173 492 LYS A N 1
ATOM 6645 C CA . LYS A 1 492 ? -13.34600 21.87900 6.51400 1.000 56.18832 492 LYS A CA 1
ATOM 6646 C C . LYS A 1 492 ? -12.64200 23.17300 6.90000 1.000 56.45677 492 LYS A C 1
ATOM 6647 O O . LYS A 1 492 ? -13.04300 24.24500 6.43200 1.000 54.26703 492 LYS A O 1
ATOM 6666 N N . ASP A 1 493 ? -11.60300 23.08900 7.73200 1.000 54.37757 493 ASP A N 1
ATOM 6667 C CA . ASP A 1 493 ? -10.80100 24.24000 8.13900 1.000 54.62760 493 ASP A CA 1
ATOM 6668 C C . ASP A 1 493 ? -11.66900 25.29700 8.82000 1.000 55.17767 493 ASP A C 1
ATOM 6669 O O . ASP A 1 493 ? -11.62900 26.48300 8.48800 1.000 55.62772 493 ASP A O 1
ATOM 6678 N N . MET A 1 494 ? -12.46300 24.84600 9.79100 1.000 57.75429 494 MET A N 1
ATOM 6679 C CA . MET A 1 494 ? -13.24600 25.77100 10.60400 1.000 60.34145 494 MET A CA 1
ATOM 6680 C C . MET A 1 494 ? -12.33800 26.71300 11.39000 1.000 60.40461 494 MET A C 1
ATOM 6681 O O . MET A 1 494 ? -12.52200 27.93600 11.36800 1.000 62.69962 494 MET A O 1
ATOM 6695 N N . PHE A 1 495 ? -11.35100 26.16100 12.09100 1.000 54.65919 495 PHE A N 1
ATOM 6696 C CA . PHE A 1 495 ? -10.42200 26.96400 12.88600 1.000 51.48775 495 PHE A CA 1
ATOM 6697 C C . PHE A 1 495 ? -9.37700 27.52900 11.93700 1.000 50.21128 495 PHE A C 1
ATOM 6698 O O . PHE A 1 495 ? -8.29500 26.97000 11.75300 1.000 49.75597 495 PHE A O 1
ATOM 6715 N N . TRP A 1 496 ? -9.71000 28.66000 11.33000 1.000 50.38236 496 TRP A N 1
ATOM 6716 C CA . TRP A 1 496 ? -8.93400 29.23400 10.24500 1.000 49.43224 496 TRP A CA 1
ATOM 6717 C C . TRP A 1 496 ? -8.24000 30.50600 10.71000 1.000 48.89534 496 TRP A C 1
ATOM 6718 O O . TRP A 1 496 ? -8.78400 31.26100 11.52100 1.000 50.29024 496 TRP A O 1
ATOM 6739 N N . ASN A 1 497 ? -7.03300 30.72600 10.20500 1.000 47.97154 497 ASN A N 1
ATOM 6740 C CA . ASN A 1 497 ? -6.35800 32.00900 10.32800 1.000 48.49792 497 ASN A CA 1
ATOM 6741 C C . ASN A 1 497 ? -5.39500 32.14500 9.15900 1.000 48.46107 497 ASN A C 1
ATOM 6742 O O . ASN A 1 497 ? -5.03000 31.14500 8.53000 1.000 48.50582 497 ASN A O 1
ATOM 6753 N N . PRO A 1 498 ? -4.98000 33.37200 8.83100 1.000 47.21882 498 PRO A N 1
ATOM 6754 C CA . PRO A 1 498 ? -4.13200 33.56600 7.64200 1.000 48.17157 498 PRO A CA 1
ATOM 6755 C C . PRO A 1 498 ? -2.92900 32.63900 7.55900 1.000 48.33474 498 PRO A C 1
ATOM 6756 O O . PRO A 1 498 ? -2.63200 32.12700 6.47200 1.000 50.17444 498 PRO A O 1
ATOM 6767 N N . GLN A 1 499 ? -2.22600 32.40100 8.66800 1.000 47.89785 499 GLN A N 1
ATOM 6768 C CA . GLN A 1 499 ? -1.03500 31.55800 8.66900 1.000 46.29766 499 GLN A CA 1
ATOM 6769 C C . GLN A 1 499 ? -1.28300 30.23000 9.37400 1.000 45.80812 499 GLN A C 1
ATOM 6770 O O . GLN A 1 499 ? -0.36100 29.63400 9.93700 1.000 47.35568 499 GLN A O 1
ATOM 6784 N N . GLY A 1 500 ? -2.52200 29.74100 9.31800 1.000 44.79221 500 GLY A N 1
ATOM 6785 C CA . GLY A 1 500 ? -2.86000 28.50200 9.97900 1.000 41.92608 500 GLY A CA 1
ATOM 6786 C C . GLY A 1 500 ? -2.47400 27.28700 9.16000 1.000 42.64985 500 GLY A C 1
ATOM 6787 O O . GLY A 1 500 ? -2.18600 27.37100 7.96700 1.000 44.06318 500 GLY A O 1
ATOM 6791 N N . ILE A 1 501 ? -2.44800 26.13500 9.82800 1.000 41.85502 501 ILE A N 1
ATOM 6792 C CA . ILE A 1 501 ? -2.18600 24.88300 9.13200 1.000 46.35293 501 ILE A CA 1
ATOM 6793 C C . ILE A 1 501 ? -3.34900 24.57600 8.19700 1.000 48.34264 501 ILE A C 1
ATOM 6794 O O . ILE A 1 501 ? -4.51300 24.52800 8.61700 1.000 48.92429 501 ILE A O 1
ATOM 6810 N N . ARG A 1 502 ? -3.03800 24.36200 6.92200 1.000 50.39815 502 ARG A N 1
ATOM 6811 C CA . ARG A 1 502 ? -4.03900 24.02800 5.91600 1.000 53.60380 502 ARG A CA 1
ATOM 6812 C C . ARG A 1 502 ? -4.18500 22.51500 5.81400 1.000 53.83540 502 ARG A C 1
ATOM 6813 O O . ARG A 1 502 ? -3.17300 21.80900 5.74000 1.000 53.50378 502 ARG A O 1
ATOM 6834 N N . PRO A 1 503 ? -5.40400 21.97500 5.80200 1.000 55.33821 503 PRO A N 1
ATOM 6835 C CA . PRO A 1 503 ? -5.55200 20.51700 5.72500 1.000 56.31991 503 PRO A CA 1
ATOM 6836 C C . PRO A 1 503 ? -4.98400 19.96400 4.43000 1.000 57.72534 503 PRO A C 1
ATOM 6837 O O . PRO A 1 503 ? -5.02900 20.60500 3.37800 1.000 58.89390 503 PRO A O 1
ATOM 6848 N N . ALA A 1 504 ? -4.43400 18.75700 4.52200 1.000 58.18329 504 ALA A N 1
ATOM 6849 C CA . ALA A 1 504 ? -3.97900 18.06100 3.32900 1.000 61.97585 504 ALA A CA 1
ATOM 6850 C C . ALA A 1 504 ? -5.18400 17.59900 2.51600 1.000 63.08125 504 ALA A C 1
ATOM 6851 O O . ALA A 1 504 ? -6.13000 17.01900 3.06000 1.000 61.81267 504 ALA A O 1
ATOM 6855 N N . ALA A 1 505 ? -5.15300 17.88300 1.21700 1.000 65.45258 505 ALA A N 1
ATOM 6856 C CA . ALA A 1 505 ? -6.26700 17.59500 0.31600 1.000 68.21871 505 ALA A CA 1
ATOM 6857 C C . ALA A 1 505 ? -6.85000 16.19500 0.52000 1.000 70.05314 505 ALA A C 1
ATOM 6858 O O . ALA A 1 505 ? -6.14700 15.26200 0.90900 1.000 70.34264 505 ALA A O 1
#

Solvent-accessible surface area: 18546 Å² total; per-residue (Å²): 95,43,71,54,0,20,64,25,0,50,73,92,164,2,53,79,14,68,93,118,34,85,66,12,108,122,16,18,89,4,45,0,74,44,38,61,39,63,0,10,0,0,0,30,0,71,62,42,116,32,0,3,8,0,0,90,1,0,76,133,43,186,26,89,0,10,43,16,10,8,16,31,29,38,0,3,28,10,6,0,12,49,83,36,0,0,0,0,1,2,5,36,3,14,77,6,57,32,55,196,105,53,16,3,38,0,32,0,1,0,9,1,2,3,0,1,39,22,0,56,128,101,34,122,44,0,1,0,11,10,39,66,5,1,23,3,0,12,33,19,2,11,25,0,0,14,6,17,4,0,2,19,58,1,0,0,1,9,13,4,49,0,0,31,0,0,17,20,95,2,48,76,95,112,0,14,32,240,97,80,119,59,9,0,23,0,1,10,3,1,0,48,2,0,6,3,7,0,57,1,12,0,29,8,28,62,11,30,146,50,0,0,9,0,15,0,115,27,116,17,80,69,99,87,0,8,78,4,12,27,11,5,15,142,7,0,62,98,3,54,107,58,2,2,2,16,0,74,1,1,36,103,16,6,32,0,39,0,0,20,22,14,63,93,68,74,0,49,80,11,0,148,83,1,30,58,94,28,72,24,142,23,54,72,31,71,68,19,31,3,45,120,4,16,71,111,34,3,140,86,42,73,16,70,29,117,71,124,40,78,75,52,27,57,6,4,4,0,0,0,0,0,74,60,8,68,118,97,10,3,94,39,0,1,172,31,0,14,102,11,24,124,60,107,136,31,41,66,45,8,63,0,31,3,5,2,1,0,14,98,57,6,38,0,30,94,12,82,37,49,170,50,134,118,98,21,9,17,1,15,28,4,30,84,16,15,8,0,6,8,0,2,0,80,23,64,22,95,104,98,18,107,74,0,31,69,2,0,109,114,0,18,46,7,0,12,171,102,23,61,85,71,55,30,3,1,4,11,32,39,20,1,27,97,28,55,36,136,53,0,6,90,10,7,14,28,195,12,32,90,74,0,61,122,9,0,31,121,33,0,76,180,17,14,5,33,14,38,7,5,1,62,34,45,154

Organism: Gibberella zeae (strain ATCC MYA-4620 / CBS 123657 / FGSC 9075 / NRRL 31084 / PH-1) (NCBI:txid229533)